Protein AF-A0A914NXA9-F1 (afdb_monomer)

Radius of gyration: 121.13 Å; Cα contacts (8 Å, |Δi|>4): 1; chains: 1; bounding box: 248×66×390 Å

Foldseek 3Di:
DPPPPVVVVVVVVVVVVVVVVVVVVVVVVVVVVVVVVVVVVVVVVVVVVVVVVVVVVVVVVVVVVVVVVVVVVVVVVVVVVVVVVVVVVVVVVVVVVVVVVVVVVVVVVVVVVVVVVVVVVVVVVVVVVVVVVVVVVVVVVVVVVVVVVVVVVVVVVVVVVVVVVVVVVVVVVVVVVVVVVVVVVVVVVVVVVVVVVVVVVVVVVVVVVVVVVVVVVVVVVVVVVVVVVVVVVVVVVVVVVVVVVVVVVVVVVVVVVVVVVVVVVVVVVVVVVVVVVVVVVVVVVVVVVVVVVVVVVVVVVVVVVVVVVVCCVVDVVDDDDDDDDDYYDYDDDYDDDYDYDDDDDDDDDDDDDPVVVVVVVVVVVVVVVVVVVVVVVVVVVVVVVVVVCVVCVVVVVVVVVVVVVVVVVVVVVVVVVVVVVVVVVVVVVVVVVVVVVVVVVVVVVVVVVVVVVVVVVVVVVVVVVVVVVVVPPPPDDDPDDDDD

Solvent-accessible surface area (backbone atoms only — not comparable to full-atom values): 27138 Å² total; per-residue (Å²): 132,85,76,76,70,62,67,58,57,56,57,52,56,50,52,54,51,51,53,48,53,54,51,51,52,51,49,54,51,48,50,50,50,52,49,53,48,52,50,49,50,50,51,52,53,49,49,55,49,50,53,48,53,50,50,51,50,50,52,49,51,54,50,52,51,49,52,51,50,52,53,48,52,50,49,52,49,53,52,53,50,52,53,52,53,48,52,52,48,53,52,51,50,52,51,49,53,50,54,53,51,53,52,48,52,55,52,52,52,52,50,50,53,49,55,51,48,49,53,48,52,56,49,52,55,49,54,48,53,53,52,53,51,53,50,51,53,50,52,52,54,51,52,51,52,50,49,53,51,54,52,51,49,52,55,47,54,52,50,53,50,55,53,49,54,50,53,53,50,52,51,48,53,52,52,51,52,51,50,49,58,50,50,55,49,52,49,52,51,52,50,52,54,49,47,53,52,50,54,54,51,49,55,52,48,52,61,49,48,56,50,48,55,51,51,50,49,52,53,47,54,53,50,49,53,52,50,49,53,50,50,53,51,47,53,49,49,53,49,53,52,51,53,49,52,52,50,51,52,51,53,50,50,53,47,53,50,55,51,50,54,46,53,50,52,51,49,55,47,49,53,53,47,54,53,50,52,55,48,52,53,50,52,52,52,50,51,55,52,52,55,50,54,46,53,55,50,54,55,51,47,53,66,46,48,68,53,43,62,68,42,48,84,73,48,76,88,66,75,91,84,91,87,93,95,95,97,96,94,96,95,97,96,95,97,96,98,98,94,98,94,96,95,92,93,93,89,94,89,80,85,76,60,64,68,56,55,49,50,51,50,52,46,53,49,47,52,52,49,52,51,51,46,51,50,50,52,50,50,52,49,50,51,48,54,53,51,53,47,61,65,44,46,59,54,56,53,46,55,49,51,53,50,56,48,52,51,53,52,50,53,49,52,50,50,51,52,51,50,54,50,52,51,53,54,50,54,49,52,50,53,55,47,53,62,44,52,57,49,49,56,51,51,52,52,52,48,53,52,50,50,50,55,48,50,53,52,49,50,53,52,49,50,53,51,49,53,49,60,62,72,64,63,75,94,75,82,74,96,76,90,84,91,132

Organism: NCBI:txid227884

pLDDT: mean 83.94, std 18.32, range [28.72, 98.5]

Structure (mmCIF, N/CA/C/O backbone):
data_AF-A0A914NXA9-F1
#
_entry.id   AF-A0A914NXA9-F1
#
loop_
_atom_site.group_PDB
_atom_site.id
_atom_site.type_symbol
_atom_site.label_atom_id
_atom_site.label_alt_id
_atom_site.label_comp_id
_atom_site.label_asym_id
_atom_site.label_entity_id
_atom_site.label_seq_id
_atom_site.pdbx_PDB_ins_code
_atom_site.Cartn_x
_atom_site.Cartn_y
_atom_site.Cartn_z
_atom_site.occupancy
_atom_site.B_iso_or_equiv
_atom_site.auth_seq_id
_atom_site.auth_comp_id
_atom_site.auth_asym_id
_atom_site.auth_atom_id
_atom_site.pdbx_PDB_model_num
ATOM 1 N N . MET A 1 1 ? 131.762 12.160 -201.763 1.00 53.94 1 MET A N 1
ATOM 2 C CA . MET A 1 1 ? 131.706 10.825 -201.135 1.00 53.94 1 MET A CA 1
ATOM 3 C C . MET A 1 1 ? 132.337 10.951 -199.755 1.00 53.94 1 MET A C 1
ATOM 5 O O . MET A 1 1 ? 133.092 11.889 -199.544 1.00 53.94 1 MET A O 1
ATOM 9 N N . ASP A 1 2 ? 131.983 10.039 -198.857 1.00 51.69 2 ASP A N 1
ATOM 10 C CA . ASP A 1 2 ? 132.654 9.695 -197.592 1.00 51.69 2 ASP A CA 1
ATOM 11 C C . ASP A 1 2 ? 132.586 10.650 -196.372 1.00 51.69 2 ASP A C 1
ATOM 13 O O . ASP A 1 2 ? 132.546 10.132 -195.259 1.00 51.69 2 ASP A O 1
ATOM 17 N N . ASP A 1 3 ? 132.427 11.974 -196.505 1.00 49.50 3 ASP A N 1
ATOM 18 C CA . ASP A 1 3 ? 132.401 12.877 -195.320 1.00 49.50 3 ASP A CA 1
ATOM 19 C C . ASP A 1 3 ? 131.063 12.952 -194.531 1.00 49.50 3 ASP A C 1
ATOM 21 O O . ASP A 1 3 ? 131.037 13.421 -193.393 1.00 49.50 3 ASP A O 1
ATOM 25 N N . GLU A 1 4 ? 129.926 12.494 -195.074 1.00 52.75 4 GLU A N 1
ATOM 26 C CA . GLU A 1 4 ? 128.607 12.676 -194.419 1.00 52.75 4 GLU A CA 1
ATOM 27 C C . GLU A 1 4 ? 128.255 11.618 -193.346 1.00 52.75 4 GLU A C 1
ATOM 29 O O . GLU A 1 4 ? 127.296 11.796 -192.593 1.00 52.75 4 GLU A O 1
ATOM 34 N N . ASN A 1 5 ? 129.004 10.514 -193.241 1.00 54.12 5 ASN A N 1
ATOM 35 C CA . ASN A 1 5 ? 128.559 9.323 -192.495 1.00 54.12 5 ASN A CA 1
ATOM 36 C C . ASN A 1 5 ? 128.904 9.329 -190.986 1.00 54.12 5 ASN A C 1
ATOM 38 O O . ASN A 1 5 ? 128.228 8.675 -190.191 1.00 54.12 5 ASN A O 1
ATOM 42 N N . ASP A 1 6 ? 129.930 10.073 -190.557 1.00 54.44 6 ASP A N 1
ATOM 43 C CA . ASP A 1 6 ? 130.357 10.088 -189.144 1.00 54.44 6 ASP A CA 1
ATOM 44 C C . ASP A 1 6 ? 129.741 11.224 -188.309 1.00 54.44 6 ASP A C 1
ATOM 46 O O . ASP A 1 6 ? 129.603 11.082 -187.092 1.00 54.44 6 ASP A O 1
ATOM 50 N N . SER A 1 7 ? 129.246 12.298 -188.940 1.00 53.62 7 SER A N 1
ATOM 51 C CA . SER A 1 7 ? 128.548 13.391 -188.234 1.00 53.62 7 SER A CA 1
ATOM 52 C C . SER A 1 7 ? 127.276 12.917 -187.508 1.00 53.62 7 SER A C 1
ATOM 54 O O . SER A 1 7 ? 126.940 13.406 -186.426 1.00 53.62 7 SER A O 1
ATOM 56 N N . VAL A 1 8 ? 126.585 11.917 -188.068 1.00 59.66 8 VAL A N 1
ATOM 57 C CA . VAL A 1 8 ? 125.319 11.385 -187.531 1.00 59.66 8 VAL A CA 1
ATOM 58 C C . VAL A 1 8 ? 125.522 10.620 -186.216 1.00 59.66 8 VAL A C 1
ATOM 60 O O . VAL A 1 8 ? 124.685 10.710 -185.318 1.00 59.66 8 VAL A O 1
ATOM 63 N N . LYS A 1 9 ? 126.643 9.900 -186.064 1.00 61.00 9 LYS A N 1
ATOM 64 C CA . LYS A 1 9 ? 126.906 9.043 -184.892 1.00 61.00 9 LYS A CA 1
ATOM 65 C C . LYS A 1 9 ? 127.133 9.852 -183.613 1.00 61.00 9 LYS A C 1
ATOM 67 O O . LYS A 1 9 ? 126.674 9.444 -182.550 1.00 61.00 9 LYS A O 1
ATOM 72 N N . VAL A 1 10 ? 127.798 11.007 -183.719 1.00 61.97 10 VAL A N 1
ATOM 73 C CA . VAL A 1 10 ? 128.105 11.875 -182.567 1.00 61.97 10 VAL A CA 1
ATOM 74 C C . VAL A 1 10 ? 126.820 12.415 -181.934 1.00 61.97 10 VAL A C 1
ATOM 76 O O . VAL A 1 10 ? 126.601 12.225 -180.740 1.00 61.97 10 VAL A O 1
ATOM 79 N N . LYS A 1 11 ? 125.915 12.984 -182.745 1.00 61.34 11 LYS A N 1
ATOM 80 C CA . LYS A 1 11 ? 124.630 13.521 -182.260 1.00 61.34 11 LYS A CA 1
ATOM 81 C C . LYS A 1 11 ? 123.724 12.468 -181.625 1.00 61.34 11 LYS A C 1
ATOM 83 O O . LYS A 1 11 ? 122.954 12.794 -180.726 1.00 61.34 11 LYS A O 1
ATOM 88 N N . LEU A 1 12 ? 123.798 11.219 -182.084 1.00 62.31 12 LEU A N 1
ATOM 89 C CA . LEU A 1 12 ? 122.993 10.131 -181.530 1.00 62.31 12 LEU A CA 1
ATOM 90 C C . LEU A 1 12 ? 123.460 9.786 -180.102 1.00 62.31 12 LEU A C 1
ATOM 92 O O . LEU A 1 12 ? 122.634 9.709 -179.196 1.00 62.31 12 LEU A O 1
ATOM 96 N N . ALA A 1 13 ? 124.777 9.720 -179.873 1.00 62.34 13 ALA A N 1
ATOM 97 C CA . ALA A 1 13 ? 125.356 9.510 -178.544 1.00 62.34 13 ALA A CA 1
ATOM 98 C C . ALA A 1 13 ? 125.131 10.695 -177.578 1.00 62.34 13 ALA A C 1
ATOM 100 O O . ALA A 1 13 ? 124.935 10.487 -176.378 1.00 62.34 13 ALA A O 1
ATOM 101 N N . GLU A 1 14 ? 125.131 11.938 -178.075 1.00 62.84 14 GLU A N 1
ATOM 102 C CA . GLU A 1 14 ? 124.779 13.120 -177.270 1.00 62.84 14 GLU A CA 1
ATOM 103 C C . GLU A 1 14 ? 123.313 13.070 -176.811 1.00 62.84 14 GLU A C 1
ATOM 105 O O . GLU A 1 14 ? 123.039 13.203 -175.616 1.00 62.84 14 GLU A O 1
ATOM 110 N N . LEU A 1 15 ? 122.382 12.786 -177.731 1.00 63.91 15 LEU A N 1
ATOM 111 C CA . LEU A 1 15 ? 120.955 12.666 -177.421 1.00 63.91 15 LEU A CA 1
ATOM 112 C C . LEU A 1 15 ? 120.655 11.512 -176.456 1.00 63.91 15 LEU A C 1
ATOM 114 O O . LEU A 1 15 ? 119.828 11.678 -175.563 1.00 63.91 15 LEU A O 1
ATOM 118 N N . GLU A 1 16 ? 121.325 10.361 -176.576 1.00 65.12 16 GLU A N 1
ATOM 119 C CA . GLU A 1 16 ? 121.180 9.256 -175.614 1.00 65.12 16 GLU A CA 1
ATOM 120 C C . GLU A 1 16 ? 121.634 9.654 -174.202 1.00 65.12 16 GLU A C 1
ATOM 122 O O . GLU A 1 16 ? 120.956 9.337 -173.217 1.00 65.12 16 GLU A O 1
ATOM 127 N N . ARG A 1 17 ? 122.739 10.402 -174.092 1.00 67.81 17 ARG A N 1
ATOM 128 C CA . ARG A 1 17 ? 123.268 10.886 -172.810 1.00 67.81 17 ARG A CA 1
ATOM 129 C C . ARG A 1 17 ? 122.354 11.927 -172.164 1.00 67.81 17 ARG A C 1
ATOM 131 O O . ARG A 1 17 ? 122.113 11.862 -170.960 1.00 67.81 17 ARG A O 1
ATOM 138 N N . GLU A 1 18 ? 121.800 12.842 -172.954 1.00 70.12 18 GLU A N 1
ATOM 139 C CA . GLU A 1 18 ? 120.822 13.830 -172.486 1.00 70.12 18 GLU A CA 1
ATOM 140 C C . GLU A 1 18 ? 119.506 13.154 -172.052 1.00 70.12 18 GLU A C 1
ATOM 142 O O . GLU A 1 18 ? 118.945 13.478 -171.003 1.00 70.12 18 GLU A O 1
ATOM 147 N N . ASN A 1 19 ? 119.067 12.116 -172.777 1.00 70.31 19 ASN A N 1
ATOM 148 C CA . ASN A 1 19 ? 117.903 11.306 -172.407 1.00 70.31 19 ASN A CA 1
ATOM 149 C C . ASN A 1 19 ? 118.110 10.533 -171.091 1.00 70.31 19 ASN A C 1
ATOM 151 O O . ASN A 1 19 ? 117.151 10.342 -170.340 1.00 70.31 19 ASN A O 1
ATOM 155 N N . PHE A 1 20 ? 119.340 10.094 -170.799 1.00 74.88 20 PHE A N 1
ATOM 156 C CA . PHE A 1 20 ? 119.690 9.467 -169.522 1.00 74.88 20 PHE A CA 1
ATOM 157 C C . PHE A 1 20 ? 119.605 10.471 -168.364 1.00 74.88 20 PHE A C 1
ATOM 159 O O . PHE A 1 20 ? 118.885 10.216 -167.401 1.00 74.88 20 PHE A O 1
ATOM 166 N N . VAL A 1 21 ? 120.247 11.639 -168.488 1.00 72.38 21 VAL A N 1
ATOM 167 C CA . VAL A 1 21 ? 120.228 12.687 -167.447 1.00 72.38 21 VAL A CA 1
ATOM 168 C C . VAL A 1 21 ? 118.802 13.171 -167.166 1.00 72.38 21 VAL A C 1
ATOM 170 O O . VAL A 1 21 ? 118.413 13.292 -166.005 1.00 72.38 21 VAL A O 1
ATOM 173 N N . LEU A 1 22 ? 117.977 13.370 -168.200 1.00 70.88 22 LEU A N 1
ATOM 174 C CA . LEU A 1 22 ? 116.569 13.744 -168.024 1.00 70.88 22 LEU A CA 1
ATOM 175 C C . LEU A 1 22 ? 115.738 12.641 -167.347 1.00 70.88 22 LEU A C 1
ATOM 177 O O . LEU A 1 22 ? 114.845 12.952 -166.561 1.00 70.88 22 LEU A O 1
ATOM 181 N N . LYS A 1 23 ? 116.026 11.355 -167.594 1.00 71.88 23 LYS A N 1
ATOM 182 C CA . LYS A 1 23 ? 115.390 10.236 -166.870 1.00 71.88 23 LYS A CA 1
ATOM 183 C C . LYS A 1 23 ? 115.828 10.169 -165.409 1.00 71.88 23 LYS A C 1
ATOM 185 O O . LYS A 1 23 ? 114.995 9.889 -164.550 1.00 71.88 23 LYS A O 1
ATOM 190 N N . GLU A 1 24 ? 117.098 10.434 -165.127 1.00 74.88 24 GLU A N 1
ATOM 191 C CA . GLU A 1 24 ? 117.655 10.439 -163.773 1.00 74.88 24 GLU A CA 1
ATOM 192 C C . GLU A 1 24 ? 117.069 11.592 -162.942 1.00 74.88 24 GLU A C 1
ATOM 194 O O . GLU A 1 24 ? 116.468 11.343 -161.897 1.00 74.88 24 GLU A O 1
ATOM 199 N N . GLN A 1 25 ? 117.070 12.818 -163.479 1.00 75.06 25 GLN A N 1
ATOM 200 C CA . GLN A 1 25 ? 116.404 13.980 -162.871 1.00 75.06 25 GLN A CA 1
ATOM 201 C C . GLN A 1 25 ? 114.891 13.776 -162.702 1.00 75.06 25 GLN A C 1
ATOM 203 O O . GLN A 1 25 ? 114.326 14.145 -161.673 1.00 75.06 25 GLN A O 1
ATOM 208 N N . LEU A 1 26 ? 114.210 13.154 -163.674 1.00 77.31 26 LEU A N 1
ATOM 209 C CA . LEU A 1 26 ? 112.785 12.831 -163.554 1.00 77.31 26 LEU A CA 1
ATOM 210 C C . LEU A 1 26 ? 112.522 11.795 -162.449 1.00 77.31 26 LEU A C 1
ATOM 212 O O . LEU A 1 26 ? 111.501 11.878 -161.767 1.00 77.31 26 LEU A O 1
ATOM 216 N N . ASN A 1 27 ? 113.417 10.826 -162.252 1.00 76.56 27 ASN A N 1
ATOM 217 C CA . ASN A 1 27 ? 113.304 9.837 -161.180 1.00 76.56 27 ASN A CA 1
ATOM 218 C C . ASN A 1 27 ? 113.610 10.446 -159.803 1.00 76.56 27 ASN A C 1
ATOM 220 O O . ASN A 1 27 ? 112.877 10.176 -158.854 1.00 76.56 27 ASN A O 1
ATOM 224 N N . GLU A 1 28 ? 114.611 11.318 -159.692 1.00 78.88 28 GLU A N 1
ATOM 225 C CA . GLU A 1 28 ? 114.920 12.050 -158.457 1.00 78.88 28 GLU A CA 1
ATOM 226 C C . GLU A 1 28 ? 113.807 13.053 -158.092 1.00 78.88 28 GLU A C 1
ATOM 228 O O . GLU A 1 28 ? 113.400 13.156 -156.932 1.00 78.88 28 GLU A O 1
ATOM 233 N N . SER A 1 29 ? 113.224 13.726 -159.089 1.00 77.50 29 SER A N 1
ATOM 234 C CA . SER A 1 29 ? 112.039 14.576 -158.928 1.00 77.50 29 SER A CA 1
ATOM 235 C C . SER A 1 29 ? 110.818 13.774 -158.456 1.00 77.50 29 SER A C 1
ATOM 237 O O . SER A 1 29 ? 110.152 14.178 -157.497 1.00 77.50 29 SER A O 1
ATOM 239 N N . LYS A 1 30 ? 110.553 12.597 -159.046 1.00 77.88 30 LYS A N 1
ATOM 240 C CA . LYS A 1 30 ? 109.501 11.671 -158.579 1.00 77.88 30 LYS A CA 1
ATOM 241 C C . LYS A 1 30 ? 109.749 11.196 -157.151 1.00 77.88 30 LYS A C 1
ATOM 243 O O . LYS A 1 30 ? 108.822 11.226 -156.351 1.00 77.88 30 LYS A O 1
ATOM 248 N N . PHE A 1 31 ? 110.979 10.808 -156.813 1.00 82.94 31 PHE A N 1
ATOM 249 C CA . PHE A 1 31 ? 111.335 10.349 -155.470 1.00 82.94 31 PHE A CA 1
ATOM 250 C C . PHE A 1 31 ? 111.127 11.449 -154.421 1.00 82.94 31 PHE A C 1
ATOM 252 O O . PHE A 1 31 ? 110.498 11.206 -153.392 1.00 82.94 31 PHE A O 1
ATOM 259 N N . ASN A 1 32 ? 111.560 12.681 -154.704 1.00 80.62 32 ASN A N 1
ATOM 260 C CA . ASN A 1 32 ? 111.296 13.827 -153.832 1.00 80.62 32 ASN A CA 1
ATOM 261 C C . ASN A 1 32 ? 109.797 14.162 -153.741 1.00 80.62 32 ASN A C 1
ATOM 263 O O . ASN A 1 32 ? 109.311 14.454 -152.651 1.00 80.62 32 ASN A O 1
ATOM 267 N N . THR A 1 33 ? 109.041 14.046 -154.838 1.00 77.25 33 THR A N 1
ATOM 268 C CA . THR A 1 33 ? 107.577 14.233 -154.840 1.00 77.25 33 THR A CA 1
ATOM 269 C C . THR A 1 33 ? 106.874 13.164 -153.997 1.00 77.25 33 THR A C 1
ATOM 271 O O . THR A 1 33 ? 106.004 13.488 -153.193 1.00 77.25 33 THR A O 1
ATOM 274 N N . GLU A 1 34 ? 107.285 11.897 -154.097 1.00 82.25 34 GLU A N 1
ATOM 275 C CA . GLU A 1 34 ? 106.809 10.828 -153.214 1.00 82.25 34 GLU A CA 1
ATOM 276 C C . GLU A 1 34 ? 107.167 11.085 -151.749 1.00 82.25 34 GLU A C 1
ATOM 278 O O . GLU A 1 34 ? 106.335 10.846 -150.875 1.00 82.25 34 GLU A O 1
ATOM 283 N N . ARG A 1 35 ? 108.385 11.562 -151.460 1.00 85.75 35 ARG A N 1
ATOM 284 C CA . ARG A 1 35 ? 108.826 11.853 -150.089 1.00 85.75 35 ARG A CA 1
ATOM 285 C C . ARG A 1 35 ? 108.008 12.990 -149.478 1.00 85.75 35 ARG A C 1
ATOM 287 O O . ARG A 1 35 ? 107.498 12.835 -148.376 1.00 85.75 35 ARG A O 1
ATOM 294 N N . ILE A 1 36 ? 107.807 14.076 -150.226 1.00 82.12 36 ILE A N 1
ATOM 295 C CA . ILE A 1 36 ? 106.991 15.229 -149.819 1.00 82.12 36 ILE A CA 1
ATOM 296 C C . ILE A 1 36 ? 105.511 14.843 -149.684 1.00 82.12 36 ILE A C 1
ATOM 298 O O . ILE A 1 36 ? 104.844 15.325 -148.771 1.00 82.12 36 ILE A O 1
ATOM 302 N N . ASN A 1 37 ? 104.983 13.947 -150.524 1.00 83.12 37 ASN A N 1
ATOM 303 C CA . ASN A 1 37 ? 103.629 13.414 -150.340 1.00 83.12 37 ASN A CA 1
ATOM 304 C C . ASN A 1 37 ? 103.525 12.567 -149.063 1.00 83.12 37 ASN A C 1
ATOM 306 O O . ASN A 1 37 ? 102.605 12.784 -148.284 1.00 83.12 37 ASN A O 1
ATOM 310 N N . LYS A 1 38 ? 104.489 11.676 -148.791 1.00 85.75 38 LYS A N 1
ATOM 311 C CA . LYS A 1 38 ? 104.528 10.867 -147.556 1.00 85.75 38 LYS A CA 1
ATOM 312 C C . LYS A 1 38 ? 104.681 11.739 -146.300 1.00 85.75 38 LYS A C 1
ATOM 314 O O . LYS A 1 38 ? 104.019 11.483 -145.299 1.00 85.75 38 LYS A O 1
ATOM 319 N N . GLU A 1 39 ? 105.489 12.798 -146.359 1.00 86.50 39 GLU A N 1
ATOM 320 C CA . GLU A 1 39 ? 105.628 13.798 -145.287 1.00 86.50 39 GLU A CA 1
ATOM 321 C C . GLU A 1 39 ? 104.331 14.606 -145.087 1.00 86.50 39 GLU A C 1
ATOM 323 O O . GLU A 1 39 ? 103.879 14.760 -143.952 1.00 86.50 39 GLU A O 1
ATOM 328 N N . ASN A 1 40 ? 103.671 15.054 -146.162 1.00 84.62 40 ASN A N 1
ATOM 329 C CA . ASN A 1 40 ? 102.378 15.742 -146.078 1.00 84.62 40 ASN A CA 1
ATOM 330 C C . ASN A 1 40 ? 101.251 14.831 -145.574 1.00 84.62 40 ASN A C 1
ATOM 332 O O . ASN A 1 40 ? 100.421 15.283 -144.790 1.00 84.62 40 ASN A O 1
ATOM 336 N N . GLU A 1 41 ? 101.204 13.559 -145.975 1.00 87.06 41 GLU A N 1
ATOM 337 C CA . GLU A 1 41 ? 100.246 12.590 -145.434 1.00 87.06 41 GLU A CA 1
ATOM 338 C C . GLU A 1 41 ? 100.509 12.321 -143.950 1.00 87.06 41 GLU A C 1
ATOM 340 O O . GLU A 1 41 ? 99.567 12.336 -143.159 1.00 87.06 41 GLU A O 1
ATOM 345 N N . ALA A 1 42 ? 101.771 12.170 -143.536 1.00 87.19 42 ALA A N 1
ATOM 346 C CA . ALA A 1 42 ? 102.131 12.027 -142.127 1.00 87.19 42 ALA A CA 1
ATOM 347 C C . ALA A 1 42 ? 101.722 13.257 -141.295 1.00 87.19 42 ALA A C 1
ATOM 349 O O . ALA A 1 42 ? 101.092 13.099 -140.249 1.00 87.19 42 ALA A O 1
ATOM 350 N N . LEU A 1 43 ? 102.000 14.477 -141.772 1.00 86.75 43 LEU A N 1
ATOM 351 C CA . LEU A 1 43 ? 101.603 15.725 -141.106 1.00 86.75 43 LEU A CA 1
ATOM 352 C C . LEU A 1 43 ? 100.080 15.921 -141.085 1.00 86.75 43 LEU A C 1
ATOM 354 O O . LEU A 1 43 ? 99.523 16.324 -140.066 1.00 86.75 43 LEU A O 1
ATOM 358 N N . LYS A 1 44 ? 99.381 15.580 -142.172 1.00 89.31 44 LYS A N 1
ATOM 359 C CA . LYS A 1 44 ? 97.913 15.608 -142.251 1.00 89.31 44 LYS A CA 1
ATOM 360 C C . LYS A 1 44 ? 97.283 14.622 -141.266 1.00 89.31 44 LYS A C 1
ATOM 362 O O . LYS A 1 44 ? 96.337 14.986 -140.573 1.00 89.31 44 LYS A O 1
ATOM 367 N N . ASN A 1 45 ? 97.829 13.412 -141.157 1.00 88.94 45 ASN A N 1
ATOM 368 C CA . ASN A 1 45 ? 97.384 12.402 -140.197 1.00 88.94 45 ASN A CA 1
ATOM 369 C C . ASN A 1 45 ? 97.694 12.819 -138.747 1.00 88.94 45 ASN A C 1
ATOM 371 O O . ASN A 1 45 ? 96.861 12.615 -137.866 1.00 88.94 45 ASN A O 1
ATOM 375 N N . ALA A 1 46 ? 98.847 13.451 -138.498 1.00 88.19 46 ALA A N 1
ATOM 376 C CA . ALA A 1 46 ? 99.211 13.990 -137.188 1.00 88.19 46 ALA A CA 1
ATOM 377 C C . ALA A 1 46 ? 98.286 15.142 -136.760 1.00 88.19 46 ALA A C 1
ATOM 379 O O . ALA A 1 46 ? 97.778 15.122 -135.640 1.00 88.19 46 ALA A O 1
ATOM 380 N N . ASN A 1 47 ? 97.988 16.089 -137.656 1.00 86.44 47 ASN A N 1
ATOM 381 C CA . ASN A 1 47 ? 97.022 17.157 -137.393 1.00 86.44 47 ASN A CA 1
ATOM 382 C C . ASN A 1 47 ? 95.622 16.583 -137.137 1.00 86.44 47 ASN A C 1
ATOM 384 O O . ASN A 1 47 ? 95.034 16.891 -136.110 1.00 86.44 47 ASN A O 1
ATOM 388 N N . GLN A 1 48 ? 95.135 15.649 -137.964 1.00 90.62 48 GLN A N 1
ATOM 389 C CA . GLN A 1 48 ? 93.847 14.980 -137.721 1.00 90.62 48 GLN A CA 1
ATOM 390 C C . GLN A 1 48 ? 93.791 14.215 -136.387 1.00 90.62 48 GLN A C 1
ATOM 392 O O . GLN A 1 48 ? 92.713 14.080 -135.806 1.00 90.62 48 GLN A O 1
ATOM 397 N N . LEU A 1 49 ? 94.919 13.693 -135.894 1.00 91.12 49 LEU A N 1
ATOM 398 C CA . LEU A 1 49 ? 95.000 13.069 -134.573 1.00 91.12 49 LEU A CA 1
ATOM 399 C C . LEU A 1 49 ? 94.970 14.118 -133.450 1.00 91.12 49 LEU A C 1
ATOM 401 O O . LEU A 1 49 ? 94.276 13.915 -132.456 1.00 91.12 49 LEU A O 1
ATOM 405 N N . LEU A 1 50 ? 95.677 15.239 -133.610 1.00 89.06 50 LEU A N 1
ATOM 406 C CA . LEU A 1 50 ? 95.664 16.351 -132.656 1.00 89.06 50 LEU A CA 1
ATOM 407 C C . LEU A 1 50 ? 94.291 17.035 -132.591 1.00 89.06 50 LEU A C 1
ATOM 409 O O . LEU A 1 50 ? 93.813 17.295 -131.490 1.00 89.06 50 LEU A O 1
ATOM 413 N N . ASP A 1 51 ? 93.623 17.235 -133.728 1.00 89.62 51 ASP A N 1
ATOM 414 C CA . ASP A 1 51 ? 92.257 17.764 -133.817 1.00 89.62 51 ASP A CA 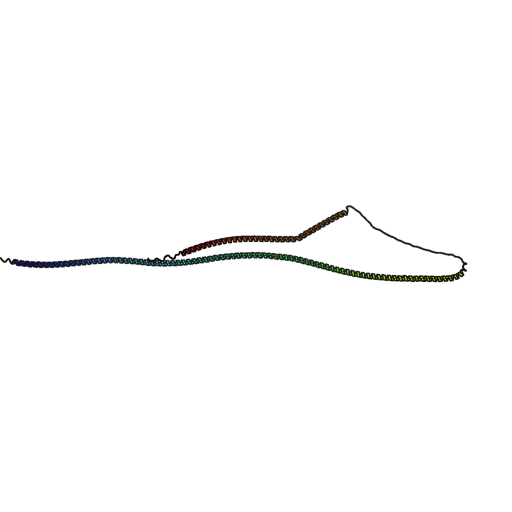1
ATOM 415 C C . ASP A 1 51 ? 91.265 16.850 -133.084 1.00 89.62 51 ASP A C 1
ATOM 417 O O . ASP A 1 51 ? 90.456 17.321 -132.283 1.00 89.62 51 ASP A O 1
ATOM 421 N N . LYS A 1 52 ? 91.366 15.525 -133.282 1.00 90.94 52 LYS A N 1
ATOM 422 C CA . LYS A 1 52 ? 90.570 14.536 -132.532 1.00 90.94 52 LYS A CA 1
ATOM 423 C C . LYS A 1 52 ? 90.848 14.605 -131.034 1.00 90.94 52 LYS A C 1
ATOM 425 O O . LYS A 1 52 ? 89.904 14.715 -130.262 1.00 90.94 52 LYS A O 1
ATOM 430 N N . GLN A 1 53 ? 92.113 14.626 -130.615 1.00 91.62 53 GLN A N 1
ATOM 431 C CA . GLN A 1 53 ? 92.469 14.739 -129.196 1.00 91.62 53 GLN A CA 1
ATOM 432 C C . GLN A 1 53 ? 92.027 16.073 -128.574 1.00 91.62 53 GLN A C 1
ATOM 434 O O . GLN A 1 53 ? 91.693 16.113 -127.390 1.00 91.62 53 GLN A O 1
ATOM 439 N N . ALA A 1 54 ? 92.027 17.170 -129.333 1.00 89.56 54 ALA A N 1
ATOM 440 C CA . ALA A 1 54 ? 91.522 18.465 -128.886 1.00 89.56 54 ALA A CA 1
ATOM 441 C C . ALA A 1 54 ? 89.993 18.442 -128.730 1.00 89.56 54 ALA A C 1
ATOM 443 O O . ALA A 1 54 ? 89.477 18.909 -127.714 1.00 89.56 54 ALA A O 1
ATOM 444 N N . LEU A 1 55 ? 89.280 17.831 -129.682 1.00 92.81 55 LEU A N 1
ATOM 445 C CA . LEU A 1 55 ? 87.831 17.637 -129.634 1.00 92.81 55 LEU A CA 1
ATOM 446 C C . LEU A 1 55 ? 87.416 16.701 -128.484 1.00 92.81 55 LEU A C 1
ATOM 448 O O . LEU A 1 55 ? 86.499 17.021 -127.736 1.00 92.81 55 LEU A O 1
ATOM 452 N N . GLU A 1 56 ? 88.121 15.586 -128.286 1.00 92.31 56 GLU A N 1
ATOM 453 C CA . GLU A 1 56 ? 87.929 14.658 -127.163 1.00 92.31 56 GLU A CA 1
ATOM 454 C C . GLU A 1 56 ? 88.159 15.352 -125.816 1.00 92.31 56 GLU A C 1
ATOM 456 O O . GLU A 1 56 ? 87.320 15.251 -124.923 1.00 92.31 56 GLU A O 1
ATOM 461 N N . LYS A 1 57 ? 89.244 16.128 -125.673 1.00 92.44 57 LYS A N 1
ATOM 462 C CA . LYS A 1 57 ? 89.487 16.943 -124.470 1.00 92.44 57 LYS A CA 1
ATOM 463 C C . LYS A 1 57 ? 88.377 17.972 -124.254 1.00 92.44 57 LYS A C 1
ATOM 465 O O . LYS A 1 57 ? 87.895 18.094 -123.135 1.00 92.44 57 LYS A O 1
ATOM 470 N N . SER A 1 58 ? 87.941 18.673 -125.301 1.00 91.88 58 SER A N 1
ATOM 471 C CA . SER A 1 58 ? 86.851 19.657 -125.226 1.00 91.88 58 SER A CA 1
ATOM 472 C C . SER A 1 58 ? 85.524 19.018 -124.794 1.00 91.88 58 SER A C 1
ATOM 474 O O . SER A 1 58 ? 84.879 19.520 -123.874 1.00 91.88 58 SER A O 1
ATOM 476 N N . ASN A 1 59 ? 85.168 17.866 -125.368 1.00 93.06 59 ASN A N 1
ATOM 477 C CA . ASN A 1 59 ? 83.993 17.085 -124.977 1.00 93.06 59 ASN A CA 1
ATOM 478 C C . ASN A 1 59 ? 84.092 16.587 -123.526 1.00 93.06 59 ASN A C 1
ATOM 480 O O . ASN A 1 59 ? 83.114 16.669 -122.786 1.00 93.06 59 ASN A O 1
ATOM 484 N N . ASN A 1 60 ? 85.268 16.125 -123.094 1.00 93.31 60 ASN A N 1
ATOM 485 C CA . ASN A 1 60 ? 85.491 15.686 -121.717 1.00 93.31 60 ASN A CA 1
ATOM 486 C C . ASN A 1 60 ? 85.383 16.851 -120.722 1.00 93.31 60 ASN A C 1
ATOM 488 O O . ASN A 1 60 ? 84.719 16.698 -119.703 1.00 93.31 60 ASN A O 1
ATOM 492 N N . TYR A 1 61 ? 85.942 18.029 -121.025 1.00 92.81 61 TYR A N 1
ATOM 493 C CA . TY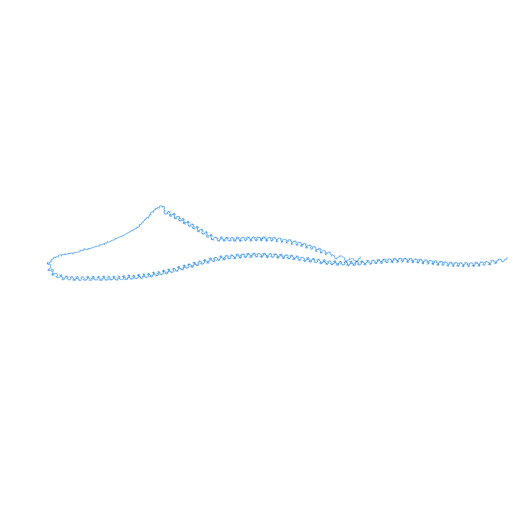R A 1 61 ? 85.739 19.229 -120.202 1.00 92.81 61 TYR A CA 1
ATOM 494 C C . TYR A 1 61 ? 84.259 19.626 -120.126 1.00 92.81 61 TYR A C 1
ATOM 496 O O . TYR A 1 61 ? 83.766 19.899 -119.036 1.00 92.81 61 TYR A O 1
ATOM 504 N N . LEU A 1 62 ? 83.534 19.598 -121.249 1.00 93.56 62 LEU A N 1
ATOM 505 C CA . LEU A 1 62 ? 82.101 19.901 -121.286 1.00 93.56 62 LEU A CA 1
ATOM 506 C C . LEU A 1 62 ? 81.261 18.889 -120.486 1.00 93.56 62 LEU A C 1
ATOM 508 O O . LEU A 1 62 ? 80.266 19.269 -119.875 1.00 93.56 62 LEU A O 1
ATOM 512 N N . ASN A 1 63 ? 81.640 17.610 -120.478 1.00 93.62 63 ASN A N 1
ATOM 513 C CA . ASN A 1 63 ? 80.965 16.590 -119.673 1.00 93.62 63 ASN A CA 1
ATOM 514 C C . ASN A 1 63 ? 81.274 16.755 -118.178 1.00 93.62 63 ASN A C 1
ATOM 516 O O . ASN A 1 63 ? 80.345 16.744 -117.378 1.00 93.62 63 ASN A O 1
ATOM 520 N N . ILE A 1 64 ? 82.534 17.012 -117.812 1.00 93.06 64 ILE A N 1
ATOM 521 C CA . ILE A 1 64 ? 82.942 17.287 -116.424 1.00 93.06 64 ILE A CA 1
ATOM 522 C C . ILE A 1 64 ? 82.228 18.529 -115.871 1.00 93.06 64 ILE A C 1
ATOM 524 O O . ILE A 1 64 ? 81.810 18.522 -114.714 1.00 93.06 64 ILE A O 1
ATOM 528 N N . ASP A 1 65 ? 82.053 19.588 -116.670 1.00 93.19 65 ASP A N 1
ATOM 529 C CA . ASP A 1 65 ? 81.368 20.798 -116.199 1.00 93.19 65 ASP A CA 1
ATOM 530 C C . ASP A 1 65 ? 79.849 20.581 -116.057 1.00 93.19 65 ASP A C 1
ATOM 532 O O . ASP A 1 65 ? 79.271 21.017 -115.067 1.00 93.19 65 ASP A O 1
ATOM 536 N N . LYS A 1 66 ? 79.212 19.790 -116.938 1.00 94.50 66 LYS A N 1
ATOM 537 C CA . LYS A 1 66 ? 77.815 19.335 -116.752 1.00 94.50 66 LYS A CA 1
ATOM 538 C C . LYS A 1 66 ? 77.642 18.462 -115.508 1.00 94.50 66 LYS A C 1
ATOM 540 O O . LYS A 1 66 ? 76.702 18.659 -114.744 1.00 94.50 66 LYS A O 1
ATOM 545 N N . GLU A 1 67 ? 78.536 17.498 -115.285 1.00 94.50 67 GLU A N 1
ATOM 546 C CA . GLU A 1 67 ? 78.529 16.663 -114.077 1.00 94.50 67 GLU A CA 1
ATOM 547 C C . GLU A 1 67 ? 78.664 17.543 -112.828 1.00 94.50 67 GLU A C 1
ATOM 549 O O . GLU A 1 67 ? 77.869 17.433 -111.895 1.00 94.50 67 GLU A O 1
ATOM 554 N N . ARG A 1 68 ? 79.588 18.508 -112.848 1.00 94.62 68 ARG A N 1
ATOM 555 C CA . ARG A 1 68 ? 79.758 19.519 -111.799 1.00 94.62 68 ARG A CA 1
ATOM 556 C C . ARG A 1 68 ? 78.509 20.382 -111.593 1.00 94.62 68 ARG A C 1
ATOM 558 O O . ARG A 1 68 ? 78.150 20.613 -110.441 1.00 94.62 68 ARG A O 1
ATOM 565 N N . GLU A 1 69 ? 77.829 20.829 -112.648 1.00 95.00 69 GLU A N 1
ATOM 566 C CA . GLU A 1 69 ? 76.547 21.544 -112.546 1.00 95.00 69 GLU A CA 1
ATOM 567 C C . GLU A 1 69 ? 75.466 20.672 -111.892 1.00 95.00 69 GLU A C 1
ATOM 569 O O . GLU A 1 69 ? 74.839 21.107 -110.925 1.00 95.00 69 GLU A O 1
ATOM 574 N N . THR A 1 70 ? 75.290 19.421 -112.335 1.00 95.75 70 THR A N 1
ATOM 575 C CA . THR A 1 70 ? 74.304 18.504 -111.727 1.00 95.75 70 THR A CA 1
ATOM 576 C C . THR A 1 70 ? 74.609 18.220 -110.254 1.00 95.75 70 THR A C 1
ATOM 578 O O . THR A 1 70 ? 73.713 18.318 -109.419 1.00 95.75 70 THR A O 1
ATOM 581 N N . LEU A 1 71 ? 75.879 17.998 -109.895 1.00 95.75 71 LEU A N 1
ATOM 582 C CA . LEU A 1 71 ? 76.314 17.812 -108.508 1.00 95.75 71 LEU A CA 1
ATOM 583 C C . LEU A 1 71 ? 76.134 19.075 -107.650 1.00 95.75 71 LEU A C 1
ATOM 585 O O . LEU A 1 71 ? 75.894 18.960 -106.449 1.00 95.75 71 LEU A O 1
ATOM 589 N N . LEU A 1 72 ? 76.227 20.277 -108.228 1.00 95.19 72 LEU A N 1
ATOM 590 C CA . LEU A 1 72 ? 75.918 21.529 -107.528 1.00 95.19 72 LEU A CA 1
ATOM 591 C C . LEU A 1 72 ? 74.410 21.685 -107.281 1.00 95.19 72 LEU A C 1
ATOM 593 O O . LEU A 1 72 ? 74.026 22.081 -106.178 1.00 95.19 72 LEU A O 1
ATOM 597 N N . VAL A 1 73 ? 73.567 21.328 -108.255 1.00 95.81 73 VAL A N 1
ATOM 598 C CA . VAL A 1 73 ? 72.099 21.324 -108.114 1.00 95.81 73 VAL A CA 1
ATOM 599 C C . VAL A 1 73 ? 71.650 20.301 -107.069 1.00 95.81 73 VAL A C 1
ATOM 601 O O . VAL A 1 73 ? 70.924 20.661 -106.142 1.00 95.81 73 VAL A O 1
ATOM 604 N N . ASP A 1 74 ? 72.130 19.058 -107.148 1.00 95.56 74 ASP A N 1
ATOM 605 C CA . ASP A 1 74 ? 71.801 18.015 -106.172 1.00 95.56 74 ASP A CA 1
ATOM 606 C C . ASP A 1 74 ? 72.329 18.358 -104.775 1.00 95.56 74 ASP A C 1
ATOM 608 O O . ASP A 1 74 ? 71.611 18.207 -103.788 1.00 95.56 74 ASP A O 1
ATOM 612 N N . LYS A 1 75 ? 73.542 18.916 -104.659 1.00 96.12 75 LYS A N 1
ATOM 613 C CA . LYS A 1 75 ? 74.054 19.416 -103.375 1.00 96.12 75 LYS A CA 1
ATOM 614 C C . LYS A 1 75 ? 73.149 20.502 -102.789 1.00 96.12 75 LYS A C 1
ATOM 616 O O . LYS A 1 75 ? 72.851 20.439 -101.598 1.00 96.12 75 LYS A O 1
ATOM 621 N N . ALA A 1 76 ? 72.702 21.470 -103.591 1.00 95.12 76 ALA A N 1
ATOM 622 C CA . ALA A 1 76 ? 71.789 22.518 -103.134 1.00 95.12 76 ALA A CA 1
ATOM 623 C C . ALA A 1 76 ? 70.428 21.940 -102.701 1.00 95.12 76 ALA A C 1
ATOM 625 O O . ALA A 1 76 ? 69.905 22.312 -101.648 1.00 95.12 76 ALA A O 1
ATOM 626 N N . ARG A 1 77 ? 69.896 20.969 -103.457 1.00 96.38 77 ARG A N 1
ATOM 627 C CA . ARG A 1 77 ? 68.677 20.223 -103.116 1.00 96.38 77 ARG A CA 1
ATOM 628 C C . ARG A 1 77 ? 68.820 19.491 -101.780 1.00 96.38 77 ARG A C 1
ATOM 630 O O . ARG A 1 77 ? 68.043 19.761 -100.869 1.00 96.38 77 ARG A O 1
ATOM 637 N N . TYR A 1 78 ? 69.828 18.630 -101.624 1.00 95.81 78 TYR A N 1
ATOM 638 C CA . TYR A 1 78 ? 70.051 17.882 -100.381 1.00 95.81 78 TYR A CA 1
ATOM 639 C C . TYR A 1 78 ? 70.361 18.803 -99.192 1.00 95.81 78 TYR A C 1
ATOM 641 O O . TYR A 1 78 ? 69.999 18.485 -98.061 1.00 95.81 78 TYR A O 1
ATOM 649 N N . GLN A 1 79 ? 70.988 19.965 -99.414 1.00 96.06 79 GLN A N 1
ATOM 650 C CA . GLN A 1 79 ? 71.154 20.981 -98.370 1.00 96.06 79 GLN A CA 1
ATOM 651 C C . GLN A 1 79 ? 69.808 21.585 -97.932 1.00 96.06 79 GLN A C 1
ATOM 653 O O . GLN A 1 79 ? 69.581 21.694 -96.728 1.00 96.06 79 GLN A O 1
ATOM 658 N N . SER A 1 80 ? 68.906 21.911 -98.866 1.00 95.69 80 SER A N 1
ATOM 659 C CA . SER A 1 80 ? 67.553 22.403 -98.553 1.00 95.69 80 SER A CA 1
ATOM 660 C C . SER A 1 80 ? 66.657 21.337 -97.911 1.00 95.69 80 SER A C 1
ATOM 662 O O . SER A 1 80 ? 65.827 21.656 -97.064 1.00 95.69 80 SER A O 1
ATOM 664 N N . GLU A 1 81 ? 66.806 20.074 -98.299 1.00 96.75 81 GLU A N 1
ATOM 665 C CA . GLU A 1 81 ? 66.061 18.952 -97.720 1.00 96.75 81 GLU A CA 1
ATOM 666 C C . GLU A 1 81 ? 66.535 18.672 -96.282 1.00 96.75 81 GLU A C 1
ATOM 668 O O . GLU A 1 81 ? 65.730 18.533 -95.366 1.00 96.75 81 GLU A O 1
ATOM 673 N N . ASN A 1 82 ? 67.849 18.718 -96.039 1.00 95.94 82 ASN A N 1
ATOM 674 C CA . ASN A 1 82 ? 68.449 18.575 -94.709 1.00 95.94 82 ASN A CA 1
ATOM 675 C C . ASN A 1 82 ? 68.048 19.719 -93.754 1.00 95.94 82 ASN A C 1
ATOM 677 O O . ASN A 1 82 ? 67.778 19.460 -92.581 1.00 95.94 82 ASN A O 1
ATOM 681 N N . THR A 1 83 ? 67.953 20.973 -94.218 1.00 95.94 83 THR A N 1
ATOM 682 C CA . THR A 1 83 ? 67.448 22.073 -93.372 1.00 95.94 83 THR A CA 1
ATOM 683 C C . THR A 1 83 ? 65.953 21.946 -93.076 1.00 95.94 83 THR A C 1
ATOM 685 O O . THR A 1 83 ? 65.555 22.170 -91.934 1.00 95.94 83 THR A O 1
ATOM 688 N N . GLN A 1 84 ? 65.133 21.515 -94.042 1.00 96.31 84 GLN A N 1
ATOM 689 C CA . GLN A 1 84 ? 63.710 21.232 -93.811 1.00 96.31 84 GLN A CA 1
ATOM 690 C C . GLN A 1 84 ? 63.506 20.086 -92.808 1.00 96.31 84 GLN A C 1
ATOM 692 O O . GLN A 1 84 ? 62.747 20.244 -91.854 1.00 96.31 84 GLN A O 1
ATOM 697 N N . LEU A 1 85 ? 64.222 18.967 -92.967 1.00 96.44 85 LEU A N 1
ATOM 698 C CA . LEU A 1 85 ? 64.146 17.817 -92.058 1.00 96.44 85 LEU A CA 1
ATOM 699 C C . LEU A 1 85 ? 64.632 18.158 -90.641 1.00 96.44 85 LEU A C 1
ATOM 701 O O . LEU A 1 85 ? 64.026 17.712 -89.668 1.00 96.44 85 LEU A O 1
ATOM 705 N N . LYS A 1 86 ? 65.676 18.988 -90.499 1.00 96.75 86 LYS A N 1
ATOM 706 C CA . LYS A 1 86 ? 66.103 19.515 -89.190 1.00 96.75 86 LYS A CA 1
ATOM 707 C C . LYS A 1 86 ? 65.017 20.353 -88.533 1.00 96.75 86 LYS A C 1
ATOM 709 O O . LYS A 1 86 ? 64.684 20.091 -87.384 1.00 96.75 86 LYS A O 1
ATOM 714 N N . HIS A 1 87 ? 64.414 21.285 -89.267 1.00 96.31 87 HIS A N 1
ATOM 715 C CA . HIS A 1 87 ? 63.355 22.124 -88.716 1.00 96.31 87 HIS A CA 1
ATOM 716 C C . HIS A 1 87 ? 62.106 21.310 -88.328 1.00 96.31 87 HIS A C 1
ATOM 718 O O . HIS A 1 87 ? 61.539 21.512 -87.258 1.00 96.31 87 HIS A O 1
ATOM 724 N N . GLN A 1 88 ? 61.713 20.324 -89.143 1.00 96.75 88 GLN A N 1
ATOM 725 C CA . GLN A 1 88 ? 60.642 19.381 -88.794 1.00 96.75 88 GLN A CA 1
ATOM 726 C C . GLN A 1 88 ? 60.978 18.571 -87.533 1.00 96.75 88 GLN A C 1
ATOM 728 O O . GLN A 1 88 ? 60.120 18.411 -86.666 1.00 96.75 88 GLN A O 1
ATOM 733 N N . LYS A 1 89 ? 62.226 18.102 -87.395 1.00 97.12 89 LYS A N 1
ATOM 734 C CA . LYS A 1 89 ? 62.698 17.414 -86.187 1.00 97.12 89 LYS A CA 1
ATOM 735 C C . LYS A 1 89 ? 62.608 18.321 -84.956 1.00 97.12 89 LYS A C 1
ATOM 737 O O . LYS A 1 89 ? 62.043 17.904 -83.954 1.00 97.12 89 LYS A O 1
ATOM 742 N N . GLU A 1 90 ? 63.105 19.553 -85.041 1.00 97.00 90 GLU A N 1
ATOM 743 C CA . GLU A 1 90 ? 63.068 20.544 -83.953 1.00 97.00 90 GLU A CA 1
ATOM 744 C C . GLU A 1 90 ? 61.628 20.846 -83.500 1.00 97.00 90 GLU A C 1
ATOM 746 O O . GLU A 1 90 ? 61.353 20.888 -82.300 1.00 97.00 90 GLU A O 1
ATOM 751 N N . LEU A 1 91 ? 60.689 20.984 -84.445 1.00 97.31 91 LEU A N 1
ATOM 752 C CA . LEU A 1 91 ? 59.261 21.164 -84.153 1.00 97.31 91 LEU A CA 1
ATOM 753 C C . LEU A 1 91 ? 58.653 19.945 -83.440 1.00 97.31 91 LEU A C 1
ATOM 755 O O . LEU A 1 91 ? 57.927 20.109 -82.458 1.00 97.31 91 LEU A O 1
ATOM 759 N N . LEU A 1 92 ? 58.965 18.726 -83.892 1.00 96.56 92 LEU A N 1
ATOM 760 C CA . LEU A 1 92 ? 58.486 17.485 -83.271 1.00 96.56 92 LEU A CA 1
ATOM 761 C C . LEU A 1 92 ? 59.117 17.241 -81.891 1.00 96.56 92 LEU A C 1
ATOM 763 O O . LEU A 1 92 ? 58.433 16.775 -80.979 1.00 96.56 92 LEU A O 1
ATOM 767 N N . GLU A 1 93 ? 60.389 17.596 -81.695 1.00 97.12 93 GLU A N 1
ATOM 768 C CA . GLU A 1 93 ? 61.060 17.555 -80.391 1.00 97.12 93 GLU A CA 1
ATOM 769 C C . GLU A 1 93 ? 60.425 18.564 -79.420 1.00 97.12 93 GLU A C 1
ATOM 771 O O . GLU A 1 93 ? 60.077 18.190 -78.299 1.00 97.12 93 GLU A O 1
ATOM 776 N N . ALA A 1 94 ? 60.157 19.799 -79.858 1.00 96.88 94 ALA A N 1
ATOM 777 C CA . ALA A 1 94 ? 59.452 20.802 -79.056 1.00 96.88 94 ALA A CA 1
ATOM 778 C C . ALA A 1 94 ? 58.015 20.373 -78.693 1.00 96.88 94 ALA A C 1
ATOM 780 O O . ALA A 1 94 ? 57.602 20.501 -77.537 1.00 96.88 94 ALA A O 1
ATOM 781 N N . GLN A 1 95 ? 57.267 19.802 -79.645 1.00 97.62 95 GLN A N 1
ATOM 782 C CA . GLN A 1 95 ? 55.935 19.241 -79.394 1.00 97.62 95 GLN A CA 1
ATOM 783 C C . GLN A 1 95 ? 55.992 18.069 -78.402 1.00 97.62 95 GLN A C 1
ATOM 785 O O . GLN A 1 95 ? 55.157 17.984 -77.502 1.00 97.62 95 GLN A O 1
ATOM 790 N N . THR A 1 96 ? 56.996 17.196 -78.516 1.00 96.62 96 THR A N 1
ATOM 791 C CA . THR A 1 96 ? 57.197 16.061 -77.602 1.00 96.62 96 THR A CA 1
ATOM 792 C C . THR A 1 96 ? 57.517 16.535 -76.185 1.00 96.62 96 THR A C 1
ATOM 794 O O . THR A 1 96 ? 56.922 16.041 -75.229 1.00 96.62 96 THR A O 1
ATOM 797 N N . ILE A 1 97 ? 58.395 17.533 -76.029 1.00 97.44 97 ILE A N 1
ATOM 798 C CA . ILE A 1 97 ? 58.714 18.146 -74.729 1.00 97.44 97 ILE A CA 1
ATOM 799 C C . ILE A 1 97 ? 57.453 18.742 -74.089 1.00 97.44 97 ILE A C 1
ATOM 801 O O . ILE A 1 97 ? 57.190 18.486 -72.913 1.00 97.44 97 ILE A O 1
ATOM 805 N N . ARG A 1 98 ? 56.635 19.466 -74.867 1.00 97.31 98 ARG A N 1
ATOM 806 C CA . ARG A 1 98 ? 55.366 20.037 -74.393 1.00 97.31 98 ARG A CA 1
ATOM 807 C C . ARG A 1 98 ? 54.375 18.957 -73.941 1.00 97.31 98 ARG A C 1
ATOM 809 O O . ARG A 1 98 ? 53.860 19.037 -72.827 1.00 97.31 98 ARG A O 1
ATOM 816 N N . LEU A 1 99 ? 54.137 17.931 -74.759 1.00 97.12 99 LEU A N 1
ATOM 817 C CA . LEU A 1 99 ? 53.224 16.835 -74.409 1.00 97.12 99 LEU A CA 1
ATOM 818 C C . LEU A 1 99 ? 53.719 16.042 -73.187 1.00 97.12 99 LEU A C 1
ATOM 820 O O . LEU A 1 99 ? 52.913 15.577 -72.384 1.00 97.12 99 LEU A O 1
ATOM 824 N N . LEU A 1 100 ? 55.038 15.924 -72.995 1.00 97.06 100 LEU A N 1
ATOM 825 C CA . LEU A 1 100 ? 55.621 15.336 -71.786 1.00 97.06 100 LEU A CA 1
ATOM 826 C C . LEU A 1 100 ? 55.414 16.212 -70.541 1.00 97.06 100 LEU A C 1
ATOM 828 O O . LEU A 1 100 ? 55.180 15.655 -69.468 1.00 97.06 100 LEU A O 1
ATOM 832 N N . SER A 1 101 ? 55.464 17.547 -70.647 1.00 97.12 101 SER A N 1
ATOM 833 C CA . SER A 1 101 ? 55.138 18.431 -69.516 1.00 97.12 101 SER A CA 1
ATOM 834 C C . SER A 1 101 ? 53.643 18.430 -69.187 1.00 97.12 101 SER A C 1
ATOM 836 O O . SER A 1 101 ? 53.284 18.315 -68.018 1.00 97.12 101 SER A O 1
ATOM 838 N N . GLU A 1 102 ? 52.772 18.457 -70.200 1.00 97.44 102 GLU A N 1
ATOM 839 C CA . GLU A 1 102 ? 51.315 18.367 -70.021 1.00 97.44 102 GLU A CA 1
ATOM 840 C C . GLU A 1 102 ? 50.922 17.016 -69.396 1.00 97.44 102 GLU A C 1
ATOM 842 O O . GLU A 1 102 ? 50.159 16.978 -68.432 1.00 97.44 102 GLU A O 1
ATOM 847 N N . LYS A 1 103 ? 51.531 15.905 -69.842 1.00 97.19 103 LYS A N 1
ATOM 848 C CA . LYS A 1 103 ? 51.350 14.580 -69.224 1.00 97.19 103 LYS A CA 1
ATOM 849 C C . LYS A 1 103 ? 51.785 14.542 -67.754 1.00 97.19 103 LYS A C 1
ATOM 851 O O . LYS A 1 103 ? 51.127 13.868 -66.963 1.00 97.19 103 LYS A O 1
ATOM 856 N N . ARG A 1 104 ? 52.884 15.211 -67.379 1.00 97.44 104 ARG A N 1
ATOM 857 C CA . ARG A 1 104 ? 53.346 15.270 -65.978 1.00 97.44 104 ARG A CA 1
ATOM 858 C C . ARG A 1 104 ? 52.348 16.022 -65.102 1.00 97.44 104 ARG A C 1
ATOM 860 O O . ARG A 1 104 ? 51.866 15.421 -64.151 1.00 97.44 104 ARG A O 1
ATOM 867 N N . SER A 1 105 ? 51.947 17.233 -65.506 1.00 97.69 105 SER A N 1
ATOM 868 C CA . SER A 1 105 ? 50.911 18.016 -64.810 1.00 97.69 105 SER A CA 1
ATOM 869 C C . SER A 1 105 ? 49.646 17.188 -64.592 1.00 97.69 105 SER A C 1
ATOM 871 O O . SER A 1 105 ? 49.243 16.979 -63.457 1.00 97.69 105 SER A O 1
ATOM 873 N N . LEU A 1 106 ? 49.098 16.583 -65.653 1.00 96.94 106 LEU A N 1
ATOM 874 C CA . LEU A 1 106 ? 47.892 15.756 -65.547 1.00 96.94 106 LEU A CA 1
ATOM 875 C C . LEU A 1 106 ? 48.074 14.521 -64.646 1.00 96.94 106 LEU A C 1
ATOM 877 O O . LEU A 1 106 ? 47.108 14.055 -64.050 1.00 96.94 106 LEU A O 1
ATOM 881 N N . THR A 1 107 ? 49.290 13.980 -64.522 1.00 97.44 107 THR A N 1
ATOM 882 C CA . THR A 1 107 ? 49.579 12.869 -63.595 1.00 97.44 107 THR A CA 1
ATOM 883 C C . THR A 1 107 ? 49.594 13.350 -62.139 1.00 97.44 107 THR A C 1
ATOM 885 O O . THR A 1 107 ? 49.087 12.654 -61.259 1.00 97.44 107 THR A O 1
ATOM 888 N N . GLU A 1 108 ? 50.138 14.542 -61.890 1.00 97.75 108 GLU A N 1
ATOM 889 C CA . GLU A 1 108 ? 50.150 15.204 -60.580 1.00 97.75 108 GLU A CA 1
ATOM 890 C C . GLU A 1 108 ? 48.724 15.616 -60.160 1.00 97.75 108 GLU A C 1
ATOM 892 O O . GLU A 1 108 ? 48.305 15.306 -59.043 1.00 97.75 108 GLU A O 1
ATOM 897 N N . ASP A 1 109 ? 47.933 16.179 -61.080 1.00 97.75 109 ASP A N 1
ATOM 898 C CA . ASP A 1 109 ? 46.515 16.513 -60.888 1.00 97.75 109 ASP A CA 1
ATOM 899 C C . ASP A 1 109 ? 45.676 15.265 -60.545 1.00 97.75 109 ASP A C 1
ATOM 901 O O . ASP A 1 109 ? 44.924 15.261 -59.567 1.00 97.75 109 ASP A O 1
ATOM 905 N N . ILE A 1 110 ? 45.838 14.168 -61.301 1.00 97.25 110 ILE A N 1
ATOM 906 C CA . ILE A 1 110 ? 45.145 12.891 -61.048 1.00 97.25 110 ILE A CA 1
ATOM 907 C C . ILE A 1 110 ? 45.506 12.319 -59.671 1.00 97.25 110 ILE A C 1
ATOM 909 O O . ILE A 1 110 ? 44.627 11.816 -58.967 1.00 97.25 110 ILE A O 1
ATOM 913 N N . GLN A 1 111 ? 46.778 12.388 -59.266 1.00 97.56 111 GLN A N 1
ATOM 914 C CA . GLN A 1 111 ? 47.204 11.896 -57.956 1.00 97.56 111 GLN A CA 1
ATOM 915 C C . GLN A 1 111 ? 46.668 12.786 -56.819 1.00 97.56 111 GLN A C 1
ATOM 917 O O . GLN A 1 111 ? 46.173 12.253 -55.829 1.00 97.56 111 GLN A O 1
ATOM 922 N N . SER A 1 112 ? 46.648 14.111 -56.996 1.00 97.94 112 SER A N 1
ATOM 923 C CA . SER A 1 112 ? 46.042 15.056 -56.046 1.00 97.94 112 SER A CA 1
ATOM 924 C C . SER A 1 112 ? 44.545 14.780 -55.830 1.00 97.94 112 SER A C 1
ATOM 926 O O . SER A 1 112 ? 44.104 14.570 -54.697 1.00 97.94 112 SER A O 1
ATOM 928 N N . VAL A 1 113 ? 43.773 14.649 -56.919 1.00 97.06 113 VAL A N 1
ATOM 929 C CA . VAL A 1 113 ? 42.332 14.326 -56.877 1.00 97.06 113 VAL A CA 1
ATOM 930 C C . VAL A 1 113 ? 42.073 12.956 -56.240 1.00 97.06 113 VAL A C 1
ATOM 932 O O . VAL A 1 113 ? 41.109 12.785 -55.493 1.00 97.06 113 VAL A O 1
ATOM 935 N N . LYS A 1 114 ? 42.942 11.971 -56.486 1.00 97.88 114 LYS A N 1
ATOM 936 C CA . LYS A 1 114 ? 42.873 10.648 -55.852 1.00 97.88 114 LYS A CA 1
ATOM 937 C C . LYS A 1 114 ? 43.122 10.720 -54.341 1.00 97.88 114 LYS A C 1
ATOM 939 O O . LYS A 1 114 ? 42.422 10.040 -53.591 1.00 97.88 114 LYS A O 1
ATOM 944 N N . ASP A 1 115 ? 44.049 11.558 -53.887 1.00 97.94 115 ASP A N 1
ATOM 945 C CA . ASP A 1 115 ? 44.338 11.738 -52.461 1.00 97.94 115 ASP A CA 1
ATOM 946 C C . ASP A 1 115 ? 43.252 12.566 -51.747 1.00 97.94 115 ASP A C 1
ATOM 948 O O . ASP A 1 115 ? 42.943 12.299 -50.583 1.00 97.94 115 ASP A O 1
ATOM 952 N N . ASP A 1 116 ? 42.620 13.527 -52.433 1.00 97.69 116 ASP A N 1
ATOM 953 C CA . ASP A 1 116 ? 41.389 14.191 -51.969 1.00 97.69 116 ASP A CA 1
ATOM 954 C C . ASP A 1 116 ? 40.232 13.186 -51.846 1.00 97.69 116 ASP A C 1
ATOM 956 O O . ASP A 1 116 ? 39.556 13.145 -50.817 1.00 97.69 116 ASP A O 1
ATOM 960 N N . TYR A 1 117 ? 40.034 12.323 -52.848 1.00 97.31 117 TYR A N 1
ATOM 961 C CA . TYR A 1 117 ? 38.996 11.289 -52.839 1.00 97.31 117 TYR A CA 1
ATOM 962 C C . TYR A 1 117 ? 39.201 10.261 -51.714 1.00 97.31 117 TYR A C 1
ATOM 964 O O . TYR A 1 117 ? 38.252 9.923 -51.005 1.00 97.31 117 TYR A O 1
ATOM 972 N N . GLN A 1 118 ? 40.438 9.816 -51.467 1.00 98.06 118 GLN A N 1
ATOM 973 C CA . GLN A 1 118 ? 40.748 8.946 -50.326 1.00 98.06 118 GLN A CA 1
ATOM 974 C C . GLN A 1 118 ? 40.483 9.639 -48.981 1.00 98.06 118 GLN A C 1
ATOM 976 O O . GLN A 1 118 ? 39.899 9.025 -48.085 1.00 98.06 118 GLN A O 1
ATOM 981 N N . ARG A 1 119 ? 40.833 10.926 -48.837 1.00 98.12 119 ARG A N 1
ATOM 982 C CA . ARG A 1 119 ? 40.498 11.716 -47.637 1.00 98.12 119 ARG A CA 1
ATOM 983 C C . ARG A 1 119 ? 38.985 11.900 -47.465 1.00 98.12 119 ARG A C 1
ATOM 985 O O . ARG A 1 119 ? 38.495 11.832 -46.337 1.00 98.12 119 ARG A O 1
ATOM 992 N N . ALA A 1 120 ? 38.232 12.058 -48.554 1.00 97.00 120 ALA A N 1
ATOM 993 C CA . ALA A 1 120 ? 36.771 12.109 -48.525 1.00 97.00 120 ALA A CA 1
ATOM 994 C C . ALA A 1 120 ? 36.155 10.773 -48.073 1.00 97.00 120 ALA A C 1
ATOM 996 O O . ALA A 1 120 ? 35.326 10.775 -47.164 1.00 97.00 120 ALA A O 1
ATOM 997 N N . LEU A 1 121 ? 36.609 9.635 -48.614 1.00 97.56 121 LEU A N 1
ATOM 998 C CA . LEU A 1 121 ? 36.169 8.301 -48.178 1.00 97.56 121 LEU A CA 1
ATOM 999 C C . LEU A 1 121 ? 36.470 8.044 -46.694 1.00 97.56 121 LEU A C 1
ATOM 1001 O O . LEU A 1 121 ? 35.594 7.588 -45.964 1.00 97.56 121 LEU A O 1
ATOM 1005 N N . GLN A 1 122 ? 37.670 8.394 -46.216 1.00 97.69 122 GLN A N 1
ATOM 1006 C CA . GLN A 1 122 ? 38.017 8.279 -44.792 1.00 97.69 122 GLN A CA 1
ATOM 1007 C C . GLN A 1 122 ? 37.130 9.157 -43.896 1.00 97.69 122 GLN A C 1
ATOM 1009 O O . GLN A 1 122 ? 36.805 8.759 -42.778 1.00 97.69 122 GLN A O 1
ATOM 1014 N N . LYS A 1 123 ? 36.722 10.342 -44.369 1.00 98.12 123 LYS A N 1
ATOM 1015 C CA . LYS A 1 123 ? 35.785 11.210 -43.644 1.00 98.12 123 LYS A CA 1
ATOM 1016 C C . LYS A 1 123 ? 34.366 10.635 -43.631 1.00 98.12 123 LYS A C 1
ATOM 1018 O O . LYS A 1 123 ? 33.723 10.690 -42.590 1.00 98.12 123 LYS A O 1
ATOM 1023 N N . ILE A 1 124 ? 33.896 10.066 -44.742 1.00 97.44 124 ILE A N 1
ATOM 1024 C CA . ILE A 1 124 ? 32.586 9.398 -44.827 1.00 97.44 124 ILE A CA 1
ATOM 1025 C C . ILE A 1 124 ? 32.539 8.191 -43.883 1.00 97.44 124 ILE A C 1
ATOM 1027 O O . ILE A 1 124 ? 31.588 8.065 -43.122 1.00 97.44 124 ILE A O 1
ATOM 1031 N N . ALA A 1 125 ? 33.583 7.356 -43.865 1.00 97.38 125 ALA A N 1
ATOM 1032 C CA . ALA A 1 125 ? 33.661 6.200 -42.971 1.00 97.38 125 ALA A CA 1
ATOM 1033 C C . ALA A 1 125 ? 33.590 6.594 -41.484 1.00 97.38 125 ALA A C 1
ATOM 1035 O O . ALA A 1 125 ? 32.866 5.958 -40.725 1.00 97.38 125 ALA A O 1
ATOM 1036 N N . LYS A 1 126 ? 34.283 7.671 -41.083 1.00 97.94 126 LYS A N 1
ATOM 1037 C CA . LYS A 1 126 ? 34.204 8.211 -39.713 1.00 97.94 126 LYS A CA 1
ATOM 1038 C C . LYS A 1 126 ? 32.821 8.767 -39.384 1.00 97.94 126 LYS A C 1
ATOM 1040 O O . LYS A 1 126 ? 32.264 8.422 -38.356 1.00 97.94 126 LYS A O 1
ATOM 1045 N N . LEU A 1 127 ? 32.233 9.557 -40.283 1.00 97.56 127 LEU A N 1
ATOM 1046 C CA . LEU A 1 127 ? 30.880 10.077 -40.075 1.00 97.56 127 LEU A CA 1
ATOM 1047 C C . LEU A 1 127 ? 29.835 8.956 -39.984 1.00 97.56 127 LEU A C 1
ATOM 1049 O O . LEU A 1 127 ? 28.857 9.124 -39.267 1.00 97.56 127 LEU A O 1
ATOM 1053 N N . GLN A 1 128 ? 30.039 7.819 -40.658 1.00 97.94 128 GLN A N 1
ATOM 1054 C CA . GLN A 1 128 ? 29.180 6.647 -40.487 1.00 97.94 128 GLN A CA 1
ATOM 1055 C C . GLN A 1 128 ? 29.339 6.026 -39.093 1.00 97.94 128 GLN A C 1
ATOM 1057 O O . GLN A 1 128 ? 28.328 5.800 -38.439 1.00 97.94 128 GLN A O 1
ATOM 1062 N N . THR A 1 129 ? 30.568 5.822 -38.597 1.00 97.56 129 THR A N 1
ATOM 1063 C CA . THR A 1 129 ? 30.764 5.315 -37.224 1.00 97.56 129 THR A CA 1
ATOM 1064 C C . THR A 1 129 ? 30.207 6.276 -36.175 1.00 97.56 129 THR A C 1
ATOM 1066 O O . THR A 1 129 ? 29.514 5.829 -35.270 1.00 97.56 129 THR A O 1
ATOM 1069 N N . ASP A 1 130 ? 30.401 7.589 -36.348 1.00 97.88 130 ASP A N 1
ATOM 1070 C CA . ASP A 1 130 ? 29.831 8.611 -35.460 1.00 97.88 130 ASP A CA 1
ATOM 1071 C C . ASP A 1 130 ? 28.283 8.530 -35.448 1.00 97.88 130 ASP A C 1
ATOM 1073 O O . ASP A 1 130 ? 27.648 8.636 -34.400 1.00 97.88 130 ASP A O 1
ATOM 1077 N N . ILE A 1 131 ? 27.656 8.312 -36.614 1.00 97.62 131 ILE A N 1
ATOM 1078 C CA . ILE A 1 131 ? 26.198 8.148 -36.772 1.00 97.62 131 ILE A CA 1
ATOM 1079 C C . ILE A 1 131 ? 25.683 6.851 -36.130 1.00 97.62 131 ILE A C 1
ATOM 1081 O O . ILE A 1 131 ? 24.585 6.846 -35.565 1.00 97.62 131 ILE A O 1
ATOM 1085 N N . ASP A 1 132 ? 26.435 5.757 -36.223 1.00 97.69 132 ASP A N 1
ATOM 1086 C CA . ASP A 1 132 ? 26.061 4.465 -35.643 1.00 97.69 132 ASP A CA 1
ATOM 1087 C C . ASP A 1 132 ? 26.198 4.496 -34.105 1.00 97.69 132 ASP A C 1
ATOM 1089 O O . ASP A 1 132 ? 25.297 4.039 -33.395 1.00 97.69 132 ASP A O 1
ATOM 1093 N N . ASP A 1 133 ? 27.244 5.148 -33.583 1.00 97.69 133 ASP A N 1
ATOM 1094 C CA . ASP A 1 133 ? 27.428 5.405 -32.148 1.00 97.69 133 ASP A CA 1
ATOM 1095 C C . ASP A 1 133 ? 26.308 6.301 -31.583 1.00 97.69 133 ASP A C 1
ATOM 1097 O O . ASP A 1 133 ? 25.700 5.954 -30.566 1.00 97.69 133 ASP A O 1
ATOM 1101 N N . PHE A 1 134 ? 25.939 7.398 -32.262 1.00 97.75 134 PHE A N 1
ATOM 1102 C CA . PHE A 1 134 ? 24.809 8.244 -31.838 1.00 97.75 134 PHE A CA 1
ATOM 1103 C C . PHE A 1 134 ? 23.455 7.516 -31.878 1.00 97.75 134 PHE A C 1
ATOM 1105 O O . PHE A 1 134 ? 22.578 7.801 -31.058 1.00 97.75 134 PHE A O 1
ATOM 1112 N N . GLN A 1 135 ? 23.251 6.570 -32.802 1.00 97.50 135 GLN A N 1
ATOM 1113 C CA . GLN A 1 135 ? 22.048 5.726 -32.808 1.00 97.50 135 GLN A CA 1
ATOM 1114 C C . GLN A 1 135 ? 22.026 4.759 -31.617 1.00 97.50 135 GLN A C 1
ATOM 1116 O O . GLN A 1 135 ? 20.970 4.571 -31.007 1.00 97.50 135 GLN A O 1
ATOM 1121 N N . SER A 1 136 ? 23.182 4.196 -31.255 1.00 96.94 136 SER A N 1
ATOM 1122 C CA . SER A 1 136 ? 23.352 3.345 -30.073 1.00 96.94 136 SER A CA 1
ATOM 1123 C C . SER A 1 136 ? 23.078 4.118 -28.773 1.00 96.94 136 SER A C 1
ATOM 1125 O O . SER A 1 136 ? 22.246 3.698 -27.964 1.00 96.94 136 SER A O 1
ATOM 1127 N N . GLU A 1 137 ? 23.679 5.303 -28.606 1.00 97.88 137 GLU A N 1
ATOM 1128 C CA . GLU A 1 137 ? 23.433 6.184 -27.453 1.00 97.88 137 GLU A CA 1
ATOM 1129 C C . GLU A 1 137 ? 21.954 6.590 -27.360 1.00 97.88 137 GLU A C 1
ATOM 1131 O O . GLU A 1 137 ? 21.347 6.494 -26.291 1.00 97.88 137 GLU A O 1
ATOM 1136 N N . LYS A 1 138 ? 21.331 6.969 -28.485 1.00 97.88 138 LYS A N 1
ATOM 1137 C CA . LYS A 1 138 ? 19.901 7.304 -28.534 1.00 97.88 138 LYS A CA 1
ATOM 1138 C C . LYS A 1 138 ? 19.020 6.146 -28.055 1.00 97.88 138 LYS A C 1
ATOM 1140 O O . LYS A 1 138 ? 18.097 6.386 -27.279 1.00 97.88 138 LYS A O 1
ATOM 1145 N N . ALA A 1 139 ? 19.296 4.914 -28.488 1.00 96.88 139 ALA A N 1
ATOM 1146 C CA . ALA A 1 139 ? 18.524 3.741 -28.077 1.00 96.88 139 ALA A CA 1
ATOM 1147 C C . ALA A 1 139 ? 18.654 3.458 -26.567 1.00 96.88 139 ALA A C 1
ATOM 1149 O O . ALA A 1 139 ? 17.660 3.142 -25.912 1.00 96.88 139 ALA A O 1
ATOM 1150 N N . LEU A 1 140 ? 19.852 3.637 -25.996 1.00 97.25 140 LEU A N 1
ATOM 1151 C CA . LEU A 1 140 ? 20.082 3.526 -24.550 1.00 97.25 140 LEU A CA 1
ATOM 1152 C C . LEU A 1 140 ? 19.330 4.613 -23.764 1.00 97.25 140 LEU A C 1
ATOM 1154 O O . LEU A 1 140 ? 18.671 4.309 -22.771 1.00 97.25 140 LEU A O 1
ATOM 1158 N N . LEU A 1 141 ? 19.363 5.865 -24.234 1.00 97.69 141 LEU A N 1
ATOM 1159 C CA . LEU A 1 141 ? 18.638 6.983 -23.618 1.00 97.69 141 LEU A CA 1
ATOM 1160 C C . LEU A 1 141 ? 17.111 6.822 -23.700 1.00 97.69 141 LEU A C 1
ATOM 1162 O O . LEU A 1 141 ? 16.400 7.234 -22.782 1.00 97.69 141 LEU A O 1
ATOM 1166 N N . GLU A 1 142 ? 16.589 6.226 -24.774 1.00 97.12 142 GLU A N 1
ATOM 1167 C CA . GLU A 1 142 ? 15.163 5.909 -24.904 1.00 97.12 142 GLU A CA 1
ATOM 1168 C C . GLU A 1 142 ? 14.749 4.780 -23.944 1.00 97.12 142 GLU A C 1
ATOM 1170 O O . GLU A 1 142 ? 13.774 4.953 -23.209 1.00 97.12 142 GLU A O 1
ATOM 1175 N N . HIS A 1 143 ? 15.537 3.704 -23.837 1.00 97.00 143 HIS A N 1
ATOM 1176 C CA . HIS A 1 143 ? 15.325 2.636 -22.851 1.00 97.00 143 HIS A CA 1
ATOM 1177 C C . HIS A 1 143 ? 15.354 3.149 -21.400 1.00 97.00 143 HIS A C 1
ATOM 1179 O O . HIS A 1 143 ? 14.450 2.861 -20.613 1.00 97.00 143 HIS A O 1
ATOM 1185 N N . ASP A 1 144 ? 16.361 3.944 -21.025 1.00 97.69 144 ASP A N 1
ATOM 1186 C CA . ASP A 1 144 ? 16.457 4.472 -19.660 1.00 97.69 144 ASP A CA 1
ATOM 1187 C C . ASP A 1 144 ? 15.317 5.449 -19.346 1.00 97.69 144 ASP A C 1
ATOM 1189 O O . ASP A 1 144 ? 14.792 5.454 -18.231 1.00 97.69 144 ASP A O 1
ATOM 1193 N N . LYS A 1 145 ? 14.856 6.231 -20.327 1.00 97.94 145 LYS A N 1
ATOM 1194 C CA . LYS A 1 145 ? 13.669 7.085 -20.188 1.00 97.94 145 LYS A CA 1
ATOM 1195 C C . LYS A 1 145 ? 12.390 6.270 -19.957 1.00 97.94 145 LYS A C 1
ATOM 1197 O O . LYS A 1 145 ? 11.564 6.682 -19.141 1.00 97.94 145 LYS A O 1
ATOM 1202 N N . GLU A 1 146 ? 12.221 5.132 -20.631 1.00 97.50 146 GLU A N 1
ATOM 1203 C CA . GLU A 1 146 ? 11.109 4.206 -20.374 1.00 97.50 146 GLU A CA 1
ATOM 1204 C C . GLU A 1 146 ? 11.203 3.583 -18.978 1.00 97.50 146 GLU A C 1
ATOM 1206 O O . GLU A 1 146 ? 10.217 3.588 -18.238 1.00 97.50 146 GLU A O 1
ATOM 1211 N N . ARG A 1 147 ? 12.396 3.141 -18.564 1.00 97.81 147 ARG A N 1
ATOM 1212 C CA . ARG A 1 147 ? 12.649 2.637 -17.208 1.00 97.81 147 ARG A CA 1
ATOM 1213 C C . ARG A 1 147 ? 12.297 3.675 -16.138 1.00 97.81 147 ARG A C 1
ATOM 1215 O O . ARG A 1 147 ? 11.559 3.357 -15.208 1.00 97.81 147 ARG A O 1
ATOM 1222 N N . TRP A 1 148 ? 12.759 4.920 -16.279 1.00 97.38 148 TRP A N 1
ATOM 1223 C CA . TRP A 1 148 ? 12.419 6.009 -15.353 1.00 97.38 148 TRP A CA 1
ATOM 1224 C C . TRP A 1 148 ? 10.916 6.320 -15.331 1.00 97.38 148 TRP A C 1
ATOM 1226 O O . TRP A 1 148 ? 10.388 6.695 -14.283 1.00 97.38 148 TRP A O 1
ATOM 1236 N N . ALA A 1 149 ? 10.206 6.157 -16.454 1.00 97.81 149 ALA A N 1
ATOM 1237 C CA . ALA A 1 149 ? 8.754 6.315 -16.500 1.00 97.81 149 ALA A CA 1
ATOM 1238 C C . ALA A 1 149 ? 8.029 5.195 -15.730 1.00 97.81 149 ALA A C 1
ATOM 1240 O O . ALA A 1 149 ? 7.173 5.499 -14.899 1.00 97.81 149 ALA A O 1
ATOM 1241 N N . GLN A 1 150 ? 8.420 3.933 -15.937 1.00 97.69 150 GLN A N 1
ATOM 1242 C CA . GLN A 1 150 ? 7.882 2.772 -15.212 1.00 97.69 150 GLN A CA 1
ATOM 1243 C C . GLN A 1 150 ? 8.161 2.868 -13.704 1.00 97.69 150 GLN A C 1
ATOM 1245 O O . GLN A 1 150 ? 7.263 2.686 -12.884 1.00 97.69 150 GLN A O 1
ATOM 1250 N N . GLU A 1 151 ? 9.391 3.215 -13.319 1.00 97.62 151 GLU A N 1
ATOM 1251 C CA . GLU A 1 151 ? 9.794 3.376 -11.919 1.00 97.62 151 GLU A CA 1
ATOM 1252 C C . GLU A 1 151 ? 9.015 4.517 -11.237 1.00 97.62 151 GLU A C 1
ATOM 1254 O O . GLU A 1 151 ? 8.501 4.353 -10.128 1.00 97.62 151 GLU A O 1
ATOM 1259 N N . LYS A 1 152 ? 8.814 5.645 -11.932 1.00 98.25 152 LYS A N 1
ATOM 1260 C CA . LYS A 1 152 ? 7.959 6.747 -11.468 1.00 98.25 152 LYS A CA 1
ATOM 1261 C C . LYS A 1 152 ? 6.489 6.335 -11.317 1.00 98.25 152 LYS A C 1
ATOM 1263 O O . LYS A 1 152 ? 5.843 6.772 -10.365 1.00 98.25 152 LYS A O 1
ATOM 1268 N N . GLU A 1 153 ? 5.956 5.515 -12.221 1.00 98.12 153 GLU A N 1
ATOM 1269 C CA . GLU A 1 153 ? 4.588 4.991 -12.131 1.00 98.12 153 GLU A CA 1
ATOM 1270 C C . GLU A 1 153 ? 4.424 4.051 -10.924 1.00 98.12 153 GLU A C 1
ATOM 1272 O O . GLU A 1 153 ? 3.459 4.180 -10.168 1.00 98.12 153 GLU A O 1
ATOM 1277 N N . LEU A 1 154 ? 5.396 3.163 -10.686 1.00 97.56 154 LEU A N 1
ATOM 1278 C CA . LEU A 1 154 ? 5.427 2.278 -9.517 1.00 97.56 154 LEU A CA 1
ATOM 1279 C C . LEU A 1 154 ? 5.505 3.070 -8.204 1.00 97.56 154 LEU A C 1
ATOM 1281 O O . LEU A 1 154 ? 4.727 2.803 -7.288 1.00 97.56 154 LEU A O 1
ATOM 1285 N N . TYR A 1 155 ? 6.366 4.090 -8.111 1.00 97.88 155 TYR A N 1
ATOM 1286 C CA . TYR A 1 155 ? 6.392 4.981 -6.943 1.00 97.88 155 TYR A CA 1
ATOM 1287 C C . TYR A 1 155 ? 5.085 5.772 -6.767 1.00 97.88 155 TYR A C 1
ATOM 1289 O O . TYR A 1 155 ? 4.676 6.010 -5.629 1.00 97.88 155 TYR A O 1
ATOM 1297 N N . GLY A 1 156 ? 4.405 6.139 -7.859 1.00 98.38 156 GLY A N 1
ATOM 1298 C CA . GLY A 1 156 ? 3.065 6.733 -7.829 1.00 98.38 156 GLY A CA 1
ATOM 1299 C C . GLY A 1 156 ? 2.035 5.798 -7.191 1.00 98.38 156 GLY A C 1
ATOM 1300 O O . GLY A 1 156 ? 1.455 6.140 -6.161 1.00 98.38 156 GLY A O 1
ATOM 1301 N N . LYS A 1 157 ? 1.886 4.585 -7.737 1.00 98.00 157 LYS A N 1
ATOM 1302 C CA . LYS A 1 157 ? 0.962 3.553 -7.230 1.00 98.00 157 LYS A CA 1
ATOM 1303 C C . LYS A 1 157 ? 1.248 3.179 -5.775 1.00 98.00 157 LYS A C 1
ATOM 1305 O O . LYS A 1 157 ? 0.326 3.110 -4.968 1.00 98.00 157 LYS A O 1
ATOM 1310 N N . ASN A 1 158 ? 2.521 3.004 -5.416 1.00 97.69 158 ASN A N 1
ATOM 1311 C CA . ASN A 1 158 ? 2.924 2.712 -4.039 1.00 97.69 158 ASN A CA 1
ATOM 1312 C C . ASN A 1 158 ? 2.546 3.861 -3.092 1.00 97.69 158 ASN A C 1
ATOM 1314 O O . ASN A 1 158 ? 1.997 3.617 -2.020 1.00 97.69 158 ASN A O 1
ATOM 1318 N N . ARG A 1 159 ? 2.784 5.121 -3.487 1.00 98.50 159 ARG A N 1
ATOM 1319 C CA . ARG A 1 159 ? 2.380 6.297 -2.702 1.00 98.50 159 ARG A CA 1
ATOM 1320 C C . ARG A 1 159 ? 0.864 6.364 -2.518 1.00 98.50 159 ARG A C 1
ATOM 1322 O O . ARG A 1 159 ? 0.416 6.636 -1.409 1.00 98.50 159 ARG A O 1
ATOM 1329 N N . GLU A 1 160 ? 0.084 6.136 -3.570 1.00 98.25 160 GLU A N 1
ATOM 1330 C CA . GLU A 1 160 ? -1.383 6.113 -3.491 1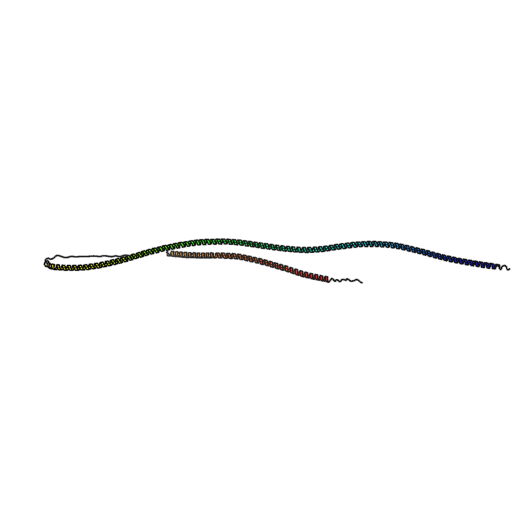.00 98.25 160 GLU A CA 1
ATOM 1331 C C . GLU A 1 160 ? -1.874 5.001 -2.556 1.00 98.25 160 GLU A C 1
ATOM 1333 O O . GLU A 1 160 ? -2.710 5.259 -1.690 1.00 98.25 160 GLU A O 1
ATOM 1338 N N . TRP A 1 161 ? -1.290 3.802 -2.645 1.00 98.50 161 TRP A N 1
ATOM 1339 C CA . TRP A 1 161 ? -1.593 2.693 -1.740 1.00 98.50 161 TRP A CA 1
ATOM 1340 C C . TRP A 1 161 ? -1.294 3.035 -0.272 1.00 98.50 161 TRP A C 1
ATOM 1342 O O . TRP A 1 161 ? -2.181 2.902 0.570 1.00 98.50 161 TRP A O 1
ATOM 1352 N N . TYR A 1 162 ? -0.100 3.559 0.037 1.00 97.88 162 TYR A N 1
ATOM 1353 C CA . TYR A 1 162 ? 0.249 3.974 1.403 1.00 97.88 162 TYR A CA 1
ATOM 1354 C C . TYR A 1 162 ? -0.671 5.084 1.937 1.00 97.88 162 TYR A C 1
ATOM 1356 O O . TYR A 1 162 ? -1.043 5.052 3.107 1.00 97.88 162 TYR A O 1
ATOM 1364 N N . MET A 1 163 ?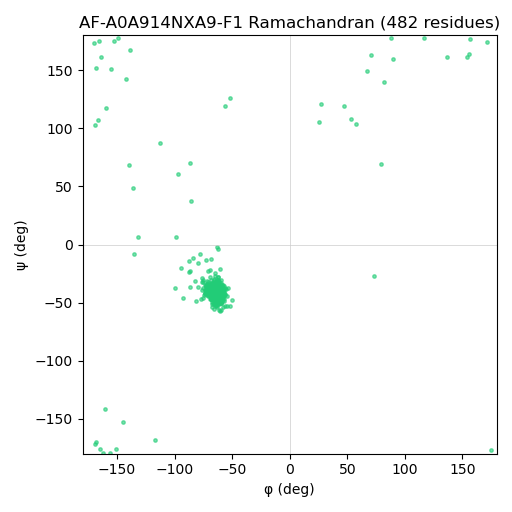 -1.064 6.054 1.103 1.00 98.38 163 MET A N 1
ATOM 1365 C CA . MET A 1 163 ? -1.991 7.120 1.510 1.00 98.38 163 MET A CA 1
ATOM 1366 C C . MET A 1 163 ? -3.404 6.588 1.795 1.00 98.38 163 MET A C 1
ATOM 1368 O O . MET A 1 163 ? -4.042 7.052 2.740 1.00 98.38 163 MET A O 1
ATOM 1372 N N . ASN A 1 164 ? -3.881 5.611 1.019 1.00 98.25 164 ASN A N 1
ATOM 1373 C CA . ASN A 1 164 ? -5.179 4.970 1.241 1.00 98.25 164 ASN A CA 1
ATOM 1374 C C . ASN A 1 164 ? -5.174 4.113 2.516 1.00 98.25 164 ASN A C 1
ATOM 1376 O O . ASN A 1 164 ? -6.057 4.274 3.356 1.00 98.25 164 ASN A O 1
ATOM 1380 N N . GLU A 1 165 ? -4.144 3.281 2.708 1.00 98.25 165 GLU A N 1
ATOM 1381 C CA . GLU A 1 165 ? -3.961 2.472 3.921 1.00 98.25 165 GLU A CA 1
ATOM 1382 C C . GLU A 1 165 ? -3.892 3.365 5.173 1.00 98.25 165 GLU A C 1
ATOM 1384 O O . GLU A 1 165 ? -4.598 3.112 6.147 1.00 98.25 165 GLU A O 1
ATOM 1389 N N . LEU A 1 166 ? -3.125 4.466 5.143 1.00 97.88 166 LEU A N 1
ATOM 1390 C CA . LEU A 1 166 ? -3.098 5.445 6.239 1.00 97.88 166 LEU A CA 1
ATOM 1391 C C . LEU A 1 166 ? -4.485 6.047 6.509 1.00 97.88 166 LEU A C 1
ATOM 1393 O O . LEU A 1 166 ? -4.919 6.079 7.660 1.00 97.88 166 LEU A O 1
ATOM 1397 N N . ALA A 1 167 ? -5.215 6.459 5.468 1.00 98.25 167 ALA A N 1
ATOM 1398 C CA . ALA A 1 167 ? -6.554 7.024 5.622 1.00 98.25 167 ALA A CA 1
ATOM 1399 C C . ALA A 1 167 ? -7.566 6.017 6.206 1.00 98.25 167 ALA A C 1
ATOM 1401 O O . ALA A 1 167 ? -8.443 6.409 6.978 1.00 98.25 167 ALA A O 1
ATOM 1402 N N . ASP A 1 168 ? -7.462 4.727 5.878 1.00 98.25 168 ASP A N 1
ATOM 1403 C CA . ASP A 1 168 ? -8.316 3.678 6.450 1.00 98.25 168 ASP A CA 1
ATOM 1404 C C . ASP A 1 168 ? -7.910 3.300 7.885 1.00 98.25 168 ASP A C 1
ATOM 1406 O O . ASP A 1 168 ? -8.781 3.050 8.730 1.00 98.25 168 ASP A O 1
ATOM 1410 N N . ARG A 1 169 ? -6.617 3.374 8.229 1.00 97.62 169 ARG A N 1
ATOM 1411 C CA . ARG A 1 169 ? -6.156 3.286 9.626 1.00 97.62 169 ARG A CA 1
ATOM 1412 C C . ARG A 1 169 ? -6.651 4.470 10.457 1.00 97.62 169 ARG A C 1
ATOM 1414 O O . ARG A 1 169 ? -7.161 4.240 11.551 1.00 97.62 169 ARG A O 1
ATOM 1421 N N . ASP A 1 170 ? -6.615 5.696 9.939 1.00 98.31 170 ASP A N 1
ATOM 1422 C CA . ASP A 1 170 ? -7.127 6.889 10.631 1.00 98.31 170 ASP A CA 1
ATOM 1423 C C . ASP A 1 170 ? -8.651 6.853 10.833 1.00 98.31 170 ASP A C 1
ATOM 1425 O O . ASP A 1 170 ? -9.137 7.208 11.914 1.00 98.31 170 ASP A O 1
ATOM 1429 N N . LYS A 1 171 ? -9.420 6.348 9.854 1.00 98.25 171 LYS A N 1
ATOM 1430 C CA . LYS A 1 171 ? -10.858 6.047 10.025 1.00 98.25 171 LYS A CA 1
ATOM 1431 C C . LYS A 1 171 ? -11.074 5.011 11.130 1.00 98.25 171 LYS A C 1
ATOM 1433 O O . LYS A 1 171 ? -11.916 5.212 12.006 1.00 98.25 171 LYS A O 1
ATOM 1438 N N . THR A 1 172 ? -10.286 3.934 11.127 1.00 98.31 172 THR A N 1
ATOM 1439 C CA . THR A 1 172 ? -10.370 2.861 12.131 1.00 98.31 172 THR A CA 1
ATOM 1440 C C . THR A 1 172 ? -10.072 3.399 13.533 1.00 98.31 172 THR A C 1
ATOM 1442 O O . THR A 1 172 ? -10.890 3.232 14.437 1.00 98.31 172 THR A O 1
ATOM 1445 N N . ILE A 1 173 ? -8.969 4.133 13.709 1.00 98.06 173 ILE A N 1
ATOM 1446 C CA . ILE A 1 173 ? -8.584 4.784 14.973 1.00 98.06 173 ILE A CA 1
ATOM 1447 C C . ILE A 1 173 ? -9.664 5.768 15.436 1.00 98.06 173 ILE A C 1
ATOM 1449 O O . ILE A 1 173 ? -10.008 5.789 16.616 1.00 98.06 173 ILE A O 1
ATOM 1453 N N . SER A 1 174 ? -10.243 6.549 14.521 1.00 97.69 174 SER A N 1
ATOM 1454 C CA . SER A 1 174 ? -11.352 7.463 14.829 1.00 97.69 174 SER A CA 1
ATOM 1455 C C . SER A 1 174 ? -12.597 6.722 15.330 1.00 97.69 174 SER A C 1
ATOM 1457 O O . SER A 1 174 ? -13.208 7.148 16.309 1.00 97.69 174 SER A O 1
ATOM 1459 N N . SER A 1 175 ? -12.941 5.583 14.718 1.00 98.12 175 SER A N 1
ATOM 1460 C CA . SER A 1 175 ? -14.075 4.757 15.154 1.00 98.12 175 SER A CA 1
ATOM 1461 C C . SER A 1 175 ? -13.842 4.099 16.521 1.00 98.12 175 SER A C 1
ATOM 1463 O O . SER A 1 175 ? -14.728 4.131 17.372 1.00 98.12 175 SER A O 1
ATOM 1465 N N . LEU A 1 176 ? -12.627 3.601 16.780 1.00 97.75 176 LEU A N 1
ATOM 1466 C CA . LEU A 1 176 ? -12.243 3.017 18.069 1.00 97.75 176 LEU A CA 1
ATOM 1467 C C . LEU A 1 176 ? -12.228 4.072 19.183 1.00 97.75 176 LEU A C 1
ATOM 1469 O O . LEU A 1 176 ? -12.707 3.808 20.281 1.00 97.75 176 LEU A O 1
ATOM 1473 N N . ARG A 1 177 ? -11.755 5.295 18.904 1.00 98.31 177 ARG A N 1
ATOM 1474 C CA . ARG A 1 177 ? -11.841 6.424 19.850 1.00 98.31 177 ARG A CA 1
ATOM 1475 C C . ARG A 1 177 ? -13.288 6.764 20.208 1.00 98.31 177 ARG A C 1
ATOM 1477 O O . ARG A 1 177 ? -13.573 7.004 21.376 1.00 98.31 177 ARG A O 1
ATOM 1484 N N . LEU A 1 178 ? -14.203 6.748 19.235 1.00 97.81 178 LEU A N 1
ATOM 1485 C CA . LEU A 1 178 ? -15.626 6.979 19.496 1.00 97.81 178 LEU A CA 1
ATOM 1486 C C . LEU A 1 178 ? -16.237 5.862 20.361 1.00 97.81 178 LEU A C 1
ATOM 1488 O O . LEU A 1 178 ? -16.984 6.165 21.289 1.00 97.81 178 LEU A O 1
ATOM 1492 N N . GLN A 1 179 ? -15.881 4.599 20.107 1.00 98.12 179 GLN A N 1
ATOM 1493 C CA . GLN A 1 179 ? -16.305 3.458 20.930 1.00 98.12 179 GLN A CA 1
ATOM 1494 C C . GLN A 1 179 ? -15.758 3.535 22.363 1.00 98.12 179 GLN A C 1
ATOM 1496 O O . GLN A 1 179 ? -16.498 3.269 23.305 1.00 98.12 179 GLN A O 1
ATOM 1501 N N . ILE A 1 180 ? -14.499 3.947 22.550 1.00 97.81 180 ILE A N 1
ATOM 1502 C CA . ILE A 1 180 ? -13.910 4.157 23.883 1.00 97.81 180 ILE A CA 1
ATOM 1503 C C . ILE A 1 180 ? -14.702 5.222 24.652 1.00 97.81 180 ILE A C 1
ATOM 1505 O O . ILE A 1 180 ? -15.166 4.938 25.750 1.00 97.81 180 ILE A O 1
ATOM 1509 N N . VAL A 1 181 ? -14.968 6.387 24.051 1.00 98.00 181 VAL A N 1
ATOM 1510 C CA . VAL A 1 181 ? -15.753 7.463 24.693 1.00 98.00 181 VAL A CA 1
ATOM 1511 C C . VAL A 1 181 ? -17.195 7.029 25.007 1.00 98.00 181 VAL A C 1
ATOM 1513 O O . VAL A 1 181 ? -17.772 7.458 26.007 1.00 98.00 181 VAL A O 1
ATOM 1516 N N . GLN A 1 182 ? -17.793 6.158 24.187 1.00 97.25 182 GLN A N 1
ATOM 1517 C CA . GLN A 1 182 ? -19.098 5.549 24.477 1.00 97.25 182 GLN A CA 1
ATOM 1518 C C . GLN A 1 182 ? -19.027 4.604 25.688 1.00 97.25 182 GLN A C 1
ATOM 1520 O O . GLN A 1 182 ? -19.845 4.721 26.596 1.00 97.25 182 GLN A O 1
ATOM 1525 N N . LEU A 1 183 ? -18.023 3.725 25.751 1.00 97.69 183 LEU A N 1
ATOM 1526 C CA . LEU A 1 183 ? -17.832 2.799 26.873 1.00 97.69 183 LEU A CA 1
ATOM 1527 C C . LEU A 1 183 ? -17.475 3.526 28.179 1.00 97.69 183 LEU A C 1
ATOM 1529 O O . LEU A 1 183 ? -18.009 3.179 29.227 1.00 97.69 183 LEU A O 1
ATOM 1533 N N . GLU A 1 184 ? -16.635 4.562 28.132 1.00 97.88 184 GLU A N 1
ATOM 1534 C CA . GLU A 1 184 ? -16.315 5.426 29.279 1.00 97.88 184 GLU A CA 1
ATOM 1535 C C . GLU A 1 184 ? -17.571 6.123 29.824 1.00 97.88 184 GLU A C 1
ATOM 1537 O O . GLU A 1 184 ? -17.790 6.169 31.039 1.00 97.88 184 GLU A O 1
ATOM 1542 N N . ARG A 1 185 ? -18.448 6.606 28.932 1.00 97.56 185 ARG A N 1
ATOM 1543 C CA . ARG A 1 185 ? -19.753 7.166 29.304 1.00 97.56 185 ARG A CA 1
ATOM 1544 C C . ARG A 1 185 ? -20.661 6.116 29.945 1.00 97.56 185 ARG A C 1
ATOM 1546 O O . ARG A 1 185 ? -21.242 6.399 30.990 1.00 97.56 185 ARG A O 1
ATOM 1553 N N . ASP A 1 186 ? -20.778 4.926 29.363 1.00 97.12 186 ASP A N 1
ATOM 1554 C CA . ASP A 1 186 ? -21.638 3.857 29.887 1.00 97.12 186 ASP A CA 1
ATOM 1555 C C . ASP A 1 186 ? -21.139 3.321 31.239 1.00 97.12 186 ASP A C 1
ATOM 1557 O O . ASP A 1 186 ? -21.944 3.030 32.125 1.00 97.12 186 ASP A O 1
ATOM 1561 N N . ILE A 1 187 ? -19.818 3.244 31.436 1.00 97.62 187 ILE A N 1
ATOM 1562 C CA . ILE A 1 187 ? -19.188 2.944 32.731 1.00 97.62 187 ILE A CA 1
ATOM 1563 C C . ILE A 1 187 ? -19.504 4.048 33.747 1.00 97.62 187 ILE A C 1
ATOM 1565 O O . ILE A 1 187 ? -19.860 3.741 34.881 1.00 97.62 187 ILE A O 1
ATOM 1569 N N . THR A 1 188 ? -19.434 5.321 33.347 1.00 97.62 188 THR A N 1
ATOM 1570 C CA . THR A 1 188 ? -19.758 6.462 34.223 1.00 97.62 188 THR A CA 1
ATOM 1571 C C . THR A 1 188 ? -21.230 6.449 34.649 1.00 97.62 188 THR A C 1
ATOM 1573 O O . THR A 1 188 ? -21.530 6.643 35.826 1.00 97.62 188 THR A O 1
ATOM 1576 N N . ILE A 1 189 ? -22.151 6.162 33.719 1.00 97.06 189 ILE A N 1
ATOM 1577 C CA . ILE A 1 189 ? -23.590 6.037 34.004 1.00 97.06 189 ILE A CA 1
ATOM 1578 C C . ILE A 1 189 ? -23.840 4.874 34.970 1.00 97.06 189 ILE A C 1
ATOM 1580 O O . ILE A 1 189 ? -24.429 5.088 36.026 1.00 97.06 189 ILE A O 1
ATOM 1584 N N . LYS A 1 190 ? -23.321 3.675 34.676 1.00 96.69 190 LYS A N 1
ATOM 1585 C CA . LYS A 1 190 ? -23.470 2.504 35.557 1.00 96.69 190 LYS A CA 1
ATOM 1586 C C . LYS A 1 190 ? -22.809 2.694 36.921 1.00 96.69 190 LYS A C 1
ATOM 1588 O O . LYS A 1 190 ? -23.308 2.173 37.910 1.00 96.69 190 LYS A O 1
ATOM 1593 N N . GLY A 1 191 ? -21.712 3.446 36.994 1.00 97.88 191 GLY A N 1
ATOM 1594 C CA . GLY A 1 191 ? -21.074 3.827 38.253 1.00 97.88 191 GLY A CA 1
ATOM 1595 C C . GLY A 1 191 ? -21.983 4.695 39.124 1.00 97.88 191 GLY A C 1
ATOM 1596 O O . GLY A 1 191 ? -22.096 4.442 40.321 1.00 97.88 191 GLY A O 1
ATOM 1597 N N . ALA A 1 192 ? -22.686 5.661 38.524 1.00 96.88 192 ALA A N 1
ATOM 1598 C CA . ALA A 1 192 ? -23.679 6.478 39.220 1.00 96.88 192 ALA A CA 1
ATOM 1599 C C . ALA A 1 192 ? -24.942 5.680 39.600 1.00 96.88 192 ALA A C 1
ATOM 1601 O O . ALA A 1 192 ? -25.433 5.819 40.716 1.00 96.88 192 ALA A O 1
ATOM 1602 N N . GLU A 1 193 ? -25.440 4.804 38.719 1.00 96.31 193 GLU A N 1
ATOM 1603 C CA . GLU A 1 193 ? -26.556 3.893 39.021 1.00 96.31 193 GLU A CA 1
ATOM 1604 C C . GLU A 1 193 ? -26.225 2.975 40.208 1.00 96.31 193 GLU A C 1
ATOM 1606 O O . GLU A 1 193 ? -27.004 2.883 41.155 1.00 96.31 193 GLU A O 1
ATOM 1611 N N . LEU A 1 194 ? -25.045 2.343 40.196 1.00 96.38 194 LEU A N 1
ATOM 1612 C CA . LEU A 1 194 ? -24.583 1.493 41.294 1.00 96.38 194 LEU A CA 1
ATOM 1613 C C . LEU A 1 194 ? -24.374 2.294 42.583 1.00 96.38 194 LEU A C 1
ATOM 1615 O O . LEU A 1 194 ? -24.812 1.830 43.633 1.00 96.38 194 LEU A O 1
ATOM 1619 N N . GLY A 1 195 ? -23.785 3.493 42.507 1.00 97.88 195 GLY A N 1
ATOM 1620 C CA . GLY A 1 195 ? -23.651 4.410 43.644 1.00 97.88 195 GLY A CA 1
ATOM 1621 C C . GLY A 1 195 ? -24.998 4.701 44.307 1.00 97.88 195 GLY A C 1
ATOM 1622 O O . GLY A 1 195 ? -25.166 4.409 45.487 1.00 97.88 195 GLY A O 1
ATOM 1623 N N . ASN A 1 196 ? -25.994 5.125 43.522 1.00 96.00 196 ASN A N 1
ATOM 1624 C CA . ASN A 1 196 ? -27.353 5.358 44.016 1.00 96.00 196 ASN A CA 1
ATOM 1625 C C . ASN A 1 196 ? -27.948 4.106 44.687 1.00 96.00 196 ASN A C 1
ATOM 1627 O O . ASN A 1 196 ? -28.550 4.216 45.751 1.00 96.00 196 ASN A O 1
ATOM 1631 N N . THR A 1 197 ? -27.764 2.904 44.117 1.00 96.44 197 THR A N 1
ATOM 1632 C CA . THR A 1 197 ? -28.262 1.675 44.770 1.00 96.44 197 THR A CA 1
ATOM 1633 C C . THR A 1 197 ? -27.518 1.339 46.062 1.00 96.44 197 THR A C 1
ATOM 1635 O O . THR A 1 197 ? -28.133 0.817 46.988 1.00 96.44 197 THR A O 1
ATOM 1638 N N . VAL A 1 198 ? -26.219 1.644 46.163 1.00 96.44 198 VAL A N 1
ATOM 1639 C CA . VAL A 1 198 ? -25.463 1.493 47.415 1.00 96.44 198 VAL A CA 1
ATOM 1640 C C . VAL A 1 198 ? -26.005 2.455 48.468 1.00 96.44 198 VAL A C 1
ATOM 1642 O O . VAL A 1 198 ? -26.273 2.002 49.576 1.00 96.44 198 VAL A O 1
ATOM 1645 N N . ASP A 1 199 ? -26.257 3.716 48.112 1.00 96.38 199 ASP A N 1
ATOM 1646 C CA . ASP A 1 199 ? -26.824 4.729 49.012 1.00 96.38 199 ASP A CA 1
ATOM 1647 C C . ASP A 1 199 ? -28.266 4.389 49.454 1.00 96.38 199 ASP A C 1
ATOM 1649 O O . ASP A 1 199 ? -28.638 4.583 50.613 1.00 96.38 199 ASP A O 1
ATOM 1653 N N . GLU A 1 200 ? -29.082 3.798 48.572 1.00 96.62 200 GLU A N 1
ATOM 1654 C CA . GLU A 1 200 ? -30.391 3.236 48.943 1.00 96.62 200 GLU A CA 1
ATOM 1655 C C . GLU A 1 200 ? -30.257 2.061 49.927 1.00 96.62 200 GLU A C 1
ATOM 1657 O O . GLU A 1 200 ? -31.030 1.957 50.886 1.00 96.62 200 GLU A O 1
ATOM 1662 N N . TYR A 1 201 ? -29.287 1.162 49.717 1.00 95.31 201 TYR A N 1
ATOM 1663 C CA . TYR A 1 201 ? -29.072 0.011 50.596 1.00 95.31 201 TYR A CA 1
ATOM 1664 C C . TYR A 1 201 ? -28.438 0.386 51.941 1.00 95.31 201 TYR A C 1
ATOM 1666 O O . TYR A 1 201 ? -28.814 -0.222 52.945 1.00 95.31 201 TYR A O 1
ATOM 1674 N N . THR A 1 202 ? -27.537 1.372 52.010 1.00 97.12 202 THR A N 1
ATOM 1675 C CA . THR A 1 202 ? -26.976 1.866 53.281 1.00 97.12 202 THR A CA 1
ATOM 1676 C C . THR A 1 202 ? -28.054 2.551 54.111 1.00 97.12 202 THR A C 1
ATOM 1678 O O . THR A 1 202 ? -28.284 2.118 55.237 1.00 97.12 202 THR A O 1
ATOM 1681 N N . LEU A 1 203 ? -28.818 3.489 53.539 1.00 96.38 203 LEU A N 1
ATOM 1682 C CA . LEU A 1 203 ? -29.944 4.145 54.218 1.00 96.38 203 LEU A CA 1
ATOM 1683 C C . LEU A 1 203 ? -31.001 3.132 54.700 1.00 96.38 203 LEU A C 1
ATOM 1685 O O . LEU A 1 203 ? -31.559 3.244 55.798 1.00 96.38 203 LEU A O 1
ATOM 1689 N N . LYS A 1 204 ? -31.274 2.093 53.902 1.00 96.38 204 LYS A N 1
ATOM 1690 C CA . LYS A 1 204 ? -32.162 0.993 54.302 1.00 96.38 204 LYS A CA 1
ATOM 1691 C C . LYS A 1 204 ? -31.576 0.148 55.437 1.00 96.38 204 LYS A C 1
ATOM 1693 O O . LYS A 1 204 ? -32.330 -0.315 56.288 1.00 96.38 204 LYS A O 1
ATOM 1698 N N . ASN A 1 205 ? -30.263 -0.059 55.469 1.00 95.25 205 ASN A N 1
ATOM 1699 C CA . ASN A 1 205 ? -29.600 -0.804 56.535 1.00 95.25 205 ASN A CA 1
ATOM 1700 C C . ASN A 1 205 ? -29.545 0.011 57.842 1.00 95.25 205 ASN A C 1
ATOM 1702 O O . ASN A 1 205 ? -29.841 -0.523 58.907 1.00 95.25 205 ASN A O 1
ATOM 1706 N N . GLU A 1 206 ? -29.270 1.314 57.764 1.00 96.12 206 GLU A N 1
ATOM 1707 C CA . GLU A 1 206 ? -29.324 2.258 58.890 1.00 96.12 206 GLU A CA 1
ATOM 1708 C C . GLU A 1 206 ? -30.729 2.307 59.508 1.00 96.12 206 GLU A C 1
ATOM 1710 O O . GLU A 1 206 ? -30.893 2.103 60.710 1.00 96.12 206 GLU A O 1
ATOM 1715 N N . THR A 1 207 ? -31.769 2.475 58.684 1.00 96.19 207 THR A N 1
ATOM 1716 C CA . THR A 1 207 ? -33.166 2.501 59.159 1.00 96.19 207 THR A CA 1
ATOM 1717 C C . THR A 1 207 ? -33.682 1.149 59.665 1.00 96.19 207 THR A C 1
ATOM 1719 O O . THR A 1 207 ? -34.631 1.124 60.450 1.00 96.19 207 THR A O 1
ATOM 1722 N N . LEU A 1 208 ? -33.077 0.026 59.262 1.00 94.62 208 LEU A N 1
ATOM 1723 C CA . LEU A 1 208 ? -33.323 -1.286 59.874 1.00 94.62 208 LEU A CA 1
ATOM 1724 C C . LEU A 1 208 ? -32.558 -1.463 61.192 1.00 94.62 208 LEU A C 1
ATOM 1726 O O . LEU A 1 208 ? -33.112 -2.032 62.128 1.00 94.62 208 LEU A O 1
ATOM 1730 N N . THR A 1 209 ? -31.335 -0.937 61.288 1.00 96.56 209 THR A N 1
ATOM 1731 C CA . THR A 1 209 ? -30.511 -0.983 62.507 1.00 96.56 209 THR A CA 1
ATOM 1732 C C . THR A 1 209 ? -31.155 -0.160 63.620 1.00 96.56 209 THR A C 1
ATOM 1734 O O . THR A 1 209 ? -31.393 -0.690 64.698 1.00 96.56 209 THR A O 1
ATOM 1737 N N . ALA A 1 210 ? -31.578 1.073 63.332 1.00 95.88 210 ALA A N 1
ATOM 1738 C CA . ALA A 1 210 ? -32.275 1.924 64.300 1.00 95.88 210 ALA A CA 1
ATOM 1739 C C . ALA A 1 210 ? -33.582 1.289 64.825 1.00 95.88 210 ALA A C 1
ATOM 1741 O O . ALA A 1 210 ? -33.903 1.403 66.004 1.00 95.88 210 ALA A O 1
ATOM 1742 N N . LYS A 1 211 ? -34.319 0.560 63.972 1.00 95.56 211 LYS A N 1
ATOM 1743 C CA . LYS A 1 211 ? -35.515 -0.199 64.387 1.00 95.56 211 LYS A CA 1
ATOM 1744 C C . LYS A 1 211 ? -35.185 -1.438 65.213 1.00 95.56 211 LYS A C 1
ATOM 1746 O O . LYS A 1 211 ? -35.986 -1.831 66.056 1.00 95.56 211 LYS A O 1
ATOM 1751 N N . LEU A 1 212 ? -34.039 -2.071 64.965 1.00 95.38 212 LEU A N 1
ATOM 1752 C CA . LEU A 1 212 ? -33.557 -3.168 65.798 1.00 95.38 212 LEU A CA 1
ATOM 1753 C C . LEU A 1 212 ? -33.176 -2.645 67.188 1.00 95.38 212 LEU A C 1
ATOM 1755 O O . LEU A 1 212 ? -33.597 -3.233 68.174 1.00 95.38 212 LEU A O 1
ATOM 1759 N N . GLU A 1 213 ? -32.473 -1.514 67.269 1.00 96.12 213 GLU A N 1
ATOM 1760 C CA . GLU A 1 213 ? -32.129 -0.845 68.532 1.00 96.12 213 GLU A CA 1
ATOM 1761 C C . GLU A 1 213 ? -33.382 -0.417 69.321 1.00 96.12 213 GLU A C 1
ATOM 1763 O O . GLU A 1 213 ? -33.467 -0.678 70.520 1.00 96.12 213 GLU A O 1
ATOM 1768 N N . GLU A 1 214 ? -34.391 0.154 68.650 1.00 96.00 214 GLU A N 1
ATOM 1769 C CA . GLU A 1 214 ? -35.702 0.487 69.235 1.00 96.00 214 GLU A CA 1
ATOM 1770 C C . GLU A 1 214 ? -36.414 -0.757 69.803 1.00 96.00 214 GLU A C 1
ATOM 1772 O O . GLU A 1 214 ? -36.888 -0.744 70.940 1.00 96.00 214 GLU A O 1
ATOM 1777 N N . GLN A 1 215 ? -36.443 -1.863 69.051 1.00 94.50 215 GLN A N 1
ATOM 1778 C CA . GLN A 1 215 ? -37.042 -3.128 69.496 1.00 94.50 215 GLN A CA 1
ATOM 1779 C C . GLN A 1 215 ? -36.229 -3.835 70.591 1.00 94.50 215 GLN A C 1
ATOM 1781 O O . GLN A 1 215 ? -36.811 -4.493 71.457 1.00 94.50 215 GLN A O 1
ATOM 1786 N N . GLU A 1 216 ? -34.902 -3.704 70.599 1.00 96.25 216 GLU A N 1
ATOM 1787 C CA . GLU A 1 216 ? -34.056 -4.199 71.687 1.00 96.25 216 GLU A CA 1
ATOM 1788 C C . GLU A 1 216 ? -34.266 -3.398 72.977 1.00 96.25 216 GLU A C 1
ATOM 1790 O O . GLU A 1 216 ? -34.290 -4.000 74.052 1.00 96.25 216 GLU A O 1
ATOM 1795 N N . GLU A 1 217 ? -34.483 -2.083 72.891 1.00 96.19 217 GLU A N 1
ATOM 1796 C CA . GLU A 1 217 ? -34.806 -1.230 74.040 1.00 96.19 217 GLU A CA 1
ATOM 1797 C C . GLU A 1 217 ? -36.219 -1.499 74.584 1.00 96.19 217 GLU A C 1
ATOM 1799 O O . GLU A 1 217 ? -36.394 -1.666 75.796 1.00 96.19 217 GLU A O 1
ATOM 1804 N N . GLU A 1 218 ? -37.219 -1.669 73.711 1.00 96.06 218 GLU A N 1
ATOM 1805 C CA . GLU A 1 218 ? -38.547 -2.152 74.115 1.00 96.06 218 GLU A CA 1
ATOM 1806 C C . GLU A 1 218 ? -38.424 -3.517 74.820 1.00 96.06 218 GLU A C 1
ATOM 1808 O O . GLU A 1 218 ? -38.921 -3.704 75.933 1.00 96.06 218 GLU A O 1
ATOM 1813 N N . CYS A 1 219 ? -37.653 -4.451 74.252 1.00 94.25 219 CYS A N 1
ATOM 1814 C CA . CYS A 1 219 ? -37.377 -5.743 74.880 1.00 94.25 219 CYS A CA 1
ATOM 1815 C C . CYS A 1 219 ? -36.613 -5.636 76.212 1.00 94.25 219 CYS A C 1
ATOM 1817 O O . CYS A 1 219 ? -36.839 -6.477 77.087 1.00 94.25 219 CYS A O 1
ATOM 1819 N N . ARG A 1 220 ? -35.716 -4.655 76.397 1.00 96.31 220 ARG A N 1
ATOM 1820 C CA . ARG A 1 220 ? -35.052 -4.391 77.688 1.00 96.31 220 ARG A CA 1
ATOM 1821 C C . ARG A 1 220 ? -36.071 -3.914 78.720 1.00 96.31 220 ARG A C 1
ATOM 1823 O O . ARG A 1 220 ? -36.241 -4.592 79.734 1.00 96.31 220 ARG A O 1
ATOM 1830 N N . SER A 1 221 ? -36.821 -2.853 78.425 1.00 95.69 221 SER A N 1
ATOM 1831 C CA . SER A 1 221 ? -37.818 -2.289 79.350 1.00 95.69 221 SER A CA 1
ATOM 1832 C C . SER A 1 221 ? -38.911 -3.297 79.745 1.00 95.69 221 SER A C 1
ATOM 1834 O O . SER A 1 221 ? -39.262 -3.410 80.921 1.00 95.69 221 SER A O 1
ATOM 1836 N N . LEU A 1 222 ? -39.389 -4.124 78.805 1.00 93.94 222 LEU A N 1
ATOM 1837 C CA . LEU A 1 222 ? -40.355 -5.190 79.091 1.00 93.94 222 LEU A CA 1
ATOM 1838 C C . LEU A 1 222 ? -39.766 -6.301 79.974 1.00 93.94 222 LEU A C 1
ATOM 1840 O O . LEU A 1 222 ? -40.474 -6.834 80.832 1.00 93.94 222 LEU A O 1
ATOM 1844 N N . ARG A 1 223 ? -38.481 -6.653 79.816 1.00 95.50 223 ARG A N 1
ATOM 1845 C CA . ARG A 1 223 ? -37.793 -7.608 80.709 1.00 95.50 223 ARG A CA 1
ATOM 1846 C C . ARG A 1 223 ? -37.606 -7.029 82.108 1.00 95.50 223 ARG A C 1
ATOM 1848 O O . ARG A 1 223 ? -37.810 -7.752 83.081 1.00 95.50 223 ARG A O 1
ATOM 1855 N N . GLU A 1 224 ? -37.259 -5.750 82.212 1.00 95.62 224 GLU A N 1
ATOM 1856 C CA . GLU A 1 224 ? -37.120 -5.047 83.489 1.00 95.62 224 GLU A CA 1
ATOM 1857 C C . GLU A 1 224 ? -38.462 -4.977 84.221 1.00 95.62 224 GLU A C 1
ATOM 1859 O O . GLU A 1 224 ? -38.560 -5.527 85.319 1.00 95.62 224 GLU A O 1
ATOM 1864 N N . ARG A 1 225 ? -39.536 -4.489 83.583 1.00 95.50 225 ARG A N 1
ATOM 1865 C CA . ARG A 1 225 ? -40.882 -4.475 84.189 1.00 95.50 225 ARG A CA 1
ATOM 1866 C C . ARG A 1 225 ? -41.3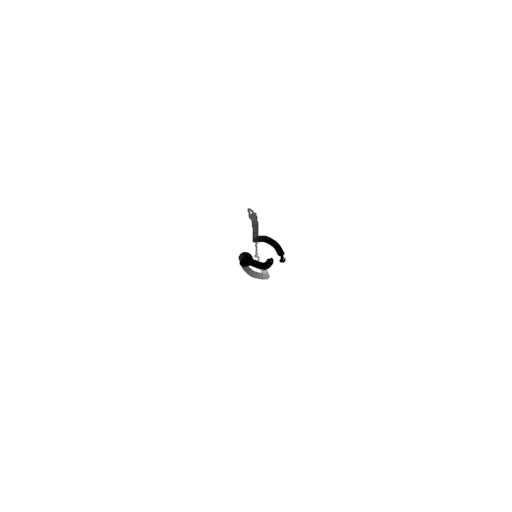84 -5.878 84.546 1.00 95.50 225 ARG A C 1
ATOM 1868 O O . ARG A 1 225 ? -42.067 -6.053 85.552 1.00 95.50 225 ARG A O 1
ATOM 1875 N N . ASN A 1 226 ? -41.031 -6.908 83.772 1.00 93.75 226 ASN A N 1
ATOM 1876 C CA . ASN A 1 226 ? -41.362 -8.296 84.107 1.00 93.75 226 ASN A CA 1
ATOM 1877 C C . ASN A 1 226 ? -40.596 -8.803 85.346 1.00 93.75 226 ASN A C 1
ATOM 1879 O O . ASN A 1 226 ? -41.146 -9.576 86.130 1.00 93.75 226 ASN A O 1
ATOM 1883 N N . ASN A 1 227 ? -39.352 -8.361 85.549 1.00 94.69 227 ASN A N 1
ATOM 1884 C CA . ASN A 1 227 ? -38.561 -8.670 86.741 1.00 94.69 227 ASN A CA 1
ATOM 1885 C C . ASN A 1 227 ? -39.025 -7.869 87.970 1.00 94.69 227 ASN A C 1
ATOM 1887 O O . ASN A 1 227 ? -39.093 -8.435 89.059 1.00 94.69 227 ASN A O 1
ATOM 1891 N N . GLU A 1 228 ? -39.427 -6.607 87.800 1.00 95.25 228 GLU A N 1
ATOM 1892 C CA . GLU A 1 228 ? -40.113 -5.827 88.839 1.00 95.25 228 GLU A CA 1
ATOM 1893 C C . GLU A 1 228 ? -41.401 -6.526 89.284 1.00 95.25 228 GLU A C 1
ATOM 1895 O O . GLU A 1 228 ? -41.527 -6.859 90.456 1.00 95.25 228 GLU A O 1
ATOM 1900 N N . LEU A 1 229 ? -42.298 -6.872 88.351 1.00 93.44 229 LEU A N 1
ATOM 1901 C CA . LEU A 1 229 ? -43.539 -7.606 88.641 1.00 93.44 229 LEU A CA 1
ATOM 1902 C C . LEU A 1 229 ? -43.287 -8.957 89.333 1.00 93.44 229 LEU A C 1
ATOM 1904 O O . LEU A 1 229 ? -44.059 -9.358 90.204 1.00 93.44 229 LEU A O 1
ATOM 1908 N N . LYS A 1 230 ? -42.203 -9.667 88.992 1.00 93.19 230 LYS A N 1
ATOM 1909 C CA . LYS A 1 230 ? -41.787 -10.889 89.706 1.00 93.19 230 LYS A CA 1
ATOM 1910 C C . LYS A 1 230 ? -41.349 -10.601 91.142 1.00 93.19 230 LYS A C 1
ATOM 1912 O O . LYS A 1 230 ? -41.670 -11.393 92.023 1.00 93.19 230 LYS A O 1
ATOM 1917 N N . ASN A 1 231 ? -40.645 -9.499 91.389 1.00 94.44 231 ASN A N 1
ATOM 1918 C CA . ASN A 1 231 ? -40.206 -9.096 92.727 1.00 94.44 231 ASN A CA 1
ATOM 1919 C C . ASN A 1 231 ? -41.375 -8.556 93.575 1.00 94.44 231 ASN A C 1
ATOM 1921 O O . ASN A 1 231 ? -41.509 -8.937 94.738 1.00 94.44 231 ASN A O 1
ATOM 1925 N N . GLU A 1 232 ? -42.266 -7.753 92.988 1.00 94.38 232 GLU A N 1
ATOM 1926 C CA . GLU A 1 232 ? -43.540 -7.316 93.579 1.00 94.38 232 GLU A CA 1
ATOM 1927 C C . GLU A 1 232 ? -44.386 -8.532 93.987 1.00 94.38 232 GLU A C 1
ATOM 1929 O O . GLU A 1 232 ? -44.755 -8.678 95.150 1.00 94.38 232 GLU A O 1
ATOM 1934 N N . ASN A 1 233 ? -44.622 -9.468 93.062 1.00 92.69 233 ASN A N 1
ATOM 1935 C CA . ASN A 1 233 ? -45.403 -10.672 93.343 1.00 92.69 233 ASN A CA 1
ATOM 1936 C C . ASN A 1 233 ? -44.709 -11.600 94.356 1.00 92.69 233 ASN A C 1
ATOM 1938 O O . ASN A 1 233 ? -45.368 -12.167 95.222 1.00 92.69 233 ASN A O 1
ATOM 1942 N N . ARG A 1 234 ? -43.375 -11.730 94.308 1.00 94.69 234 ARG A N 1
ATOM 1943 C CA . ARG A 1 234 ? -42.613 -12.496 95.306 1.00 94.69 234 ARG A CA 1
ATOM 1944 C C . ARG A 1 234 ? -42.766 -11.899 96.702 1.00 94.69 234 ARG A C 1
ATOM 1946 O O . ARG A 1 234 ? -43.107 -12.627 97.622 1.00 94.69 234 ARG A O 1
ATOM 1953 N N . THR A 1 235 ? -42.557 -10.593 96.858 1.00 94.56 235 THR A N 1
ATOM 1954 C CA . THR A 1 235 ? -42.714 -9.925 98.160 1.00 94.56 235 THR A CA 1
ATOM 1955 C C . THR A 1 235 ? -44.161 -9.957 98.656 1.00 94.56 235 THR A C 1
ATOM 1957 O O . THR A 1 235 ? -44.381 -10.140 99.849 1.00 94.56 235 THR A O 1
ATOM 1960 N N . ALA A 1 236 ? -45.155 -9.894 97.764 1.00 93.44 236 ALA A N 1
ATOM 1961 C CA . ALA A 1 236 ? -46.554 -10.137 98.116 1.00 93.44 236 ALA A CA 1
ATOM 1962 C C . ALA A 1 236 ? -46.794 -11.576 98.618 1.00 93.44 236 ALA A C 1
ATOM 1964 O O . ALA A 1 236 ? -47.442 -11.758 99.646 1.00 93.44 236 ALA A O 1
ATOM 1965 N N . VAL A 1 237 ? -46.237 -12.594 97.951 1.00 93.50 237 VAL A N 1
ATOM 1966 C CA . VAL A 1 237 ? -46.314 -14.004 98.383 1.00 93.50 237 VAL A CA 1
ATOM 1967 C C . VAL A 1 237 ? -45.583 -14.234 99.710 1.00 93.50 237 VAL A C 1
ATOM 1969 O O . VAL A 1 237 ? -46.128 -14.908 100.585 1.00 93.50 237 VAL A O 1
ATOM 1972 N N . ASP A 1 238 ? -44.399 -13.650 99.898 1.00 93.62 238 ASP A N 1
ATOM 1973 C CA . ASP A 1 238 ? -43.629 -13.729 101.145 1.00 93.62 238 ASP A CA 1
ATOM 1974 C C . ASP A 1 238 ? -44.412 -13.067 102.307 1.00 93.62 238 ASP A C 1
ATOM 1976 O O . ASP A 1 238 ? -44.543 -13.657 103.382 1.00 93.62 238 ASP A O 1
ATOM 1980 N N . ASN A 1 239 ? -45.036 -11.902 102.072 1.00 93.69 239 ASN A N 1
ATOM 1981 C CA . ASN A 1 239 ? -45.903 -11.215 103.042 1.00 93.69 239 ASN A CA 1
ATOM 1982 C C . ASN A 1 239 ? -47.164 -12.025 103.390 1.00 93.69 239 ASN A C 1
ATOM 1984 O O . ASN A 1 239 ? -47.470 -12.205 104.569 1.00 93.69 239 ASN A O 1
ATOM 1988 N N . ILE A 1 240 ? -47.879 -12.554 102.390 1.00 91.12 240 ILE A N 1
ATOM 1989 C CA . ILE A 1 240 ? -49.067 -13.399 102.602 1.00 91.12 240 ILE A CA 1
ATOM 1990 C C . ILE A 1 240 ? -48.687 -14.669 103.373 1.00 91.12 240 ILE A C 1
ATOM 1992 O O . ILE A 1 240 ? -49.417 -15.081 104.273 1.00 91.12 240 ILE A O 1
ATOM 1996 N N . SER A 1 241 ? -47.525 -15.260 103.082 1.00 93.00 241 SER A N 1
ATOM 1997 C CA . SER A 1 241 ? -47.009 -16.430 103.803 1.00 93.00 241 SER A CA 1
ATOM 1998 C C . SER A 1 241 ? -46.676 -16.104 105.264 1.00 93.00 241 SER A C 1
ATOM 2000 O O . SER A 1 241 ? -46.968 -16.903 106.153 1.00 93.00 241 SER A O 1
ATOM 2002 N N . ALA A 1 242 ? -46.120 -14.919 105.538 1.00 92.12 242 ALA A N 1
ATOM 2003 C CA . ALA A 1 242 ? -45.870 -14.446 106.898 1.00 92.12 242 ALA A CA 1
ATOM 2004 C C . ALA A 1 242 ? -47.176 -14.169 107.669 1.00 92.12 242 ALA A C 1
ATOM 2006 O O . ALA A 1 242 ? -47.314 -14.608 108.812 1.00 92.12 242 ALA A O 1
ATOM 2007 N N . GLU A 1 243 ? -48.164 -13.518 107.044 1.00 90.06 243 GLU A N 1
ATOM 2008 C CA . GLU A 1 243 ? -49.511 -13.360 107.611 1.00 90.06 243 GLU A CA 1
ATOM 2009 C C . GLU A 1 243 ? -50.168 -14.709 107.922 1.00 90.06 243 GLU A C 1
ATOM 2011 O O . GLU A 1 243 ? -50.800 -14.862 108.969 1.00 90.06 243 GLU A O 1
ATOM 2016 N N . LEU A 1 244 ? -50.034 -15.681 107.018 1.00 91.81 244 LEU A N 1
ATOM 2017 C CA . LEU A 1 244 ? -50.613 -17.011 107.169 1.00 91.81 244 LEU A CA 1
ATOM 2018 C C . LEU A 1 244 ? -49.962 -17.742 108.350 1.00 91.81 244 LEU A C 1
ATOM 2020 O O . LEU A 1 244 ? -50.691 -18.221 109.213 1.00 91.81 244 LEU A O 1
ATOM 2024 N N . GLN A 1 245 ? -48.632 -17.695 108.497 1.00 93.06 245 GLN A N 1
ATOM 2025 C CA . GLN A 1 245 ? -47.950 -18.218 109.690 1.00 93.06 245 GLN A CA 1
ATOM 2026 C C . GLN A 1 245 ? -48.380 -17.525 110.993 1.00 93.06 245 GLN A C 1
ATOM 2028 O O . GLN A 1 245 ? -48.475 -18.176 112.032 1.00 93.06 245 GLN A O 1
ATOM 2033 N N . VAL A 1 246 ? -48.628 -16.210 110.983 1.00 92.00 246 VAL A N 1
ATOM 2034 C CA . VAL A 1 246 ? -49.136 -15.496 112.171 1.00 92.00 246 VAL A CA 1
ATOM 2035 C C . VAL A 1 246 ? -50.559 -15.953 112.506 1.00 92.00 246 VAL A C 1
ATOM 2037 O O . VAL A 1 246 ? -50.853 -16.212 113.673 1.00 92.00 246 VAL A O 1
ATOM 2040 N N . LYS A 1 247 ? -51.420 -16.131 111.498 1.00 88.81 247 LYS A N 1
ATOM 2041 C CA . LYS A 1 247 ? -52.784 -16.661 111.664 1.00 88.81 247 LYS A CA 1
ATOM 2042 C C . LYS A 1 247 ? -52.775 -18.119 112.137 1.00 88.81 247 LYS A C 1
ATOM 2044 O O . LYS A 1 247 ? -53.553 -18.455 113.020 1.00 88.81 247 LYS A O 1
ATOM 2049 N N . GLU A 1 248 ? -51.870 -18.962 111.644 1.00 91.69 248 GLU A N 1
ATOM 2050 C CA . GLU A 1 248 ? -51.675 -20.338 112.127 1.00 91.69 248 GLU A CA 1
ATOM 2051 C C . GLU A 1 248 ? -51.231 -20.379 113.592 1.00 91.69 248 GLU A C 1
ATOM 2053 O O . GLU A 1 248 ? -51.805 -21.130 114.380 1.00 91.69 248 GLU A O 1
ATOM 2058 N N . ARG A 1 249 ? -50.262 -19.539 113.988 1.00 91.56 249 ARG A N 1
ATOM 2059 C CA . ARG A 1 249 ? -49.835 -19.417 115.394 1.00 91.56 249 ARG A CA 1
ATOM 2060 C C . ARG A 1 249 ? -50.985 -18.957 116.288 1.00 91.56 249 ARG A C 1
ATOM 2062 O O . ARG A 1 249 ? -51.178 -19.548 117.343 1.00 91.56 249 ARG A O 1
ATOM 2069 N N . LEU A 1 250 ? -51.773 -17.973 115.849 1.00 90.81 250 LEU A N 1
ATOM 2070 C CA . LEU A 1 250 ? -52.944 -17.471 116.576 1.00 90.81 250 LEU A CA 1
ATOM 2071 C C . LEU A 1 250 ? -54.065 -18.523 116.686 1.00 90.81 250 LEU A C 1
ATOM 2073 O O . LEU A 1 250 ? -54.684 -18.671 117.735 1.00 90.81 250 LEU A O 1
ATOM 2077 N N . ILE A 1 251 ? -54.302 -19.306 115.630 1.00 89.12 251 ILE A N 1
ATOM 2078 C CA . ILE A 1 251 ? -55.211 -20.461 115.672 1.00 89.12 251 ILE A CA 1
ATOM 2079 C C . ILE A 1 251 ? -54.688 -21.515 116.656 1.00 89.12 251 ILE A C 1
ATOM 2081 O O . ILE A 1 251 ? -55.481 -22.127 117.367 1.00 89.12 251 ILE A O 1
ATOM 2085 N N . GLN A 1 252 ? -53.372 -21.732 116.722 1.00 89.81 252 GLN A N 1
ATOM 2086 C CA . GLN A 1 252 ? -52.781 -22.696 117.645 1.00 89.81 252 GLN A CA 1
ATOM 2087 C C . GLN A 1 252 ? -52.828 -22.217 119.106 1.00 89.81 252 GLN A C 1
ATOM 2089 O O . GLN A 1 252 ? -53.119 -23.037 119.974 1.00 89.81 252 GLN A O 1
ATOM 2094 N N . THR A 1 253 ? -52.639 -20.919 119.387 1.00 90.25 253 THR A N 1
ATOM 2095 C CA . THR A 1 253 ? -52.850 -20.375 120.741 1.00 90.25 253 THR A CA 1
ATOM 2096 C C . THR A 1 253 ? -54.317 -20.469 121.142 1.00 90.25 253 THR A C 1
ATOM 2098 O O . THR A 1 253 ? -54.600 -21.038 122.192 1.00 90.25 253 THR A O 1
ATOM 2101 N N . TYR A 1 254 ? -55.261 -20.061 120.282 1.00 88.50 254 TYR A N 1
ATOM 2102 C CA . TYR A 1 254 ? -56.695 -20.209 120.565 1.00 88.50 254 TYR A CA 1
ATOM 2103 C C . TYR A 1 254 ? -57.121 -21.671 120.764 1.00 88.50 254 TYR A C 1
ATOM 2105 O O . TYR A 1 254 ? -57.968 -21.943 121.610 1.00 88.50 254 TYR A O 1
ATOM 2113 N N . LYS A 1 255 ? -56.527 -22.637 120.046 1.00 91.56 255 LYS A N 1
ATOM 2114 C CA . LYS A 1 255 ? -56.737 -24.068 120.333 1.00 91.56 255 LYS A CA 1
ATOM 2115 C C . LYS A 1 255 ? -56.247 -24.437 121.731 1.00 91.56 255 LYS A C 1
ATOM 2117 O O . LYS A 1 255 ? -57.020 -25.025 122.477 1.00 91.56 255 LYS A O 1
ATOM 2122 N N . SER A 1 256 ? -55.021 -24.058 122.101 1.00 87.75 256 SER A N 1
ATOM 2123 C CA . SER A 1 256 ? -54.480 -24.360 123.434 1.00 87.75 256 SER A CA 1
ATOM 2124 C C . SER A 1 256 ? -55.233 -23.655 124.569 1.00 87.75 256 SER A C 1
ATOM 2126 O O . SER A 1 256 ? -55.406 -24.239 125.631 1.00 87.75 256 SER A O 1
ATOM 2128 N N . GLU A 1 257 ? -55.756 -22.447 124.341 1.00 86.06 257 GLU A N 1
ATOM 2129 C CA . GLU A 1 257 ? -56.637 -21.744 125.281 1.00 86.06 257 GLU A CA 1
ATOM 2130 C C . GLU A 1 257 ? -57.979 -22.475 125.422 1.00 86.06 257 GLU A C 1
ATOM 2132 O O . GLU A 1 257 ? -58.424 -22.725 126.536 1.00 86.06 257 GLU A O 1
ATOM 2137 N N . VAL A 1 258 ? -58.596 -22.904 124.315 1.00 86.94 258 VAL A N 1
ATOM 2138 C CA . VAL A 1 258 ? -59.831 -23.709 124.333 1.00 86.94 258 VAL A CA 1
ATOM 2139 C C . VAL A 1 258 ? -59.613 -25.088 124.967 1.00 86.94 258 VAL A C 1
ATOM 2141 O O . VAL A 1 258 ? -60.519 -25.608 125.612 1.00 86.94 258 VAL A O 1
ATOM 2144 N N . GLU A 1 259 ? -58.440 -25.698 124.810 1.00 87.44 259 GLU A N 1
ATOM 2145 C CA . GLU A 1 259 ? -58.068 -26.957 125.468 1.00 87.44 259 GLU A CA 1
ATOM 2146 C C . GLU A 1 259 ? -57.818 -26.755 126.972 1.00 87.44 259 GLU A C 1
ATOM 2148 O O . GLU A 1 259 ? -58.328 -27.535 127.775 1.00 87.44 259 GLU A O 1
ATOM 2153 N N . SER A 1 260 ? -57.154 -25.665 127.370 1.00 87.81 260 SER A N 1
ATOM 2154 C CA . SER A 1 260 ? -56.978 -25.283 128.778 1.00 87.81 260 SER A CA 1
ATOM 2155 C C . SER A 1 260 ? -58.315 -24.981 129.461 1.00 87.81 260 SER A C 1
ATOM 2157 O O . SER A 1 260 ? -58.583 -25.510 130.534 1.00 87.81 260 SER A O 1
ATOM 2159 N N . LEU A 1 261 ? -59.190 -24.197 128.822 1.00 82.94 261 LEU A N 1
ATOM 2160 C CA . LEU A 1 261 ? -60.528 -23.870 129.332 1.00 82.94 261 LEU A CA 1
ATOM 2161 C C . LEU A 1 261 ? -61.442 -25.103 129.406 1.00 82.94 261 LEU A C 1
ATOM 2163 O O . LEU A 1 261 ? -62.310 -25.168 130.271 1.00 82.94 261 LEU A O 1
ATOM 2167 N N . LYS A 1 262 ? -61.255 -26.101 128.528 1.00 84.38 262 LYS A N 1
ATOM 2168 C CA . LYS A 1 262 ? -61.931 -27.405 128.645 1.00 84.38 262 LYS A CA 1
ATOM 2169 C C . LYS A 1 262 ? -61.429 -28.197 129.848 1.00 84.38 262 LYS A C 1
ATOM 2171 O O . LYS A 1 262 ? -62.258 -28.729 130.574 1.00 84.38 262 LYS A O 1
ATOM 2176 N N . ALA A 1 263 ? -60.115 -28.257 130.068 1.00 85.56 263 ALA A N 1
ATOM 2177 C CA . ALA A 1 263 ? -59.536 -28.944 131.222 1.00 85.56 263 ALA A CA 1
ATOM 2178 C C . ALA A 1 263 ? -59.942 -28.275 132.550 1.00 85.56 263 ALA A C 1
ATOM 2180 O O . ALA A 1 263 ? -60.265 -28.960 133.515 1.00 85.56 263 ALA A O 1
ATOM 2181 N N . GLU A 1 264 ? -60.010 -26.942 132.581 1.00 82.31 264 GLU A N 1
ATOM 2182 C CA . GLU A 1 264 ? -60.533 -26.169 133.714 1.00 82.31 264 GLU A CA 1
ATOM 2183 C C . GLU A 1 264 ? -62.035 -26.434 133.938 1.00 82.31 264 GLU A C 1
ATOM 2185 O O . GLU A 1 264 ? -62.457 -26.648 135.071 1.00 82.31 264 GLU A O 1
ATOM 2190 N N . LEU A 1 265 ? -62.837 -26.540 132.868 1.00 81.88 265 LEU A N 1
ATOM 2191 C CA . LEU A 1 265 ? -64.243 -26.966 132.942 1.00 81.88 265 LEU A CA 1
ATOM 2192 C C . LEU A 1 265 ? -64.433 -28.423 133.394 1.00 81.88 265 LEU A C 1
ATOM 2194 O O . LEU A 1 265 ? -65.446 -28.723 134.021 1.00 81.88 265 LEU A O 1
ATOM 2198 N N . GLU A 1 266 ? -63.513 -29.334 133.072 1.00 85.75 266 GLU A N 1
ATOM 2199 C CA . GLU A 1 266 ? -63.532 -30.704 133.600 1.00 85.75 266 GLU A CA 1
ATOM 2200 C C . GLU A 1 266 ? -63.125 -30.739 135.078 1.00 85.75 266 GLU A C 1
ATOM 2202 O O . GLU A 1 266 ? -63.775 -31.432 135.856 1.00 85.75 266 GLU A O 1
ATOM 2207 N N . CYS A 1 267 ? -62.147 -29.930 135.501 1.00 83.06 267 CYS A N 1
ATOM 2208 C CA . CYS A 1 267 ? -61.798 -29.780 136.916 1.00 83.06 267 CYS A CA 1
ATOM 2209 C C . CYS A 1 267 ? -62.978 -29.223 137.725 1.00 83.06 267 CYS A C 1
ATOM 2211 O O . CYS A 1 267 ? -63.416 -29.862 138.673 1.00 83.06 267 CYS A O 1
ATOM 2213 N N . LEU A 1 268 ? -63.583 -28.116 137.282 1.00 77.81 268 LEU A N 1
ATOM 2214 C CA . LEU A 1 268 ? -64.749 -27.514 137.942 1.00 77.81 268 LEU A CA 1
ATOM 2215 C C . LEU A 1 268 ? -65.976 -28.442 137.966 1.00 77.81 268 LEU A C 1
ATOM 2217 O O . LEU A 1 268 ? -66.790 -28.352 138.881 1.00 77.81 268 LEU A O 1
ATOM 2221 N N . LYS A 1 269 ? -66.119 -29.349 136.990 1.00 81.19 269 LYS A N 1
ATOM 2222 C CA . LYS A 1 269 ? -67.138 -30.413 137.027 1.00 81.19 269 LYS A CA 1
ATOM 2223 C C . LYS A 1 269 ? -66.823 -31.497 138.049 1.00 81.19 269 LYS A C 1
ATOM 2225 O O . LYS A 1 269 ? -67.750 -31.978 138.693 1.00 81.19 269 LYS A O 1
ATOM 2230 N N . ASN A 1 270 ? -65.556 -31.882 138.186 1.00 82.94 270 ASN A N 1
ATOM 2231 C CA . ASN A 1 270 ? -65.138 -32.829 139.215 1.00 82.94 270 ASN A CA 1
ATOM 2232 C C . ASN A 1 270 ? -65.373 -32.219 140.606 1.00 82.94 270 ASN A C 1
ATOM 2234 O O . ASN A 1 270 ? -66.022 -32.857 141.433 1.00 82.94 270 ASN A O 1
ATOM 2238 N N . ASP A 1 271 ? -64.997 -30.951 140.809 1.00 80.44 271 ASP A N 1
ATOM 2239 C CA . ASP A 1 271 ? -65.299 -30.179 142.021 1.00 80.44 271 ASP A CA 1
ATOM 2240 C C . ASP A 1 271 ? -66.822 -30.117 142.285 1.00 80.44 271 ASP A C 1
ATOM 2242 O O . ASP A 1 271 ? -67.275 -30.314 143.413 1.00 80.44 271 ASP A O 1
ATOM 2246 N N . GLU A 1 272 ? -67.646 -29.899 141.248 1.00 79.56 272 GLU A N 1
ATOM 2247 C CA . GLU A 1 272 ? -69.117 -29.927 141.338 1.00 79.56 272 GLU A CA 1
ATOM 2248 C C . GLU A 1 272 ? -69.649 -31.312 141.760 1.00 79.56 272 GLU A C 1
ATOM 2250 O O . GLU A 1 272 ? -70.624 -31.395 142.514 1.00 79.56 272 GLU A O 1
ATOM 2255 N N . THR A 1 273 ? -69.032 -32.409 141.303 1.00 79.19 273 THR A N 1
ATOM 2256 C CA . THR A 1 273 ? -69.402 -33.769 141.728 1.00 79.19 273 THR A CA 1
ATOM 2257 C C . THR A 1 273 ? -68.930 -34.102 143.140 1.00 79.19 273 THR A C 1
ATOM 2259 O O . THR A 1 273 ? -69.746 -34.587 143.920 1.00 79.19 273 THR A O 1
ATOM 2262 N N . GLU A 1 274 ? -67.696 -33.764 143.523 1.00 81.12 274 GLU A N 1
ATOM 2263 C CA . GLU A 1 274 ? -67.191 -33.968 144.889 1.00 81.12 274 GLU A CA 1
ATOM 2264 C C . GLU A 1 274 ? -68.016 -33.164 145.909 1.00 81.12 274 GLU A C 1
ATOM 2266 O O . GLU A 1 274 ? -68.388 -33.680 146.964 1.00 81.12 274 GLU A O 1
ATOM 2271 N N . LEU A 1 275 ? -68.408 -31.929 145.568 1.00 76.94 275 LEU A N 1
ATOM 2272 C CA . LEU A 1 275 ? -69.319 -31.127 146.388 1.00 76.94 275 LEU A CA 1
ATOM 2273 C C . LEU A 1 275 ? -70.728 -31.734 146.483 1.00 76.94 275 LEU A C 1
ATOM 2275 O O . LEU A 1 275 ? -71.344 -31.642 147.545 1.00 76.94 275 LEU A O 1
ATOM 2279 N N . ARG A 1 276 ? -71.248 -32.373 145.423 1.00 76.25 276 ARG A N 1
ATOM 2280 C CA . ARG A 1 276 ? -72.525 -33.111 145.492 1.00 76.25 276 ARG A CA 1
ATOM 2281 C C . ARG A 1 276 ? -72.432 -34.349 146.377 1.00 76.25 276 ARG A C 1
ATOM 2283 O O . ARG A 1 276 ? -73.353 -34.585 147.155 1.00 76.25 276 ARG A O 1
ATOM 2290 N N . GLU A 1 277 ? -71.353 -35.119 146.274 1.00 77.88 277 GLU A N 1
ATOM 2291 C CA . GLU A 1 277 ? -71.139 -36.316 147.094 1.00 77.88 277 GLU A CA 1
ATOM 2292 C C . GLU A 1 277 ? -70.979 -35.940 148.573 1.00 77.88 277 GLU A C 1
ATOM 2294 O O . GLU A 1 277 ? -71.698 -36.470 149.421 1.00 77.88 277 GLU A O 1
ATOM 2299 N N . ALA A 1 278 ? -70.160 -34.930 148.879 1.00 74.38 278 ALA A N 1
ATOM 2300 C CA . ALA A 1 278 ? -70.017 -34.400 150.233 1.00 74.38 278 ALA A CA 1
ATOM 2301 C C . ALA A 1 278 ? -71.340 -33.856 150.805 1.00 74.38 278 ALA A C 1
ATOM 2303 O O . ALA A 1 278 ? -71.600 -34.005 152.000 1.00 74.38 278 ALA A O 1
ATOM 2304 N N . LEU A 1 279 ? -72.198 -33.239 149.982 1.0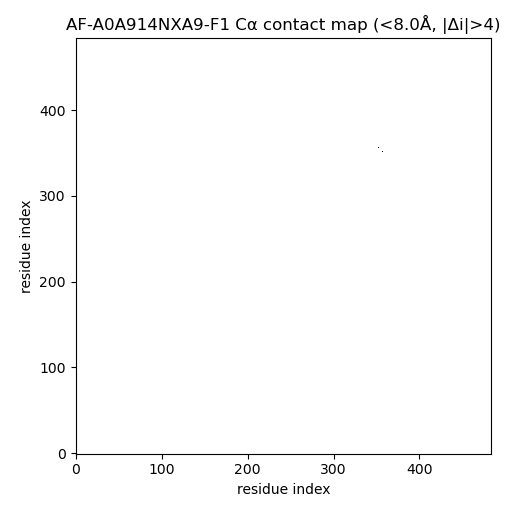0 75.38 279 LEU A N 1
ATOM 2305 C CA . LEU A 1 279 ? -73.514 -32.755 150.415 1.00 75.38 279 LEU A CA 1
ATOM 2306 C C . LEU A 1 279 ? -74.484 -33.922 150.677 1.00 75.38 279 LEU A C 1
ATOM 2308 O O . LEU A 1 279 ? -75.165 -33.917 151.701 1.00 75.38 279 LEU A O 1
ATOM 2312 N N . ALA A 1 280 ? -74.464 -34.968 149.845 1.00 77.06 280 ALA A N 1
ATOM 2313 C CA . ALA A 1 280 ? -75.222 -36.196 150.085 1.00 77.06 280 ALA A CA 1
ATOM 2314 C C . ALA A 1 280 ? -74.779 -36.921 151.375 1.00 77.06 280 ALA A C 1
ATOM 2316 O O . ALA A 1 280 ? -75.629 -37.394 152.132 1.00 77.06 280 ALA A O 1
ATOM 2317 N N . GLU A 1 281 ? -73.478 -36.948 151.695 1.00 77.94 281 GLU A N 1
ATOM 2318 C CA . GLU A 1 281 ? -72.997 -37.434 152.997 1.00 77.94 281 GLU A CA 1
ATOM 2319 C C . GLU A 1 281 ? -73.546 -36.606 154.172 1.00 77.94 281 GLU A C 1
ATOM 2321 O O . GLU A 1 281 ? -73.882 -37.168 155.220 1.00 77.94 281 GLU A O 1
ATOM 2326 N N . LYS A 1 282 ? -73.668 -35.274 154.026 1.00 72.94 282 LYS A N 1
ATOM 2327 C CA . LYS A 1 282 ? -74.269 -34.419 155.068 1.00 72.94 282 LYS A CA 1
ATOM 2328 C C . LYS A 1 282 ? -75.763 -34.665 155.237 1.00 72.94 282 LYS A C 1
ATOM 2330 O O . LYS A 1 282 ? -76.212 -34.689 156.381 1.00 72.94 282 LYS A O 1
ATOM 2335 N N . ASP A 1 283 ? -76.504 -34.906 154.160 1.00 75.75 283 ASP A N 1
ATOM 2336 C CA . ASP A 1 283 ? -77.923 -35.267 154.244 1.00 75.75 283 ASP A CA 1
ATOM 2337 C C . ASP A 1 283 ? -78.117 -36.629 154.936 1.00 75.75 283 ASP A C 1
ATOM 2339 O O . ASP A 1 283 ? -78.964 -36.754 155.822 1.00 75.75 283 ASP A O 1
ATOM 2343 N N . ILE A 1 284 ? -77.280 -37.629 154.631 1.00 76.56 284 ILE A N 1
ATOM 2344 C CA . ILE A 1 284 ? -77.286 -38.935 155.320 1.00 76.56 284 ILE A CA 1
ATOM 2345 C C . ILE A 1 284 ? -76.975 -38.770 156.819 1.00 76.56 284 ILE A C 1
ATOM 2347 O O . ILE A 1 284 ? -77.673 -39.336 157.666 1.00 76.56 284 ILE A O 1
ATOM 2351 N N . ALA A 1 285 ? -75.972 -37.959 157.168 1.00 72.38 285 ALA A N 1
ATOM 2352 C CA . ALA A 1 285 ? -75.641 -37.666 158.562 1.00 72.38 285 ALA A CA 1
ATOM 2353 C C . ALA A 1 285 ? -76.779 -36.924 159.292 1.00 72.38 285 ALA A C 1
ATOM 2355 O O . ALA A 1 285 ? -77.083 -37.245 160.443 1.00 72.38 285 ALA A O 1
ATOM 2356 N N . LEU A 1 286 ? -77.450 -35.977 158.624 1.00 71.44 286 LEU A N 1
ATOM 2357 C CA . LEU A 1 286 ? -78.623 -35.279 159.157 1.00 71.44 286 LEU A CA 1
ATOM 2358 C C . LEU A 1 286 ? -79.791 -36.233 159.416 1.00 71.44 286 LEU A C 1
ATOM 2360 O O . LEU A 1 286 ? -80.413 -36.137 160.473 1.00 71.44 286 LEU A O 1
ATOM 2364 N N . ILE A 1 287 ? -80.065 -37.172 158.506 1.00 75.94 287 ILE A N 1
ATOM 2365 C CA . ILE A 1 287 ? -81.098 -38.202 158.695 1.00 75.94 287 ILE A CA 1
ATOM 2366 C C . ILE A 1 287 ? -80.787 -39.042 159.943 1.00 75.94 287 ILE A C 1
ATOM 2368 O O . ILE A 1 287 ? -81.649 -39.162 160.813 1.00 75.94 287 ILE A O 1
ATOM 2372 N N . SER A 1 288 ? -79.549 -39.530 160.092 1.00 75.88 288 SER A N 1
ATOM 2373 C CA . SER A 1 288 ? -79.129 -40.310 161.269 1.00 75.88 288 SER A CA 1
ATOM 2374 C C . SER A 1 288 ? -79.311 -39.541 162.585 1.00 75.88 288 SER A C 1
ATOM 2376 O O . SER A 1 288 ? -79.838 -40.086 163.555 1.00 75.88 288 SER A O 1
ATOM 2378 N N . VAL A 1 289 ? -78.919 -38.263 162.626 1.00 72.50 289 VAL A N 1
ATOM 2379 C CA . VAL A 1 289 ? -79.088 -37.404 163.814 1.00 72.50 289 VAL A CA 1
ATOM 2380 C C . VAL A 1 289 ? -80.569 -37.131 164.104 1.00 72.50 289 VAL A C 1
ATOM 2382 O O . VAL A 1 289 ? -80.966 -37.021 165.265 1.00 72.50 289 VAL A O 1
ATOM 2385 N N . ASN A 1 290 ? -81.417 -37.041 163.080 1.00 69.00 290 ASN A N 1
ATOM 2386 C CA . ASN A 1 290 ? -82.853 -36.824 163.253 1.00 69.00 290 ASN A CA 1
ATOM 2387 C C . ASN A 1 290 ? -83.564 -38.088 163.783 1.00 69.00 290 ASN A C 1
ATOM 2389 O O . ASN A 1 290 ? -84.451 -37.988 164.630 1.00 69.00 290 ASN A O 1
ATOM 2393 N N . GLU A 1 291 ? -83.136 -39.285 163.364 1.00 75.00 291 GLU A N 1
ATOM 2394 C CA . GLU A 1 291 ? -83.606 -40.558 163.934 1.00 75.00 291 GLU A CA 1
ATOM 2395 C C . GLU A 1 291 ? -83.164 -40.758 165.393 1.00 75.00 291 GLU A C 1
ATOM 2397 O O . GLU A 1 291 ? -83.927 -41.288 166.205 1.00 75.00 291 GLU A O 1
ATOM 2402 N N . GLU A 1 292 ? -81.958 -40.315 165.757 1.00 73.88 292 GLU A N 1
ATOM 2403 C CA . GLU A 1 292 ? -81.456 -40.394 167.134 1.00 73.88 292 GLU A CA 1
ATOM 2404 C C . GLU A 1 292 ? -82.179 -39.409 168.069 1.00 73.88 292 GLU A C 1
ATOM 2406 O O . GLU A 1 292 ? -82.668 -39.812 169.126 1.00 73.88 292 GLU A O 1
ATOM 2411 N N . ASN A 1 293 ? -82.383 -38.157 167.637 1.00 68.38 293 ASN A N 1
ATOM 2412 C CA . ASN A 1 293 ? -83.230 -37.195 168.356 1.00 68.38 293 ASN A CA 1
ATOM 2413 C C . ASN A 1 293 ? -84.667 -37.708 168.548 1.00 68.38 293 ASN A C 1
ATOM 2415 O O . ASN A 1 293 ? -85.277 -37.460 169.589 1.00 68.38 293 ASN A O 1
ATOM 2419 N N . LYS A 1 294 ? -85.207 -38.450 167.573 1.00 73.69 294 LYS A N 1
ATOM 2420 C CA . LYS A 1 294 ? -86.546 -39.039 167.673 1.00 73.69 294 LYS A CA 1
ATOM 2421 C C . LYS A 1 294 ? -86.631 -40.110 168.765 1.00 73.69 294 LYS A C 1
ATOM 2423 O O . LYS A 1 294 ? -87.562 -40.068 169.560 1.00 73.69 294 LYS A O 1
ATOM 2428 N N . LYS A 1 295 ? -85.630 -40.993 168.885 1.00 73.44 295 LYS A N 1
ATOM 2429 C CA . LYS A 1 295 ? -85.555 -41.972 169.991 1.00 73.44 295 LYS A CA 1
ATOM 2430 C C . LYS A 1 295 ? -85.500 -41.291 171.359 1.00 73.44 295 LYS A C 1
ATOM 2432 O O . LYS A 1 295 ? -86.209 -41.703 172.269 1.00 73.44 295 LYS A O 1
ATOM 2437 N N . ILE A 1 296 ? -84.715 -40.219 171.488 1.00 71.38 296 ILE A N 1
ATOM 2438 C CA . ILE A 1 296 ? -84.615 -39.436 172.731 1.00 71.38 296 ILE A CA 1
ATOM 2439 C C . ILE A 1 296 ? -85.969 -38.786 173.083 1.00 71.38 296 ILE A C 1
ATOM 2441 O O . ILE A 1 296 ? -86.349 -38.742 174.254 1.00 71.38 296 ILE A O 1
ATOM 2445 N N . ALA A 1 297 ? -86.730 -38.327 172.083 1.00 66.81 297 ALA A N 1
ATOM 2446 C CA . ALA A 1 297 ? -88.087 -37.817 172.282 1.00 66.81 297 ALA A CA 1
ATOM 2447 C C . ALA A 1 297 ? -89.081 -38.918 172.707 1.00 66.81 297 ALA A C 1
ATOM 2449 O O . ALA A 1 297 ? -89.883 -38.687 173.612 1.00 66.81 297 ALA A O 1
ATOM 2450 N N . ASP A 1 298 ? -89.002 -40.113 172.114 1.00 70.50 298 ASP A N 1
ATOM 2451 C CA . ASP A 1 298 ? -89.856 -41.258 172.460 1.00 70.50 298 ASP A CA 1
ATOM 2452 C C . ASP A 1 298 ? -89.562 -41.781 173.891 1.00 70.50 298 ASP A C 1
ATOM 2454 O O . ASP A 1 298 ? -90.484 -42.056 174.663 1.00 70.50 298 ASP A O 1
ATOM 2458 N N . GLU A 1 299 ? -88.291 -41.834 174.311 1.00 69.44 299 GLU A N 1
ATOM 2459 C CA . GLU A 1 299 ? -87.900 -42.194 175.688 1.00 69.44 299 GLU A CA 1
ATOM 2460 C C . GLU A 1 299 ? -88.332 -41.139 176.722 1.00 69.44 299 GLU A C 1
ATOM 2462 O O . GLU A 1 299 ? -88.804 -41.485 177.812 1.00 69.44 299 GLU A O 1
ATOM 2467 N N . ALA A 1 300 ? -88.234 -39.849 176.381 1.00 63.97 300 ALA A N 1
ATOM 2468 C CA . ALA A 1 300 ? -88.771 -38.770 177.209 1.00 63.97 300 ALA A CA 1
ATOM 2469 C C . ALA A 1 300 ? -90.306 -38.843 177.310 1.00 63.97 300 ALA A C 1
ATOM 2471 O O . ALA A 1 300 ? -90.858 -38.656 178.397 1.00 63.97 300 ALA A O 1
ATOM 2472 N N . SER A 1 301 ? -90.992 -39.177 176.211 1.00 65.81 301 SER A N 1
ATOM 2473 C CA . SER A 1 301 ? -92.444 -39.377 176.183 1.00 65.81 301 SER A CA 1
ATOM 2474 C C . SER A 1 301 ? -92.877 -40.524 177.100 1.00 65.81 301 SER A C 1
ATOM 2476 O O . SER A 1 301 ? -93.819 -40.347 177.869 1.00 65.81 301 SER A O 1
ATOM 2478 N N . HIS A 1 302 ? -92.152 -41.647 177.137 1.00 67.62 302 HIS A N 1
ATOM 2479 C CA . HIS A 1 302 ? -92.457 -42.739 178.069 1.00 67.62 302 HIS A CA 1
ATOM 2480 C C . HIS A 1 302 ? -92.319 -42.341 179.552 1.00 67.62 302 HIS A C 1
ATOM 2482 O O . HIS A 1 302 ? -93.171 -42.711 180.362 1.00 67.62 302 HIS A O 1
ATOM 2488 N N . GLN A 1 303 ? -91.307 -41.546 179.923 1.00 64.19 303 GLN A N 1
ATOM 2489 C CA . GLN A 1 303 ? -91.155 -41.055 181.307 1.00 64.19 303 GLN A CA 1
ATOM 2490 C C . GLN A 1 303 ? -92.201 -39.999 181.703 1.00 64.19 303 GLN A C 1
ATOM 2492 O O . GLN A 1 303 ? -92.468 -39.804 182.894 1.00 64.19 303 GLN A O 1
ATOM 2497 N N . VAL A 1 304 ? -92.786 -39.312 180.720 1.00 63.09 304 VAL A N 1
ATOM 2498 C CA . VAL A 1 304 ? -93.942 -38.429 180.908 1.00 63.09 304 VAL A CA 1
ATOM 2499 C C . VAL A 1 304 ? -95.221 -39.261 181.050 1.00 63.09 304 VAL A C 1
ATOM 2501 O O . VAL A 1 304 ? -95.935 -39.080 182.034 1.00 63.09 304 VAL A O 1
ATOM 2504 N N . ALA A 1 305 ? -95.445 -40.250 180.180 1.00 64.44 305 ALA A N 1
ATOM 2505 C CA . ALA A 1 305 ? -96.624 -41.116 180.192 1.00 64.44 305 ALA A CA 1
ATOM 2506 C C . ALA A 1 305 ? -96.825 -41.855 181.530 1.00 64.44 305 ALA A C 1
ATOM 2508 O O . ALA A 1 305 ? -97.939 -41.882 182.045 1.00 64.44 305 ALA A O 1
ATOM 2509 N N . ASP A 1 306 ? -95.762 -42.380 182.151 1.00 63.03 306 ASP A N 1
ATOM 2510 C CA . ASP A 1 306 ? -95.836 -43.041 183.471 1.00 63.03 306 ASP A CA 1
ATOM 2511 C C . ASP A 1 306 ? -96.236 -42.079 184.613 1.00 63.03 306 ASP A C 1
ATOM 2513 O O . ASP A 1 306 ? -96.793 -42.491 185.635 1.00 63.03 306 ASP A O 1
ATOM 2517 N N . ARG A 1 307 ? -95.979 -40.774 184.449 1.00 63.88 307 ARG A N 1
ATOM 2518 C CA . ARG A 1 307 ? -96.414 -39.724 185.388 1.00 63.88 307 ARG A CA 1
ATOM 2519 C C . ARG A 1 307 ? -97.821 -39.233 185.063 1.00 63.88 307 ARG A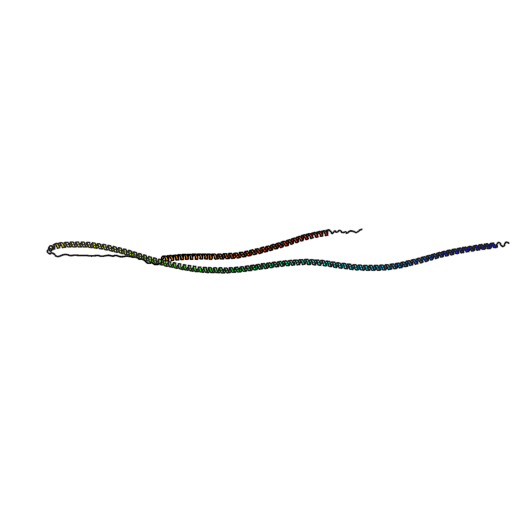 C 1
ATOM 2521 O O . ARG A 1 307 ? -98.606 -39.005 185.981 1.00 63.88 307 ARG A O 1
ATOM 2528 N N . GLU A 1 308 ? -98.169 -39.140 183.785 1.00 60.16 308 GLU A N 1
ATOM 2529 C CA . GLU A 1 308 ? -99.515 -38.804 183.320 1.00 60.16 308 GLU A CA 1
ATOM 2530 C C . GLU A 1 308 ? -100.529 -39.897 183.675 1.00 60.16 308 GLU A C 1
ATOM 2532 O O . GLU A 1 308 ? -101.626 -39.571 184.110 1.00 60.16 308 GLU A O 1
ATOM 2537 N N . LEU A 1 309 ? -100.157 -41.181 183.673 1.00 62.00 309 LEU A N 1
ATOM 2538 C CA . LEU A 1 309 ? -101.008 -42.280 184.161 1.00 62.00 309 LEU A CA 1
ATOM 2539 C C . LEU A 1 309 ? -101.384 -42.139 185.651 1.00 62.00 309 LEU A C 1
ATOM 2541 O O . LEU A 1 309 ? -102.403 -42.671 186.093 1.00 62.00 309 LEU A O 1
ATOM 2545 N N . ARG A 1 310 ? -100.605 -41.368 186.426 1.00 58.78 310 ARG A N 1
ATOM 2546 C CA . ARG A 1 310 ? -100.913 -40.997 187.818 1.00 58.78 310 ARG A CA 1
ATOM 2547 C C . ARG A 1 310 ? -101.770 -39.728 187.944 1.00 58.78 310 ARG A C 1
ATOM 2549 O O . ARG A 1 310 ? -102.316 -39.482 189.017 1.00 58.78 310 ARG A O 1
ATOM 2556 N N . ILE A 1 311 ? -101.893 -38.948 186.871 1.00 56.62 311 ILE A N 1
ATOM 2557 C CA . ILE A 1 311 ? -102.664 -37.697 186.780 1.00 56.62 311 ILE A CA 1
ATOM 2558 C C . ILE A 1 311 ? -104.029 -37.940 186.113 1.00 56.62 311 ILE A C 1
ATOM 2560 O O . ILE A 1 311 ? -105.028 -37.400 186.572 1.00 56.62 311 ILE A O 1
ATOM 2564 N N . ILE A 1 312 ? -104.103 -38.819 185.110 1.00 60.91 312 ILE A N 1
ATOM 2565 C CA . ILE A 1 312 ? -105.334 -39.236 184.417 1.00 60.91 312 ILE A CA 1
ATOM 2566 C C . ILE A 1 312 ? -106.353 -39.811 185.417 1.00 60.91 312 ILE A C 1
ATOM 2568 O O . ILE A 1 312 ? -107.519 -39.427 185.394 1.00 60.91 312 ILE A O 1
ATOM 2572 N N . GLN A 1 313 ? -105.895 -40.600 186.400 1.00 58.28 313 GLN A N 1
ATOM 2573 C CA . GLN A 1 313 ? -106.716 -41.094 187.524 1.00 58.28 313 GLN A CA 1
ATOM 2574 C C . GLN A 1 313 ? -107.272 -39.992 188.459 1.00 58.28 313 GLN A C 1
ATOM 2576 O O . GLN A 1 313 ? -107.981 -40.309 189.411 1.00 58.28 313 GLN A O 1
ATOM 2581 N N . LEU A 1 314 ? -106.940 -38.719 188.219 1.00 54.97 314 LEU A N 1
ATOM 2582 C CA . LEU A 1 314 ? -107.396 -37.540 188.964 1.00 54.97 314 LEU A CA 1
ATOM 2583 C C . LEU A 1 314 ? -107.904 -36.404 188.046 1.00 54.97 314 LEU A C 1
ATOM 2585 O O . LEU A 1 314 ? -108.176 -35.313 188.544 1.00 54.97 314 LEU A O 1
ATOM 2589 N N . GLN A 1 315 ? -108.008 -36.621 186.725 1.00 51.12 315 GLN A N 1
ATOM 2590 C CA . GLN A 1 315 ? -108.456 -35.599 185.759 1.00 51.12 315 GLN A CA 1
ATOM 2591 C C . GLN A 1 315 ? -109.481 -36.087 184.719 1.00 51.12 315 GLN A C 1
ATOM 2593 O O . GLN A 1 315 ? -110.107 -35.247 184.073 1.00 51.12 315 GLN A O 1
ATOM 2598 N N . ASP A 1 316 ? -109.772 -37.392 184.640 1.00 53.47 316 ASP A N 1
ATOM 2599 C CA . ASP A 1 316 ? -110.917 -37.931 183.871 1.00 53.47 316 ASP A CA 1
ATOM 2600 C C . ASP A 1 316 ? -112.298 -37.445 184.389 1.00 53.47 316 ASP A C 1
ATOM 2602 O O . ASP A 1 316 ? -113.331 -37.716 183.782 1.00 53.47 316 ASP A O 1
ATOM 2606 N N . GLU A 1 317 ? -112.340 -36.684 185.493 1.00 46.44 317 GLU A N 1
ATOM 2607 C CA . GLU A 1 317 ? -113.546 -36.001 185.983 1.00 46.44 317 GLU A CA 1
ATOM 2608 C C . GLU A 1 317 ? -113.904 -34.708 185.210 1.00 46.44 317 GLU A C 1
ATOM 2610 O O . GLU A 1 317 ? -114.977 -34.156 185.464 1.00 46.44 317 GLU A O 1
ATOM 2615 N N . LEU A 1 318 ? -113.061 -34.194 184.289 1.00 37.84 318 LEU A N 1
ATOM 2616 C CA . LEU A 1 318 ? -113.298 -32.883 183.643 1.00 37.84 318 LEU A CA 1
ATOM 2617 C C . LEU A 1 318 ? -113.070 -32.784 182.114 1.00 37.84 318 LEU A C 1
ATOM 2619 O O . LEU A 1 318 ? -112.470 -31.841 181.608 1.00 37.84 318 LEU A O 1
ATOM 2623 N N . ASP A 1 319 ? -113.643 -33.735 181.383 1.00 34.38 319 ASP A N 1
ATOM 2624 C CA . ASP A 1 319 ? -114.662 -33.460 180.351 1.00 34.38 319 ASP A CA 1
ATOM 2625 C C . ASP A 1 319 ? -114.465 -32.331 179.284 1.00 34.38 319 ASP A C 1
ATOM 2627 O O . ASP A 1 319 ? -114.562 -31.139 179.561 1.00 34.38 319 ASP A O 1
ATOM 2631 N N . LYS A 1 320 ? -114.456 -32.751 178.002 1.00 36.72 320 LYS A N 1
ATOM 2632 C CA . LYS A 1 320 ? -115.124 -32.112 176.828 1.00 36.72 320 LYS A CA 1
ATOM 2633 C C . LYS A 1 320 ? -114.808 -30.636 176.437 1.00 36.72 320 LYS A C 1
ATOM 2635 O O . LYS A 1 320 ? -115.499 -29.733 176.901 1.00 36.72 320 LYS A O 1
ATOM 2640 N N . ALA A 1 321 ? -113.998 -30.408 175.376 1.00 29.03 321 ALA A N 1
ATOM 2641 C CA . ALA A 1 321 ? -114.200 -29.285 174.413 1.00 29.03 321 ALA A CA 1
ATOM 2642 C C . ALA A 1 321 ? -113.396 -29.335 173.066 1.00 29.03 321 ALA A C 1
ATOM 2644 O O . ALA A 1 321 ? -112.236 -28.944 173.037 1.00 29.03 321 ALA A O 1
ATOM 2645 N N . ASN A 1 322 ? -114.092 -29.622 171.946 1.00 28.72 322 ASN A N 1
ATOM 2646 C CA . ASN A 1 322 ? -113.950 -29.059 170.565 1.00 28.72 322 ASN A CA 1
ATOM 2647 C C . ASN A 1 322 ? -112.690 -29.309 169.660 1.00 28.72 322 ASN A C 1
ATOM 2649 O O . ASN A 1 322 ? -111.570 -29.443 170.134 1.00 28.72 322 ASN A O 1
ATOM 2653 N N . GLU A 1 323 ? -112.877 -29.335 168.315 1.00 38.72 323 GLU A N 1
ATOM 2654 C CA . GLU A 1 323 ? -111.944 -29.919 167.299 1.00 38.72 323 GLU A CA 1
ATOM 2655 C C . GLU A 1 323 ? -111.724 -29.108 165.952 1.00 38.72 323 GLU A C 1
ATOM 2657 O O . GLU A 1 323 ? -112.564 -28.282 165.607 1.00 38.72 323 GLU A O 1
ATOM 2662 N N . LEU A 1 324 ? -110.685 -29.477 165.136 1.00 37.44 324 LEU A N 1
ATOM 2663 C CA . LEU A 1 324 ? -110.534 -29.499 163.617 1.00 37.44 324 LEU A CA 1
ATOM 2664 C C . LEU A 1 324 ? -110.159 -28.269 162.674 1.00 37.44 324 LEU A C 1
ATOM 2666 O O . LEU A 1 324 ? -110.757 -27.209 162.809 1.00 37.44 324 LEU A O 1
ATOM 2670 N N . LEU A 1 325 ? -109.285 -28.471 161.612 1.00 32.88 325 LEU A N 1
ATOM 2671 C CA . LEU A 1 325 ? -109.367 -28.094 160.115 1.00 32.88 325 LEU A CA 1
ATOM 2672 C C . LEU A 1 325 ? -108.041 -27.926 159.201 1.00 32.88 325 LEU A C 1
ATOM 2674 O O . LEU A 1 325 ? -106.973 -28.243 159.712 1.00 32.88 325 LEU A O 1
ATOM 2678 N N . LYS A 1 326 ? -108.106 -27.643 157.831 1.00 38.00 326 LYS A N 1
ATOM 2679 C CA . LYS A 1 326 ? -107.244 -28.171 156.640 1.00 38.00 326 LYS A CA 1
ATOM 2680 C C . LYS A 1 326 ? -106.835 -27.254 155.336 1.00 38.00 326 LYS A C 1
ATOM 2682 O O . LYS A 1 326 ? -106.716 -26.054 155.534 1.00 38.00 326 LYS A O 1
ATOM 2687 N N . PHE A 1 327 ? -106.574 -27.768 154.053 1.00 39.03 327 PHE A N 1
ATOM 2688 C CA . PHE A 1 327 ? -105.785 -27.253 152.783 1.00 39.03 327 PHE A CA 1
ATOM 2689 C C . PHE A 1 327 ? -106.538 -26.969 151.370 1.00 39.03 327 PHE A C 1
ATOM 2691 O O . PHE A 1 327 ? -107.759 -27.012 151.462 1.00 39.03 327 PHE A O 1
ATOM 2698 N N . GLY A 1 328 ? -106.106 -26.719 150.049 1.00 41.81 328 GLY A N 1
ATOM 2699 C CA . GLY A 1 328 ? -104.926 -26.629 149.020 1.00 41.81 328 GLY A CA 1
ATOM 2700 C C . GLY A 1 328 ? -105.409 -26.356 147.476 1.00 41.81 328 GLY A C 1
ATOM 2701 O O . GLY A 1 328 ? -106.625 -26.237 147.397 1.00 41.81 328 GLY A O 1
ATOM 2702 N N . THR A 1 329 ? -104.822 -26.247 146.196 1.00 44.34 329 THR A N 1
ATOM 2703 C CA . THR A 1 329 ? -103.520 -26.247 145.327 1.00 44.34 329 THR A CA 1
ATOM 2704 C C . THR A 1 329 ? -103.560 -25.581 143.817 1.00 44.34 329 THR A C 1
ATOM 2706 O O . THR A 1 329 ? -104.169 -24.521 143.737 1.00 44.34 329 THR A O 1
ATOM 2709 N N . ALA A 1 330 ? -102.916 -26.044 142.656 1.00 44.66 330 ALA A N 1
ATOM 2710 C CA . ALA A 1 330 ? -102.587 -25.344 141.285 1.00 44.66 330 ALA A CA 1
ATOM 2711 C C . ALA A 1 330 ? -102.487 -26.242 139.926 1.00 44.66 330 ALA A C 1
ATOM 2713 O O . ALA A 1 330 ? -102.742 -27.424 140.119 1.00 44.66 330 ALA A O 1
ATOM 2714 N N . GLY A 1 331 ? -102.149 -25.978 138.581 1.00 43.38 331 GLY A N 1
ATOM 2715 C CA . GLY A 1 331 ? -101.727 -24.907 137.532 1.00 43.38 331 GLY A CA 1
ATOM 2716 C C . GLY A 1 331 ? -101.277 -25.415 136.034 1.00 43.38 331 GLY A C 1
ATOM 2717 O O . GLY A 1 331 ? -101.208 -26.633 135.929 1.00 43.38 331 GLY A O 1
ATOM 2718 N N . LEU A 1 332 ? -100.969 -24.598 134.919 1.00 44.53 332 LEU A N 1
ATOM 2719 C CA . LEU A 1 332 ? -100.103 -24.801 133.601 1.00 44.53 332 LEU A CA 1
ATOM 2720 C C . LEU A 1 332 ? -100.531 -24.337 132.069 1.00 44.53 332 LEU A C 1
ATOM 2722 O O . LEU A 1 332 ? -101.724 -24.110 131.889 1.00 44.53 332 LEU A O 1
ATOM 2726 N N . PRO A 1 333 ? -99.638 -24.170 130.974 1.00 53.34 333 PRO A N 1
ATOM 2727 C CA . PRO A 1 333 ? -99.867 -23.566 129.544 1.00 53.34 333 PRO A CA 1
ATOM 2728 C C . PRO A 1 333 ? -99.073 -24.012 128.165 1.00 53.34 333 PRO A C 1
ATOM 2730 O O . PRO A 1 333 ? -98.131 -24.787 128.292 1.00 53.34 333 PRO A O 1
ATOM 2733 N N . GLY A 1 334 ? -99.317 -23.493 126.876 1.00 46.53 334 GLY A N 1
ATOM 2734 C CA . GLY A 1 334 ? -98.387 -23.497 125.608 1.00 46.53 334 GLY A CA 1
ATOM 2735 C C . GLY A 1 334 ? -98.838 -23.412 124.031 1.00 46.53 334 GLY A C 1
ATOM 2736 O O . GLY A 1 334 ? -99.998 -23.711 123.765 1.00 46.53 334 GLY A O 1
ATOM 2737 N N . SER A 1 335 ? -97.938 -23.097 122.999 1.00 44.94 335 SER A N 1
ATOM 2738 C CA . SER A 1 335 ? -97.847 -23.407 121.453 1.00 44.94 335 SER A CA 1
ATOM 2739 C C . SER A 1 335 ? -97.896 -22.385 120.171 1.00 44.94 335 SER A C 1
ATOM 2741 O O . SER A 1 335 ? -97.985 -21.182 120.403 1.00 44.94 335 SER A O 1
ATOM 2743 N N . ASP A 1 336 ? -97.762 -22.819 118.841 1.00 47.28 336 ASP A N 1
ATOM 2744 C CA . ASP A 1 336 ? -97.020 -22.203 117.607 1.00 47.28 336 ASP A CA 1
ATOM 2745 C C . ASP A 1 336 ? -97.493 -22.472 116.055 1.00 47.28 336 ASP A C 1
ATOM 2747 O O . ASP A 1 336 ? -98.385 -23.304 115.931 1.00 47.28 336 ASP A O 1
ATOM 2751 N N . ILE A 1 337 ? -96.932 -21.872 114.894 1.00 43.97 337 ILE A N 1
ATOM 2752 C CA . ILE A 1 337 ? -96.832 -22.307 113.362 1.00 43.97 337 ILE A CA 1
ATOM 2753 C C . ILE A 1 337 ? -96.699 -21.241 112.114 1.00 43.97 337 ILE A C 1
ATOM 2755 O O . ILE A 1 337 ? -97.015 -20.074 112.326 1.00 43.97 337 ILE A O 1
ATOM 2759 N N . SER A 1 338 ? -96.249 -21.572 110.821 1.00 45.84 338 SER A N 1
ATOM 2760 C CA . SER A 1 338 ? -96.159 -20.758 109.478 1.00 45.84 338 SER A CA 1
ATOM 2761 C C . SER A 1 338 ? -95.932 -21.589 108.091 1.00 45.84 338 SER A C 1
ATOM 2763 O O . SER A 1 338 ? -95.931 -22.803 108.268 1.00 45.84 338 SER A O 1
ATOM 2765 N N . ALA A 1 339 ? -95.731 -21.265 106.731 1.00 45.34 339 ALA A N 1
ATOM 2766 C CA . ALA A 1 339 ? -95.728 -20.165 105.629 1.00 45.34 339 ALA A CA 1
ATOM 2767 C C . ALA A 1 339 ? -95.588 -20.650 104.057 1.00 45.34 339 ALA A C 1
ATOM 2769 O O . ALA A 1 339 ? -95.366 -21.843 103.886 1.00 4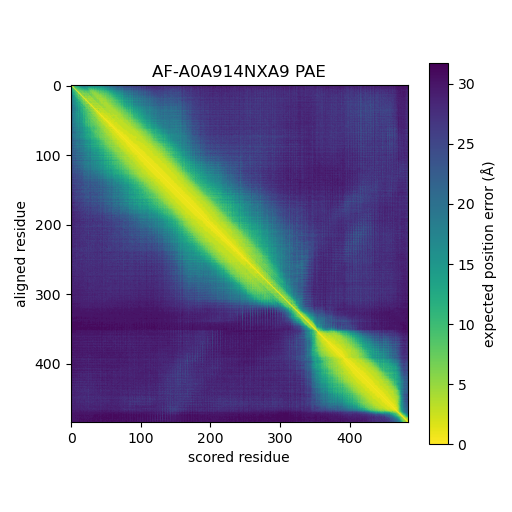5.34 339 ALA A O 1
ATOM 2770 N N . PHE A 1 340 ? -95.686 -19.831 102.917 1.00 39.75 340 PHE A N 1
ATOM 2771 C CA . PHE A 1 340 ? -95.454 -20.137 101.388 1.00 39.75 340 PHE A CA 1
ATOM 2772 C C . PHE A 1 340 ? -95.394 -18.878 100.348 1.00 39.75 340 PHE A C 1
ATOM 2774 O O . PHE A 1 340 ? -95.367 -17.799 100.927 1.00 39.75 340 PHE A O 1
ATOM 2781 N N . SER A 1 341 ? -95.353 -18.709 98.945 1.00 42.66 341 SER A N 1
ATOM 2782 C CA . SER A 1 341 ? -95.541 -19.359 97.533 1.00 42.66 341 SER A CA 1
ATOM 2783 C C . SER A 1 341 ? -95.005 -18.533 96.217 1.00 42.66 341 SER A C 1
ATOM 2785 O O . SER A 1 341 ? -94.296 -17.562 96.467 1.00 42.66 341 SER A O 1
ATOM 2787 N N . ALA A 1 342 ? -95.246 -18.838 94.864 1.00 40.38 342 ALA A N 1
ATOM 2788 C CA . ALA A 1 342 ? -94.631 -18.171 93.588 1.00 40.38 342 ALA A CA 1
ATOM 2789 C C . ALA A 1 342 ? -95.199 -18.337 92.050 1.00 40.38 342 ALA A C 1
ATOM 2791 O O . ALA A 1 342 ? -96.047 -19.198 91.838 1.00 40.38 342 ALA A O 1
ATOM 2792 N N . SER A 1 343 ? -94.641 -17.624 90.979 1.00 42.03 343 SER A N 1
ATOM 2793 C CA . SER A 1 343 ? -94.710 -17.635 89.408 1.00 42.03 343 SER A CA 1
ATOM 2794 C C . SER A 1 343 ? -95.750 -16.817 88.494 1.00 42.03 343 SER A C 1
ATOM 2796 O O . SER A 1 343 ? -96.777 -16.400 89.014 1.00 42.03 343 SER A O 1
ATOM 2798 N N . ALA A 1 344 ? -95.504 -16.539 87.159 1.00 33.97 344 ALA A N 1
ATOM 2799 C CA . ALA A 1 344 ? -96.243 -15.584 86.209 1.00 33.97 344 ALA A CA 1
ATOM 2800 C C . ALA A 1 344 ? -96.179 -15.811 84.613 1.00 33.97 344 ALA A C 1
ATOM 2802 O O . ALA A 1 344 ? -95.541 -16.780 84.208 1.00 33.97 344 ALA A O 1
ATOM 2803 N N . ALA A 1 345 ? -96.813 -14.980 83.699 1.00 35.75 345 ALA A N 1
ATOM 2804 C CA . ALA A 1 345 ? -96.975 -15.196 82.189 1.00 35.75 345 ALA A CA 1
ATOM 2805 C C . ALA A 1 345 ? -97.354 -13.993 81.174 1.00 35.75 345 ALA A C 1
ATOM 2807 O O . ALA A 1 345 ? -97.577 -12.878 81.633 1.00 35.75 345 ALA A O 1
ATOM 2808 N N . GLU A 1 346 ? -97.503 -14.270 79.828 1.00 36.78 346 GLU A N 1
ATOM 2809 C CA . GLU A 1 346 ? -98.049 -13.539 78.576 1.00 36.78 346 GLU A CA 1
ATOM 2810 C C . GLU A 1 346 ? -97.166 -12.587 77.643 1.00 36.78 346 GLU A C 1
ATOM 2812 O O . GLU A 1 346 ? -95.973 -12.534 77.922 1.00 36.78 346 GLU A O 1
ATOM 2817 N N . LEU A 1 347 ? -97.505 -11.906 76.479 1.00 41.22 347 LEU A N 1
ATOM 2818 C CA . LEU A 1 347 ? -98.737 -11.307 75.805 1.00 41.22 347 LEU A CA 1
ATOM 2819 C C . LEU A 1 347 ? -98.605 -10.839 74.255 1.00 41.22 347 LEU A C 1
ATOM 2821 O O . LEU A 1 347 ? -97.533 -10.369 73.883 1.00 41.22 347 LEU A O 1
ATOM 2825 N N . LEU A 1 348 ? -99.692 -10.830 73.408 1.00 36.47 348 LEU A N 1
ATOM 2826 C CA . LEU A 1 348 ? -100.086 -10.063 72.123 1.00 36.47 348 LEU A CA 1
ATOM 2827 C C . LEU A 1 348 ? -99.491 -10.187 70.644 1.00 36.47 348 LEU A C 1
ATOM 2829 O O . LEU A 1 348 ? -98.424 -10.742 70.411 1.00 36.47 348 LEU A O 1
ATOM 2833 N N . SER A 1 349 ? -100.217 -9.662 69.601 1.00 38.94 349 SER A N 1
ATOM 2834 C CA . SER A 1 349 ? -99.994 -9.862 68.117 1.00 38.94 349 SER A CA 1
ATOM 2835 C C . SER A 1 349 ? -100.507 -8.779 67.100 1.00 38.94 349 SER A C 1
ATOM 2837 O O . SER A 1 349 ? -101.591 -8.239 67.321 1.00 38.94 349 SER A O 1
ATOM 2839 N N . SER A 1 350 ? -99.876 -8.581 65.911 1.00 35.00 350 SER A N 1
ATOM 2840 C CA . SER A 1 350 ? -100.529 -8.045 64.667 1.00 35.00 350 SER A CA 1
ATOM 2841 C C . SER A 1 350 ? -99.738 -8.263 63.338 1.00 35.00 350 SER A C 1
ATOM 2843 O O . SER A 1 350 ? -98.541 -8.514 63.381 1.00 35.00 350 SER A O 1
ATOM 2845 N N . GLY A 1 351 ? -100.433 -8.163 62.185 1.00 46.41 351 GLY A N 1
ATOM 2846 C CA . GLY A 1 351 ? -99.983 -7.898 60.789 1.00 46.41 351 GLY A CA 1
ATOM 2847 C C . GLY A 1 351 ? -98.566 -8.260 60.286 1.00 46.41 351 GLY A C 1
ATOM 2848 O O . GLY A 1 351 ? -97.585 -7.668 60.710 1.00 46.41 351 GLY A O 1
ATOM 2849 N N . THR A 1 352 ? -98.487 -9.107 59.241 1.00 46.38 352 THR A N 1
ATOM 2850 C CA . THR A 1 352 ? -97.255 -9.629 58.583 1.00 46.38 352 THR A CA 1
ATOM 2851 C C . THR A 1 352 ? -96.256 -10.282 59.542 1.00 46.38 352 THR A C 1
ATOM 2853 O O . THR A 1 352 ? -95.566 -9.612 60.299 1.00 46.38 352 THR A O 1
ATOM 2856 N N . SER A 1 353 ? -96.147 -11.615 59.485 1.00 50.28 353 SER A N 1
ATOM 2857 C CA . SER A 1 353 ? -95.301 -12.384 60.409 1.00 50.28 353 SER A CA 1
ATOM 2858 C C . SER A 1 353 ? -93.868 -11.847 60.472 1.00 50.28 353 SER A C 1
ATOM 2860 O O . SER A 1 353 ? -93.176 -11.784 59.451 1.00 50.28 353 SER A O 1
ATOM 2862 N N . LEU A 1 354 ? -93.404 -11.549 61.690 1.00 49.78 354 LEU A N 1
ATOM 2863 C CA . LEU A 1 354 ? -92.023 -11.159 61.962 1.00 49.78 354 LEU A CA 1
ATOM 2864 C C . LEU A 1 354 ? -91.043 -12.203 61.406 1.00 49.78 354 LEU A C 1
ATOM 2866 O O . LEU A 1 354 ? -90.041 -11.836 60.805 1.00 49.78 354 LEU A O 1
ATOM 2870 N N . SER A 1 355 ? -91.379 -13.496 61.489 1.00 60.75 355 SER A N 1
ATOM 2871 C CA . SER A 1 355 ? -90.596 -14.588 60.897 1.00 60.75 355 SER A CA 1
ATOM 2872 C C . SER A 1 355 ? -90.551 -14.549 59.365 1.00 60.75 355 SER A C 1
ATOM 2874 O O . SER A 1 355 ? -89.577 -15.017 58.790 1.00 60.75 355 SER A O 1
ATOM 2876 N N . SER A 1 356 ? -91.554 -13.977 58.687 1.00 51.44 356 SER A N 1
ATOM 2877 C CA . SER A 1 356 ? -91.532 -13.785 57.227 1.00 51.44 356 SER A CA 1
ATOM 2878 C C . SER A 1 356 ? -90.636 -12.615 56.823 1.00 51.44 356 SER A C 1
ATOM 2880 O O . SER A 1 356 ? -89.916 -12.717 55.831 1.00 51.44 356 SER A O 1
ATOM 2882 N N . ILE A 1 357 ? -90.650 -11.524 57.596 1.00 61.69 357 ILE A N 1
ATOM 2883 C CA . ILE A 1 357 ? -89.743 -10.386 57.389 1.00 61.69 357 ILE A CA 1
ATOM 2884 C C . ILE A 1 357 ? -88.305 -10.813 57.704 1.00 61.69 357 ILE A C 1
ATOM 2886 O O . ILE A 1 357 ? -87.412 -10.558 56.903 1.00 61.69 357 ILE A O 1
ATOM 2890 N N . TYR A 1 358 ? -88.082 -11.555 58.794 1.00 68.31 358 TYR A N 1
ATOM 2891 C CA . TYR A 1 358 ? -86.786 -12.168 59.096 1.00 68.31 358 TYR A CA 1
ATOM 2892 C C . TYR A 1 358 ? -86.359 -13.182 58.029 1.00 68.31 358 TYR A C 1
ATOM 2894 O O . TYR A 1 358 ? -85.203 -13.153 57.635 1.00 68.31 358 TYR A O 1
ATOM 2902 N N . ALA A 1 359 ? -87.247 -14.026 57.493 1.00 74.12 359 ALA A N 1
ATOM 2903 C CA . ALA A 1 359 ? -86.888 -14.961 56.423 1.00 74.12 359 ALA A CA 1
ATOM 2904 C C . ALA A 1 359 ? -86.475 -14.238 55.128 1.00 74.12 359 ALA A C 1
ATOM 2906 O O . ALA A 1 359 ? -85.478 -14.611 54.512 1.00 74.12 359 ALA A O 1
ATOM 2907 N N . GLN A 1 360 ? -87.188 -13.176 54.733 1.00 73.88 360 GLN A N 1
ATOM 2908 C CA . GLN A 1 360 ? -86.792 -12.345 53.590 1.00 73.88 360 GLN A CA 1
ATOM 2909 C C . GLN A 1 360 ? -85.496 -11.572 53.867 1.00 73.88 360 GLN A C 1
ATOM 2911 O O . GLN A 1 360 ? -84.616 -11.550 53.013 1.00 73.88 360 GLN A O 1
ATOM 2916 N N . HIS A 1 361 ? -85.327 -11.006 55.063 1.00 75.69 361 HIS A N 1
ATOM 2917 C CA . HIS A 1 361 ? -84.111 -10.298 55.462 1.00 75.69 361 HIS A CA 1
ATOM 2918 C C . HIS A 1 361 ? -82.895 -11.236 55.531 1.00 75.69 361 HIS A C 1
ATOM 2920 O O . HIS A 1 361 ? -81.844 -10.906 54.997 1.00 75.69 361 HIS A O 1
ATOM 2926 N N . SER A 1 362 ? -83.035 -12.438 56.095 1.00 79.19 362 SER A N 1
ATOM 2927 C CA . SER A 1 362 ? -82.001 -13.479 56.087 1.00 79.19 362 SER A CA 1
ATOM 2928 C C . SER A 1 362 ? -81.695 -13.985 54.677 1.00 79.19 362 SER A C 1
ATOM 2930 O O . SER A 1 362 ? -80.533 -14.255 54.393 1.00 79.19 362 SER A O 1
ATOM 2932 N N . LYS A 1 363 ? -82.686 -14.065 53.777 1.00 84.31 363 LYS A N 1
ATOM 2933 C CA . LYS A 1 363 ? -82.457 -14.395 52.361 1.00 84.31 363 LYS A CA 1
ATOM 2934 C C . LYS A 1 363 ? -81.679 -13.290 51.643 1.00 84.31 363 LYS A C 1
ATOM 2936 O O . LYS A 1 363 ? -80.685 -13.595 51.002 1.00 84.31 363 LYS A O 1
ATOM 2941 N N . VAL A 1 364 ? -82.052 -12.023 51.828 1.00 81.00 364 VAL A N 1
ATOM 2942 C CA . VAL A 1 364 ? -81.325 -10.869 51.265 1.00 81.00 364 VAL A CA 1
ATOM 2943 C C . VAL A 1 364 ? -79.926 -10.731 51.878 1.00 81.00 364 VAL A C 1
ATOM 2945 O O . VAL A 1 364 ? -78.989 -10.387 51.168 1.00 81.00 364 VAL A O 1
ATOM 2948 N N . LEU A 1 365 ? -79.736 -11.048 53.163 1.00 83.88 365 LEU A N 1
ATOM 2949 C CA . LEU A 1 365 ? -78.409 -11.116 53.785 1.00 83.88 365 LEU A CA 1
ATOM 2950 C C . LEU A 1 365 ? -77.568 -12.278 53.243 1.00 83.88 365 LEU A C 1
ATOM 2952 O O . LEU A 1 365 ? -76.364 -12.104 53.077 1.00 83.88 365 LEU A O 1
ATOM 2956 N N . ALA A 1 366 ? -78.173 -13.433 52.951 1.00 84.50 366 ALA A N 1
ATOM 2957 C CA . ALA A 1 366 ? -77.488 -14.558 52.320 1.00 84.50 366 ALA A CA 1
ATOM 2958 C C . ALA A 1 366 ? -77.094 -14.231 50.871 1.00 84.50 366 ALA A C 1
ATOM 2960 O O . ALA A 1 366 ? -75.943 -14.434 50.505 1.00 84.50 366 ALA A O 1
ATOM 2961 N N . GLU A 1 367 ? -77.994 -13.637 50.086 1.00 85.19 367 GLU A N 1
ATOM 2962 C CA . GLU A 1 367 ? -77.721 -13.158 48.723 1.00 85.19 367 GLU A CA 1
ATOM 2963 C C . GLU A 1 367 ? -76.645 -12.058 48.722 1.00 85.19 367 GLU A C 1
ATOM 2965 O O . GLU A 1 367 ? -75.717 -12.103 47.922 1.00 85.19 367 GLU A O 1
ATOM 2970 N N . LEU A 1 368 ? -76.689 -11.119 49.673 1.00 86.50 368 LEU A N 1
ATOM 2971 C CA . LEU A 1 368 ? -75.656 -10.094 49.855 1.00 86.50 368 LEU A CA 1
ATOM 2972 C C . LEU A 1 368 ? -74.309 -10.686 50.300 1.00 86.50 368 LEU A C 1
ATOM 2974 O O . LEU A 1 368 ? -73.264 -10.145 49.943 1.00 86.50 368 LEU A O 1
ATOM 2978 N N . ALA A 1 369 ? -74.306 -11.763 51.090 1.00 87.56 369 ALA A N 1
ATOM 2979 C CA . ALA A 1 369 ? -73.088 -12.464 51.488 1.00 87.56 369 ALA A CA 1
ATOM 2980 C C . ALA A 1 369 ? -72.497 -13.273 50.323 1.00 87.56 369 ALA A C 1
ATOM 2982 O O . ALA A 1 369 ? -71.289 -13.222 50.106 1.00 87.56 369 ALA A O 1
ATOM 2983 N N . GLU A 1 370 ? -73.340 -13.954 49.543 1.00 89.31 370 GLU A N 1
ATOM 2984 C CA . GLU A 1 370 ? -72.953 -14.681 48.334 1.00 89.31 370 GLU A CA 1
ATOM 2985 C C . GLU A 1 370 ? -72.386 -13.725 47.275 1.00 89.31 370 GLU A C 1
ATOM 2987 O O . GLU A 1 370 ? -71.320 -13.980 46.722 1.00 89.31 370 GLU A O 1
ATOM 2992 N N . GLU A 1 371 ? -73.030 -12.578 47.042 1.00 84.50 371 GLU A N 1
ATOM 2993 C CA . GLU A 1 371 ? -72.565 -11.601 46.054 1.00 84.50 371 GLU A CA 1
ATOM 2994 C C . GLU A 1 371 ? -71.301 -10.858 46.517 1.00 84.50 371 GLU A C 1
ATOM 2996 O O . GLU A 1 371 ? -70.406 -10.606 45.713 1.00 84.50 371 GLU A O 1
ATOM 3001 N N . LYS A 1 372 ? -71.147 -10.593 47.825 1.00 89.88 372 LYS A N 1
ATOM 3002 C CA . LYS A 1 372 ? -69.869 -10.119 48.393 1.00 89.88 372 LYS A CA 1
ATOM 3003 C C . LYS A 1 372 ? -68.758 -11.161 48.278 1.00 89.88 372 LYS A C 1
ATOM 3005 O O . LYS A 1 372 ? -67.609 -10.783 48.063 1.00 89.88 372 LYS A O 1
ATOM 3010 N N . GLN A 1 373 ? -69.080 -12.447 48.404 1.00 91.75 373 GLN A N 1
ATOM 3011 C CA . GLN A 1 373 ? -68.113 -13.522 48.202 1.00 91.75 373 GLN A CA 1
ATOM 3012 C C . GLN A 1 373 ? -67.699 -13.598 46.725 1.00 91.75 373 GLN A C 1
ATOM 3014 O O . GLN A 1 373 ? -66.507 -13.527 46.450 1.00 91.75 373 GLN A O 1
ATOM 3019 N N . LYS A 1 374 ? -68.644 -13.572 45.772 1.00 91.38 374 LYS A N 1
ATOM 3020 C CA . LYS A 1 374 ? -68.337 -13.473 44.330 1.00 91.38 374 LYS A CA 1
ATOM 3021 C C . LYS A 1 374 ? -67.521 -12.231 43.983 1.00 91.38 374 LYS A C 1
ATOM 3023 O O . LYS A 1 374 ? -66.588 -12.334 43.193 1.00 91.38 374 LYS A O 1
ATOM 3028 N N . GLN A 1 375 ? -67.840 -11.068 44.563 1.00 89.38 375 GLN A N 1
ATOM 3029 C CA . GLN A 1 375 ? -67.051 -9.848 44.374 1.00 89.38 375 GLN A CA 1
ATOM 3030 C C . GLN A 1 375 ? -65.613 -10.060 44.861 1.00 89.38 375 GLN A C 1
ATOM 3032 O O . GLN A 1 375 ? -64.675 -9.731 44.140 1.00 89.38 375 GLN A O 1
ATOM 3037 N N . LYS A 1 376 ? -65.428 -10.644 46.050 1.00 93.94 376 LYS A N 1
ATOM 3038 C CA . LYS A 1 376 ? -64.101 -10.957 46.590 1.00 93.94 376 LYS A CA 1
ATOM 3039 C C . LYS A 1 376 ? -63.342 -11.948 45.699 1.00 93.94 376 LYS A C 1
ATOM 3041 O O . LYS A 1 376 ? -62.181 -11.702 45.394 1.00 93.94 376 LYS A O 1
ATOM 3046 N N . ASP A 1 377 ? -63.998 -13.009 45.237 1.00 93.06 377 ASP A N 1
ATOM 3047 C CA . ASP A 1 377 ? -63.403 -14.017 44.352 1.00 93.06 377 ASP A CA 1
ATOM 3048 C C . ASP A 1 377 ? -63.008 -13.411 42.990 1.00 93.06 377 ASP A C 1
ATOM 3050 O O . ASP A 1 377 ? -61.941 -13.715 42.455 1.00 93.06 377 ASP A O 1
ATOM 3054 N N . LEU A 1 378 ? -63.813 -12.482 42.457 1.00 92.69 378 LEU A N 1
ATOM 3055 C CA . LEU A 1 378 ? -63.482 -11.675 41.276 1.00 92.69 378 LEU A CA 1
ATOM 3056 C C . LEU A 1 378 ? -62.305 -10.725 41.525 1.00 92.69 378 LEU A C 1
ATOM 3058 O O . LEU A 1 378 ? -61.420 -10.622 40.677 1.00 92.69 378 LEU A O 1
ATOM 3062 N N . GLU A 1 379 ? -62.261 -10.044 42.672 1.00 91.69 379 GLU A N 1
ATOM 3063 C CA . GLU A 1 379 ? -61.130 -9.193 43.045 1.00 91.69 379 GLU A CA 1
ATOM 3064 C C . GLU A 1 379 ? -59.835 -10.005 43.193 1.00 91.69 379 GLU A C 1
ATOM 3066 O O . GLU A 1 379 ? -58.793 -9.572 42.705 1.00 91.69 379 GLU A O 1
ATOM 3071 N N . ASP A 1 380 ? -59.884 -11.188 43.810 1.00 93.19 380 ASP A N 1
ATOM 3072 C CA . ASP A 1 380 ? -58.728 -12.074 43.980 1.00 93.19 380 ASP A CA 1
ATOM 3073 C C . ASP A 1 380 ? -58.292 -12.718 42.646 1.00 93.19 380 ASP A C 1
ATOM 3075 O O . ASP A 1 380 ? -57.091 -12.819 42.371 1.00 93.19 380 ASP A O 1
ATOM 3079 N N . TYR A 1 381 ? -59.224 -13.030 41.740 1.00 95.06 381 TYR A N 1
ATOM 3080 C CA . TYR A 1 381 ? -58.912 -13.428 40.360 1.00 95.06 381 TYR A CA 1
ATOM 3081 C C . TYR A 1 381 ? -58.246 -12.291 39.562 1.00 95.06 381 TYR A C 1
ATOM 3083 O O . TYR A 1 381 ? -57.217 -12.502 38.916 1.00 95.06 381 TYR A O 1
ATOM 3091 N N . VAL A 1 382 ? -58.756 -11.057 39.663 1.00 92.19 382 VAL A N 1
ATOM 3092 C CA . VAL A 1 382 ? -58.158 -9.869 39.023 1.00 92.19 382 VAL A CA 1
ATOM 3093 C C . VAL A 1 382 ? -56.788 -9.532 39.624 1.00 92.19 382 VAL A C 1
ATOM 3095 O O . VAL A 1 382 ? -55.865 -9.209 38.876 1.00 92.19 382 VAL A O 1
ATOM 3098 N N . ARG A 1 383 ? -56.604 -9.665 40.946 1.00 93.94 383 ARG A N 1
ATOM 3099 C CA . ARG A 1 383 ? -55.291 -9.556 41.615 1.00 93.94 383 ARG A CA 1
ATOM 3100 C C . ARG A 1 383 ? -54.311 -10.608 41.096 1.00 93.94 383 ARG A C 1
ATOM 3102 O O . ARG A 1 383 ? -53.151 -10.277 40.860 1.00 93.94 383 ARG A O 1
ATOM 3109 N N . THR A 1 384 ? -54.772 -11.840 40.881 1.00 94.31 384 THR A N 1
ATOM 3110 C CA . THR A 1 384 ? -53.957 -12.939 40.340 1.00 94.31 384 THR A CA 1
ATOM 3111 C C . THR A 1 384 ? -53.505 -12.623 38.913 1.00 94.31 384 THR A C 1
ATOM 3113 O O . THR A 1 384 ? -52.303 -12.567 38.661 1.00 94.31 384 THR A O 1
ATOM 3116 N N . ILE A 1 385 ? -54.435 -12.258 38.020 1.00 93.06 385 ILE A N 1
ATOM 3117 C CA . ILE A 1 385 ? -54.125 -11.817 36.646 1.00 93.06 385 ILE A CA 1
ATOM 3118 C C . ILE A 1 385 ? -53.161 -10.621 36.635 1.00 93.06 385 ILE A C 1
ATOM 3120 O O . ILE A 1 385 ? -52.217 -10.605 35.847 1.00 93.06 385 ILE A O 1
ATOM 3124 N N . LEU A 1 386 ? -53.355 -9.624 37.506 1.00 93.19 386 LEU A N 1
ATOM 3125 C CA . LEU A 1 386 ? -52.455 -8.470 37.611 1.00 93.19 386 LEU A CA 1
ATOM 3126 C C . LEU A 1 386 ? -51.054 -8.851 38.100 1.00 93.19 386 LEU A C 1
ATOM 3128 O O . LEU A 1 386 ? -50.076 -8.262 37.640 1.00 93.19 386 LEU A O 1
ATOM 3132 N N . ASN A 1 387 ? -50.939 -9.809 39.017 1.00 93.50 387 ASN A N 1
ATOM 3133 C CA . ASN A 1 387 ? -49.650 -10.288 39.504 1.00 93.50 387 ASN A CA 1
ATOM 3134 C C . ASN A 1 387 ? -48.928 -11.129 38.445 1.00 93.50 387 ASN A C 1
ATOM 3136 O O . ASN A 1 387 ? -47.735 -10.916 38.233 1.00 93.50 387 ASN A O 1
ATOM 3140 N N . ASP A 1 388 ? -49.635 -11.990 37.712 1.00 93.06 388 ASP A N 1
ATOM 3141 C CA . ASP A 1 388 ? -49.062 -12.742 36.591 1.00 93.06 388 ASP A CA 1
ATOM 3142 C C . ASP A 1 388 ? -48.673 -11.824 35.423 1.00 93.06 388 ASP A C 1
ATOM 3144 O O . ASP A 1 388 ? -47.601 -11.994 34.841 1.00 93.06 388 ASP A O 1
ATOM 3148 N N . LEU A 1 389 ? -49.459 -10.783 35.121 1.00 90.00 389 LEU A N 1
ATOM 3149 C CA . LEU A 1 389 ? -49.073 -9.738 34.163 1.00 90.00 389 LEU A CA 1
ATOM 3150 C C . LEU A 1 389 ? -47.817 -8.986 34.614 1.00 90.00 389 LEU A C 1
ATOM 3152 O O . LEU A 1 389 ? -46.892 -8.835 33.821 1.00 90.00 389 LEU A O 1
ATOM 3156 N N . LYS A 1 390 ? -47.736 -8.556 35.880 1.00 90.31 390 LYS A N 1
ATOM 3157 C CA . LYS A 1 390 ? -46.535 -7.897 36.433 1.00 90.31 390 LYS A CA 1
ATOM 3158 C C . LYS A 1 390 ? -45.306 -8.808 36.413 1.00 90.31 390 LYS A C 1
ATOM 3160 O O . LYS A 1 390 ? -44.210 -8.331 36.141 1.00 90.31 390 LYS A O 1
ATOM 3165 N N . LYS A 1 391 ? -45.486 -10.105 36.675 1.00 91.88 391 LYS A N 1
ATOM 3166 C CA . LYS A 1 391 ? -44.426 -11.123 36.676 1.00 91.88 391 LYS A CA 1
ATOM 3167 C C . LYS A 1 391 ? -43.950 -11.478 35.264 1.00 91.88 391 LYS A C 1
ATOM 3169 O O . LYS A 1 391 ? -42.762 -11.713 35.072 1.00 91.88 391 LYS A O 1
ATOM 3174 N N . ASN A 1 392 ? -44.846 -11.473 34.276 1.00 93.19 392 ASN A N 1
ATOM 3175 C CA . ASN A 1 392 ? -44.517 -11.753 32.875 1.00 93.19 392 ASN A CA 1
ATOM 3176 C C . ASN A 1 392 ? -44.062 -10.510 32.089 1.00 93.19 392 ASN A C 1
ATOM 3178 O O . ASN A 1 392 ? -43.335 -10.655 31.111 1.00 93.19 392 ASN A O 1
ATOM 3182 N N . ALA A 1 393 ? -44.420 -9.293 32.514 1.00 91.94 393 ALA A N 1
ATOM 3183 C CA . ALA A 1 393 ? -43.963 -8.041 31.905 1.00 91.94 393 ALA A CA 1
ATOM 3184 C C . ALA A 1 393 ? -42.431 -7.944 31.700 1.00 91.94 393 ALA A C 1
ATOM 3186 O O . ALA A 1 393 ? -42.032 -7.607 30.582 1.00 91.94 393 ALA A O 1
ATOM 3187 N N . PRO A 1 394 ? -41.552 -8.264 32.679 1.00 92.12 394 PRO A N 1
ATOM 3188 C CA . PRO A 1 394 ? -40.107 -8.271 32.444 1.00 92.12 394 PRO A CA 1
ATOM 3189 C C . PRO A 1 394 ? -39.686 -9.306 31.392 1.00 92.12 394 PRO A C 1
ATOM 3191 O O . PRO A 1 394 ? -38.870 -8.974 30.538 1.00 92.12 394 PRO A O 1
ATOM 3194 N N . ASN A 1 395 ? -40.291 -10.501 31.371 1.00 92.25 395 ASN A N 1
ATOM 3195 C CA . ASN A 1 395 ? -40.006 -11.518 30.350 1.00 92.25 395 ASN A CA 1
ATOM 3196 C C . ASN A 1 395 ? -40.412 -11.038 28.947 1.00 92.25 395 ASN A C 1
ATOM 3198 O O . ASN A 1 395 ? -39.659 -11.215 27.997 1.00 92.25 395 ASN A O 1
ATOM 3202 N N . VAL A 1 396 ? -41.567 -10.378 28.802 1.00 91.44 396 VAL A N 1
ATOM 3203 C CA . VAL A 1 396 ? -42.012 -9.803 27.518 1.00 91.44 396 VAL A CA 1
ATOM 3204 C C . VAL A 1 396 ? -41.079 -8.674 27.058 1.00 91.44 396 VAL A C 1
ATOM 3206 O O . VAL A 1 396 ? -40.764 -8.580 25.873 1.00 91.44 396 VAL A O 1
ATOM 3209 N N . LEU A 1 397 ? -40.589 -7.840 27.981 1.00 92.31 397 LEU A N 1
ATOM 3210 C CA . LEU A 1 397 ? -39.595 -6.804 27.679 1.00 92.31 397 LEU A CA 1
ATOM 3211 C C . LEU A 1 397 ? -38.218 -7.391 27.328 1.00 92.31 397 LEU A C 1
ATOM 3213 O O . LEU A 1 397 ? -37.535 -6.837 26.469 1.00 92.31 397 LEU A O 1
ATOM 3217 N N . GLN A 1 398 ? -37.820 -8.502 27.952 1.00 94.56 398 GLN A N 1
ATOM 3218 C CA . GLN A 1 398 ? -36.596 -9.231 27.623 1.00 94.56 398 GLN A CA 1
ATOM 3219 C C . GLN A 1 398 ? -36.688 -9.866 26.231 1.00 94.56 398 GLN A C 1
ATOM 3221 O O . GLN A 1 398 ? -35.865 -9.541 25.382 1.00 94.56 398 GLN A O 1
ATOM 3226 N N . ILE A 1 399 ? -37.733 -10.656 25.957 1.00 93.44 399 ILE A N 1
ATOM 3227 C CA . ILE A 1 399 ? -37.980 -11.277 24.642 1.00 93.44 399 ILE A CA 1
ATOM 3228 C C . ILE A 1 399 ? -38.023 -10.212 23.539 1.00 93.44 399 ILE A C 1
ATOM 3230 O O . ILE A 1 399 ? -37.502 -10.425 22.446 1.00 93.44 399 ILE A O 1
ATOM 3234 N N . ARG A 1 400 ? -38.603 -9.035 23.817 1.00 95.50 400 ARG A N 1
ATOM 3235 C CA . ARG A 1 400 ? -38.576 -7.915 22.872 1.00 95.50 400 ARG A CA 1
ATOM 3236 C C . ARG A 1 400 ? -37.152 -7.421 22.602 1.00 95.50 400 ARG A C 1
ATOM 3238 O O . ARG A 1 400 ? -36.797 -7.304 21.438 1.00 95.50 400 ARG A O 1
ATOM 3245 N N . LYS A 1 401 ? -36.343 -7.168 23.639 1.00 94.69 401 LYS A N 1
ATOM 3246 C CA . LYS A 1 401 ? -34.936 -6.752 23.476 1.00 94.69 401 LYS A CA 1
ATOM 3247 C C . LYS A 1 401 ? -34.117 -7.793 22.712 1.00 94.69 401 LYS A C 1
ATOM 3249 O O . LYS A 1 401 ? -33.361 -7.416 21.827 1.00 94.69 401 LYS A O 1
ATOM 3254 N N . GLU A 1 402 ? -34.294 -9.073 23.031 1.00 95.25 402 GLU A N 1
ATOM 3255 C CA . GLU A 1 402 ? -33.628 -10.195 22.359 1.00 95.25 402 GLU A CA 1
ATOM 3256 C C . GLU A 1 402 ? -34.007 -10.255 20.871 1.00 95.25 402 GLU A C 1
ATOM 3258 O O . GLU A 1 402 ? -33.137 -10.393 20.011 1.00 95.25 402 GLU A O 1
ATOM 3263 N N . ASN A 1 403 ? -35.288 -10.062 20.545 1.00 94.56 403 ASN A N 1
ATOM 3264 C CA . ASN A 1 403 ? -35.761 -10.002 19.163 1.00 94.56 403 ASN A CA 1
ATOM 3265 C C . ASN A 1 403 ? -35.261 -8.741 18.426 1.00 94.56 403 ASN A C 1
ATOM 3267 O O . ASN A 1 403 ? -34.838 -8.831 17.276 1.00 94.56 403 ASN A O 1
ATOM 3271 N N . ASP A 1 404 ? -35.237 -7.580 19.092 1.00 95.94 404 ASP A N 1
ATOM 3272 C CA . ASP A 1 404 ? -34.666 -6.340 18.550 1.00 95.94 404 ASP A CA 1
ATOM 3273 C C . ASP A 1 404 ? -33.155 -6.520 18.247 1.00 95.94 404 ASP A C 1
ATOM 3275 O O . ASP A 1 404 ? -32.687 -6.090 17.190 1.00 95.94 404 ASP A O 1
ATOM 3279 N N . THR A 1 405 ? -32.390 -7.227 19.096 1.00 95.75 405 THR A N 1
ATOM 3280 C CA . THR A 1 405 ? -30.981 -7.580 18.809 1.00 95.75 405 THR A CA 1
ATOM 3281 C C . THR A 1 405 ? -30.835 -8.591 17.671 1.00 95.75 405 THR A C 1
ATOM 3283 O O . THR A 1 405 ? -30.022 -8.368 16.775 1.00 95.75 405 THR A O 1
ATOM 3286 N N . LEU A 1 406 ? -31.657 -9.646 17.631 1.00 95.31 406 LEU A N 1
ATOM 3287 C CA . LEU A 1 406 ? -31.647 -10.638 16.545 1.00 95.31 406 LEU A CA 1
ATOM 3288 C C . LEU A 1 406 ? -32.001 -10.013 15.187 1.00 95.31 406 LEU A C 1
ATOM 3290 O O . LEU A 1 406 ? -31.476 -10.437 14.155 1.00 95.31 406 LEU A O 1
ATOM 3294 N N . HIS A 1 407 ? -32.848 -8.981 15.164 1.00 95.94 407 HIS A N 1
ATOM 3295 C CA . HIS A 1 407 ? -33.119 -8.193 13.961 1.00 95.94 407 HIS A CA 1
ATOM 3296 C C . HIS A 1 407 ? -31.877 -7.429 13.474 1.00 95.94 407 HIS A C 1
ATOM 3298 O O . HIS A 1 407 ? -31.561 -7.496 12.285 1.00 95.94 407 HIS A O 1
ATOM 3304 N N . VAL A 1 408 ? -31.140 -6.766 14.374 1.00 96.75 408 VAL A N 1
ATOM 3305 C CA . VAL A 1 408 ? -29.887 -6.061 14.033 1.00 96.75 408 VAL A CA 1
ATOM 3306 C C . VAL A 1 408 ? -28.817 -7.036 13.531 1.00 96.75 408 VAL A C 1
ATOM 3308 O O . VAL A 1 408 ? -28.197 -6.781 12.498 1.00 96.75 408 VAL A O 1
ATOM 3311 N N . GLU A 1 409 ? -28.641 -8.180 14.197 1.00 95.56 409 GLU A N 1
ATOM 3312 C CA . GLU A 1 409 ? -27.729 -9.243 13.749 1.00 95.56 409 GLU A CA 1
ATOM 3313 C C . GLU A 1 409 ? -28.130 -9.800 12.376 1.00 95.56 409 GLU A C 1
ATOM 3315 O O . GLU A 1 409 ? -27.281 -9.985 11.504 1.00 95.56 409 GLU A O 1
ATOM 3320 N N . THR A 1 410 ? -29.430 -10.007 12.138 1.00 96.25 410 THR A N 1
ATOM 3321 C CA . THR A 1 410 ? -29.954 -10.488 10.851 1.00 96.25 410 THR A CA 1
ATOM 3322 C C . THR A 1 410 ? -29.663 -9.512 9.711 1.00 96.25 410 THR A C 1
ATOM 3324 O O . THR A 1 410 ? -29.268 -9.943 8.624 1.00 96.25 410 THR A O 1
ATOM 3327 N N . ASP A 1 411 ? -29.836 -8.205 9.922 1.00 96.69 411 ASP A N 1
ATOM 3328 C CA . ASP A 1 411 ? -29.572 -7.204 8.884 1.00 96.69 411 ASP A CA 1
ATOM 3329 C C . ASP A 1 411 ? -28.069 -6.955 8.662 1.00 96.69 411 ASP A C 1
ATOM 3331 O O . ASP A 1 411 ? -27.652 -6.750 7.518 1.00 96.69 411 ASP A O 1
ATOM 3335 N N . GLU A 1 412 ? -27.226 -7.094 9.690 1.00 96.81 412 GLU A N 1
ATOM 3336 C CA . GLU A 1 412 ? -25.767 -7.107 9.521 1.00 96.81 412 GLU A CA 1
ATOM 3337 C C . GLU A 1 412 ? -25.292 -8.359 8.760 1.00 96.81 412 GLU A C 1
ATOM 3339 O O . GLU A 1 412 ? -24.524 -8.238 7.804 1.00 96.81 412 GLU A O 1
ATOM 3344 N N . LEU A 1 413 ? -25.813 -9.550 9.075 1.00 95.62 413 LEU A N 1
ATOM 3345 C CA . LEU A 1 413 ? -25.535 -10.776 8.312 1.00 95.62 413 LEU A CA 1
ATOM 3346 C C . LEU A 1 413 ? -25.996 -10.658 6.850 1.00 95.62 413 LEU A C 1
ATOM 3348 O O . LEU A 1 413 ? -25.284 -11.083 5.938 1.00 95.62 413 LEU A O 1
ATOM 3352 N N . ARG A 1 414 ? -27.144 -10.019 6.586 1.00 96.62 414 ARG A N 1
ATOM 3353 C CA . ARG A 1 414 ? -27.598 -9.695 5.218 1.00 96.62 414 ARG A CA 1
ATOM 3354 C C . ARG A 1 414 ? -26.657 -8.717 4.512 1.00 96.62 414 ARG A C 1
ATOM 3356 O O . ARG A 1 414 ? -26.414 -8.876 3.314 1.00 96.62 414 ARG A O 1
ATOM 3363 N N . ARG A 1 415 ? -26.109 -7.726 5.225 1.00 95.94 415 ARG A N 1
ATOM 3364 C CA . ARG A 1 415 ? -25.116 -6.783 4.685 1.00 95.94 415 ARG A CA 1
ATOM 3365 C C . ARG A 1 415 ? -23.809 -7.497 4.335 1.00 95.94 415 ARG A C 1
ATOM 3367 O O . ARG A 1 415 ? -23.300 -7.304 3.233 1.00 95.94 415 ARG A O 1
ATOM 3374 N N . GLN A 1 416 ? -23.312 -8.367 5.213 1.00 95.75 416 GLN A N 1
ATOM 3375 C CA . GLN A 1 416 ? -22.126 -9.196 4.968 1.00 95.75 416 GLN A CA 1
ATOM 3376 C C . GLN A 1 416 ? -22.332 -10.139 3.776 1.00 95.75 416 GLN A C 1
ATOM 3378 O O . GLN A 1 416 ? -21.500 -10.165 2.870 1.00 95.75 416 GLN A O 1
ATOM 3383 N N . LEU A 1 417 ? -23.477 -10.827 3.704 1.00 95.88 417 LEU A N 1
ATOM 3384 C CA . LEU A 1 417 ? -23.848 -11.686 2.576 1.00 95.88 417 LEU A CA 1
ATOM 3385 C C . LEU A 1 417 ? -23.875 -10.907 1.247 1.00 95.88 417 LEU A C 1
ATOM 3387 O O . LEU A 1 417 ? -23.351 -11.378 0.237 1.00 95.88 417 LEU A O 1
ATOM 3391 N N . LYS A 1 418 ? -24.444 -9.694 1.242 1.00 97.38 418 LYS A N 1
ATOM 3392 C CA . LYS A 1 418 ? -24.460 -8.811 0.065 1.00 97.38 418 LYS A CA 1
ATOM 3393 C C . LYS A 1 418 ? -23.049 -8.378 -0.348 1.00 97.38 418 LYS A C 1
ATOM 3395 O O . LYS A 1 418 ? -22.749 -8.378 -1.540 1.00 97.38 418 LYS A O 1
ATOM 3400 N N . ASN A 1 419 ? -22.185 -8.044 0.609 1.00 94.25 419 ASN A N 1
ATOM 3401 C CA . ASN A 1 419 ? -20.795 -7.681 0.333 1.00 94.25 419 ASN A CA 1
ATOM 3402 C C . ASN A 1 419 ? -20.025 -8.863 -0.278 1.00 94.25 419 ASN A C 1
ATOM 3404 O O . ASN A 1 419 ? -19.404 -8.695 -1.323 1.00 94.25 419 ASN A O 1
ATOM 3408 N N . ALA A 1 420 ? -20.156 -10.064 0.295 1.00 94.25 420 ALA A N 1
ATOM 3409 C CA . ALA A 1 420 ? -19.532 -11.281 -0.223 1.00 94.25 420 ALA A CA 1
ATOM 3410 C C . ALA A 1 420 ? -20.031 -11.654 -1.635 1.00 94.25 420 ALA A C 1
ATOM 3412 O O . ALA A 1 420 ? -19.253 -12.127 -2.461 1.00 94.25 420 ALA A O 1
ATOM 3413 N N . PHE A 1 421 ? -21.308 -11.405 -1.960 1.00 97.25 421 PHE A N 1
ATOM 3414 C CA . PHE A 1 421 ? -21.802 -11.555 -3.334 1.00 97.25 421 PHE A CA 1
ATOM 3415 C C . PHE A 1 421 ? -21.179 -10.537 -4.301 1.00 97.25 421 PHE A C 1
ATOM 3417 O O . PHE A 1 421 ? -20.769 -10.931 -5.393 1.00 97.25 421 PHE A O 1
ATOM 3424 N N . ASN A 1 422 ? -21.064 -9.264 -3.904 1.00 96.94 422 ASN A N 1
ATOM 3425 C CA . ASN A 1 422 ? -20.415 -8.234 -4.723 1.00 96.94 422 ASN A CA 1
ATOM 3426 C C . ASN A 1 422 ? -18.936 -8.575 -4.985 1.00 96.94 422 ASN A C 1
ATOM 3428 O O . ASN A 1 422 ? -18.474 -8.473 -6.118 1.00 96.94 422 ASN A O 1
ATOM 3432 N N . GLU A 1 423 ? -18.210 -9.011 -3.953 1.00 96.12 423 GLU A N 1
ATOM 3433 C CA . GLU A 1 423 ? -16.801 -9.416 -4.029 1.00 96.12 423 GLU A CA 1
ATOM 3434 C C . GLU A 1 423 ? -16.613 -10.651 -4.921 1.00 96.12 423 GLU A C 1
ATOM 3436 O O . GLU A 1 423 ? -15.793 -10.636 -5.839 1.00 96.12 423 GLU A O 1
ATOM 3441 N N . ARG A 1 424 ? -17.442 -11.691 -4.746 1.00 96.94 424 ARG A N 1
ATOM 3442 C CA . ARG A 1 424 ? -17.461 -12.870 -5.627 1.00 96.94 424 ARG A CA 1
ATOM 3443 C C . ARG A 1 424 ? -17.659 -12.480 -7.092 1.00 96.94 424 ARG A C 1
ATOM 3445 O O . ARG A 1 424 ? -16.988 -13.025 -7.967 1.00 96.94 424 ARG A O 1
ATOM 3452 N N . ASP A 1 425 ? -18.586 -11.568 -7.373 1.00 97.00 425 ASP A N 1
ATOM 3453 C CA . ASP A 1 425 ? -18.899 -11.170 -8.746 1.00 97.00 425 ASP A CA 1
ATOM 3454 C C . ASP A 1 425 ? -17.835 -10.224 -9.334 1.00 97.00 425 ASP A C 1
ATOM 3456 O O . ASP A 1 425 ? -17.549 -10.303 -10.530 1.00 97.00 425 ASP A O 1
ATOM 3460 N N . HIS A 1 426 ? -17.151 -9.431 -8.503 1.00 96.75 426 HIS A N 1
ATOM 3461 C CA . HIS A 1 426 ? -15.942 -8.691 -8.876 1.00 96.75 426 HIS A CA 1
ATOM 3462 C C . HIS A 1 426 ? -14.793 -9.637 -9.259 1.00 96.75 426 HIS A C 1
ATOM 3464 O O . HIS A 1 426 ? -14.299 -9.552 -10.386 1.00 96.75 426 HIS A O 1
ATOM 3470 N N . LEU A 1 427 ? -14.434 -10.587 -8.389 1.00 95.06 427 LEU A N 1
ATOM 3471 C CA . LEU A 1 427 ? -13.386 -11.590 -8.633 1.00 95.06 427 LEU A CA 1
ATOM 3472 C C . LEU A 1 427 ? -13.701 -12.463 -9.860 1.00 95.06 427 LEU A C 1
ATOM 3474 O O . LEU A 1 427 ? -12.813 -12.837 -10.628 1.00 95.06 427 LEU A O 1
ATOM 3478 N N . ARG A 1 428 ? -14.984 -12.764 -10.101 1.00 97.38 428 ARG A N 1
ATOM 3479 C CA . ARG A 1 428 ? -15.442 -13.475 -11.305 1.00 97.38 428 ARG A CA 1
ATOM 3480 C C . ARG A 1 428 ? -15.216 -12.662 -12.584 1.00 97.38 428 ARG A C 1
ATOM 3482 O O . ARG A 1 428 ? -14.849 -13.242 -13.608 1.00 97.38 428 ARG A O 1
ATOM 3489 N N . ASN A 1 429 ? -15.421 -11.346 -12.538 1.00 96.50 429 ASN A N 1
ATOM 3490 C CA . ASN A 1 429 ? -15.152 -10.459 -13.670 1.00 96.50 429 ASN A CA 1
ATOM 3491 C C . ASN A 1 429 ? -13.644 -10.328 -13.934 1.00 96.50 429 ASN A C 1
ATOM 3493 O O . ASN A 1 429 ? -13.226 -10.427 -15.086 1.00 96.50 429 ASN A O 1
ATOM 3497 N N . GLU A 1 430 ? -12.822 -10.205 -12.889 1.00 96.00 430 GLU A N 1
ATOM 3498 C CA . GLU A 1 430 ? -11.355 -10.203 -13.009 1.00 96.00 430 GLU A CA 1
ATOM 3499 C C . GLU A 1 430 ? -10.829 -11.521 -13.584 1.00 96.00 430 GLU A C 1
ATOM 3501 O O . GLU A 1 430 ? -10.090 -11.516 -14.566 1.00 96.00 430 GLU A O 1
ATOM 3506 N N . SER A 1 431 ? -11.298 -12.661 -13.066 1.00 95.88 431 SER A N 1
ATOM 3507 C CA . SER A 1 431 ? -10.989 -13.989 -13.608 1.00 95.88 431 SER A CA 1
ATOM 3508 C C . SER A 1 431 ? -11.389 -14.116 -15.087 1.00 95.88 431 SER A C 1
ATOM 3510 O O . SER A 1 431 ? -10.638 -14.669 -15.896 1.00 95.88 431 SER A O 1
ATOM 3512 N N . SER A 1 432 ? -12.528 -13.535 -15.488 1.00 97.12 432 SER A N 1
ATOM 3513 C CA . SER A 1 432 ? -12.927 -13.472 -16.899 1.00 97.12 432 SER A CA 1
ATOM 3514 C C . SER A 1 432 ? -12.056 -12.538 -17.749 1.00 97.12 432 SER A C 1
ATOM 3516 O O . SER A 1 432 ? -11.982 -12.768 -18.957 1.00 97.12 432 SER A O 1
ATOM 3518 N N . ASN A 1 433 ? -11.447 -11.495 -17.182 1.00 96.56 433 ASN A N 1
ATOM 3519 C CA . ASN A 1 433 ? -10.577 -10.563 -17.906 1.00 96.56 433 ASN A CA 1
ATOM 3520 C C . ASN A 1 433 ? -9.165 -11.138 -18.061 1.00 96.56 433 ASN A C 1
ATOM 3522 O O . ASN A 1 433 ? -8.705 -11.289 -19.192 1.00 96.56 433 ASN A O 1
ATOM 3526 N N . ALA A 1 434 ? -8.563 -11.637 -16.979 1.00 93.44 434 ALA A N 1
ATOM 3527 C CA . ALA A 1 434 ? -7.314 -12.398 -17.031 1.00 93.44 434 ALA A CA 1
ATOM 3528 C C . ALA A 1 434 ? -7.433 -13.616 -17.975 1.00 93.44 434 ALA A C 1
ATOM 3530 O O . ALA A 1 434 ? -6.530 -13.914 -18.754 1.00 93.44 434 ALA A O 1
ATOM 3531 N N . GLY A 1 435 ? -8.595 -14.283 -18.001 1.00 96.56 435 GLY A N 1
ATOM 3532 C CA . GLY A 1 435 ? -8.903 -15.362 -18.946 1.00 96.56 435 GLY A CA 1
ATOM 3533 C C . GLY A 1 435 ? -9.066 -14.936 -20.419 1.00 96.56 435 GLY A C 1
ATOM 3534 O O . GLY A 1 435 ? -9.094 -15.805 -21.297 1.00 96.56 435 GLY A O 1
ATOM 3535 N N . ARG A 1 436 ? -9.176 -13.632 -20.714 1.00 97.25 436 ARG A N 1
ATOM 3536 C CA . ARG A 1 436 ? -9.101 -13.051 -22.072 1.00 97.25 436 ARG A CA 1
ATOM 3537 C C . ARG A 1 436 ? -7.669 -12.634 -22.399 1.00 97.25 436 ARG A C 1
ATOM 3539 O O . ARG A 1 436 ? -7.178 -13.005 -23.458 1.00 97.25 436 ARG A O 1
ATOM 3546 N N . GLU A 1 437 ? -6.987 -11.958 -21.481 1.00 96.06 437 GLU A N 1
ATOM 3547 C CA . GLU A 1 437 ? -5.583 -11.536 -21.611 1.00 96.06 437 GLU A CA 1
ATOM 3548 C C . GLU A 1 437 ? -4.642 -12.734 -21.814 1.00 96.06 437 GLU A C 1
ATOM 3550 O O . GLU A 1 437 ? -3.804 -12.726 -22.716 1.00 96.06 437 GLU A O 1
ATOM 3555 N N . LEU A 1 438 ? -4.850 -13.829 -21.074 1.00 96.19 438 LEU A N 1
ATOM 3556 C CA . LEU A 1 438 ? -4.119 -15.089 -21.249 1.00 96.19 438 LEU A CA 1
ATOM 3557 C C . LEU A 1 438 ? -4.382 -15.735 -22.619 1.00 96.19 438 LEU A C 1
ATOM 3559 O O . LEU A 1 438 ? -3.499 -16.384 -23.176 1.00 96.19 438 LEU A O 1
ATOM 3563 N N . LYS A 1 439 ? -5.580 -15.567 -23.196 1.00 97.19 439 LYS A N 1
ATOM 3564 C CA . LYS A 1 439 ? -5.865 -16.032 -24.567 1.00 97.19 439 LYS A CA 1
ATOM 3565 C C . LYS A 1 439 ? -5.184 -15.144 -25.604 1.00 97.19 439 LYS A C 1
ATOM 3567 O O . LYS A 1 439 ? -4.605 -15.683 -26.539 1.00 97.19 439 LYS A O 1
ATOM 3572 N N . PHE A 1 440 ? -5.232 -13.827 -25.411 1.00 97.69 440 PHE A N 1
ATOM 3573 C CA . PHE A 1 440 ? -4.632 -12.826 -26.292 1.00 97.69 440 PHE A CA 1
ATOM 3574 C C . PHE A 1 440 ? -3.105 -12.984 -26.377 1.00 97.69 440 PHE A C 1
ATOM 3576 O O . PHE A 1 440 ? -2.575 -13.273 -27.449 1.00 97.69 440 PHE A O 1
ATOM 3583 N N . THR A 1 441 ? -2.418 -12.954 -25.234 1.00 95.44 441 THR A N 1
ATOM 3584 C CA . THR A 1 441 ? -0.962 -13.183 -25.142 1.00 95.44 441 THR A CA 1
ATOM 3585 C C . THR A 1 441 ? -0.552 -14.556 -25.684 1.00 95.44 441 THR A C 1
ATOM 3587 O O . THR A 1 441 ? 0.481 -14.691 -26.339 1.00 95.44 441 THR A O 1
ATOM 3590 N N . ARG A 1 442 ? -1.384 -15.594 -25.503 1.00 97.44 442 ARG A N 1
ATOM 3591 C CA . ARG A 1 442 ? -1.157 -16.913 -26.117 1.00 97.44 442 ARG A CA 1
ATOM 3592 C C . ARG A 1 442 ? -1.321 -16.902 -27.640 1.00 97.44 442 ARG A C 1
ATOM 3594 O O . ARG A 1 442 ? -0.605 -17.647 -28.306 1.00 97.44 442 ARG A O 1
ATOM 3601 N N . THR A 1 443 ? -2.222 -16.098 -28.207 1.00 97.25 443 THR A N 1
ATOM 3602 C CA . THR A 1 443 ? -2.316 -15.926 -29.668 1.00 97.25 443 THR A CA 1
ATOM 3603 C C . THR A 1 443 ? -1.154 -15.116 -30.240 1.00 97.25 443 THR A C 1
ATOM 3605 O O . THR A 1 443 ? -0.619 -15.511 -31.273 1.00 97.25 443 THR A O 1
ATOM 3608 N N . GLU A 1 444 ? -0.688 -14.070 -29.552 1.00 96.69 444 GLU A N 1
ATOM 3609 C CA . GLU A 1 444 ? 0.515 -13.319 -29.949 1.00 96.69 444 GLU A CA 1
ATOM 3610 C C . GLU A 1 444 ? 1.767 -14.204 -29.918 1.00 96.69 444 GLU A C 1
ATOM 3612 O O . GLU A 1 444 ? 2.512 -14.257 -30.895 1.00 96.69 444 GLU A O 1
ATOM 3617 N N . LEU A 1 445 ? 1.952 -14.991 -28.850 1.00 96.19 445 LEU A N 1
ATOM 3618 C CA . LEU A 1 445 ? 3.051 -15.953 -28.735 1.00 96.19 445 LEU A CA 1
ATOM 3619 C C . LEU A 1 445 ? 3.048 -16.979 -29.881 1.00 96.19 445 LEU A C 1
ATOM 3621 O O . LEU A 1 445 ? 4.111 -17.336 -30.387 1.00 96.19 445 LEU A O 1
ATOM 3625 N N . LEU A 1 446 ? 1.870 -17.444 -30.311 1.00 97.25 446 LEU A N 1
ATOM 3626 C CA . LEU A 1 446 ? 1.743 -18.351 -31.456 1.00 97.25 446 LEU A CA 1
ATOM 3627 C C . LEU A 1 446 ? 2.068 -17.658 -32.792 1.00 97.25 446 LEU A C 1
ATOM 3629 O O . LEU A 1 446 ? 2.683 -18.295 -33.649 1.00 97.25 446 LEU A O 1
ATOM 3633 N N . SER A 1 447 ? 1.728 -16.373 -32.958 1.00 96.94 447 SER A N 1
ATOM 3634 C CA . SER A 1 447 ? 2.138 -15.581 -34.131 1.00 96.94 447 SER A CA 1
ATOM 3635 C C . SER A 1 447 ? 3.657 -15.415 -34.169 1.00 96.94 447 SER A C 1
ATOM 3637 O O . SER A 1 447 ? 4.297 -15.853 -35.123 1.00 96.94 447 SER A O 1
ATOM 3639 N N . ALA A 1 448 ? 4.261 -14.946 -33.073 1.00 95.44 448 ALA A N 1
ATOM 3640 C CA . ALA A 1 448 ? 5.707 -14.772 -32.954 1.00 95.44 448 ALA A CA 1
ATOM 3641 C C . ALA A 1 448 ? 6.483 -16.088 -33.172 1.00 95.44 448 ALA A C 1
ATOM 3643 O O . ALA A 1 448 ? 7.534 -16.098 -33.815 1.00 95.44 448 ALA A O 1
ATOM 3644 N N . GLN A 1 449 ? 5.960 -17.230 -32.705 1.00 96.81 449 GLN A N 1
ATOM 3645 C CA . GLN A 1 449 ? 6.532 -18.552 -32.996 1.00 96.81 449 GLN A CA 1
ATOM 3646 C C . GLN A 1 449 ? 6.420 -18.937 -34.482 1.00 96.81 449 GLN A C 1
ATOM 3648 O O . GLN A 1 449 ? 7.353 -19.528 -35.035 1.00 96.81 449 GLN A O 1
ATOM 3653 N N . HIS A 1 450 ? 5.314 -18.598 -35.150 1.00 96.81 450 HIS A N 1
ATOM 3654 C CA . HIS A 1 450 ? 5.122 -18.847 -36.581 1.00 96.81 450 HIS A CA 1
ATOM 3655 C C . HIS A 1 450 ? 6.017 -17.952 -37.455 1.00 96.81 450 HIS A C 1
ATOM 3657 O O . HIS A 1 450 ? 6.640 -18.428 -38.410 1.00 96.81 450 HIS A O 1
ATOM 3663 N N . GLU A 1 451 ? 6.139 -16.677 -37.096 1.00 97.06 451 GLU A N 1
ATOM 3664 C CA . GLU A 1 451 ? 7.032 -15.699 -37.719 1.00 97.06 451 GLU A CA 1
ATOM 3665 C C . GLU A 1 451 ? 8.495 -16.121 -37.555 1.00 97.06 451 GLU A C 1
ATOM 3667 O O . GLU A 1 451 ? 9.210 -16.229 -38.547 1.00 97.06 451 GLU A O 1
ATOM 3672 N N . ASN A 1 452 ? 8.922 -16.497 -36.344 1.00 95.44 452 ASN A N 1
ATOM 3673 C CA . ASN A 1 452 ? 10.265 -17.024 -36.083 1.00 95.44 452 ASN A CA 1
ATOM 3674 C C . ASN A 1 452 ? 10.542 -18.314 -36.887 1.00 95.44 452 ASN A C 1
ATOM 3676 O O . ASN A 1 452 ? 11.587 -18.436 -37.525 1.00 95.44 452 ASN A O 1
ATOM 3680 N N . SER A 1 453 ? 9.577 -19.241 -36.967 1.00 96.50 453 SER A N 1
ATOM 3681 C CA . SER A 1 453 ? 9.677 -20.435 -37.827 1.00 96.50 453 SER A CA 1
ATOM 3682 C C . SER A 1 453 ? 9.833 -20.084 -39.315 1.00 96.50 453 SER A C 1
ATOM 3684 O O . SER A 1 453 ? 10.553 -20.766 -40.049 1.00 96.50 453 SER A O 1
ATOM 3686 N N . THR A 1 454 ? 9.183 -19.011 -39.766 1.00 96.62 454 THR A N 1
ATOM 3687 C CA . THR A 1 454 ? 9.239 -18.528 -41.152 1.00 96.62 454 THR A CA 1
ATOM 3688 C C . THR A 1 454 ? 10.563 -17.824 -41.447 1.00 96.62 454 THR A C 1
ATOM 3690 O O . THR A 1 454 ? 11.223 -18.171 -42.428 1.00 96.62 454 THR A O 1
ATOM 3693 N N . LEU A 1 455 ? 11.016 -16.933 -40.563 1.00 95.81 455 LEU A N 1
ATOM 3694 C CA . LEU A 1 455 ? 12.331 -16.292 -40.622 1.00 95.81 455 LEU A CA 1
ATOM 3695 C C . LEU A 1 455 ? 13.454 -17.335 -40.602 1.00 95.81 455 LEU A C 1
ATOM 3697 O O . LEU A 1 455 ? 14.353 -17.275 -41.434 1.00 95.81 455 LEU A O 1
ATOM 3701 N N . LYS A 1 456 ? 13.369 -18.365 -39.750 1.00 96.19 456 LYS A N 1
ATOM 3702 C CA . LYS A 1 456 ? 14.342 -19.470 -39.718 1.00 96.19 456 LYS A CA 1
ATOM 3703 C C . LYS A 1 456 ? 14.446 -20.202 -41.063 1.00 96.19 456 LYS A C 1
ATOM 3705 O O . LYS A 1 456 ? 15.553 -20.511 -41.498 1.00 96.19 456 LYS A O 1
ATOM 3710 N N . LYS A 1 457 ? 13.322 -20.438 -41.753 1.00 95.75 457 LYS A N 1
ATOM 3711 C CA . LYS A 1 457 ? 13.308 -21.023 -43.110 1.00 95.75 457 LYS A CA 1
ATOM 3712 C C . LYS A 1 457 ? 13.891 -20.070 -44.158 1.00 95.75 457 LYS A C 1
ATOM 3714 O O . LYS A 1 457 ? 14.596 -20.524 -45.055 1.00 95.75 457 LYS A O 1
ATOM 3719 N N . GLN A 1 458 ? 13.621 -18.767 -44.052 1.00 95.62 458 GLN A N 1
ATOM 3720 C CA . GLN A 1 458 ? 14.201 -17.754 -44.940 1.00 95.62 458 GLN A CA 1
ATOM 3721 C C . GLN A 1 458 ? 15.722 -17.659 -44.759 1.00 95.62 458 GLN A C 1
ATOM 3723 O O . GLN A 1 458 ? 16.443 -17.736 -45.748 1.00 95.62 458 GLN A O 1
ATOM 3728 N N . VAL A 1 459 ? 16.212 -17.597 -43.517 1.00 94.88 459 VAL A N 1
ATOM 3729 C CA . VAL A 1 459 ? 17.646 -17.619 -43.185 1.00 94.88 459 VAL A CA 1
ATOM 3730 C C . VAL A 1 459 ? 18.302 -18.899 -43.699 1.00 94.88 459 VAL A C 1
ATOM 3732 O O . VAL A 1 459 ? 19.319 -18.814 -44.375 1.00 94.88 459 VAL A O 1
ATOM 3735 N N . GLN A 1 460 ? 17.702 -20.075 -43.483 1.00 94.00 460 GLN A N 1
ATOM 3736 C CA . GLN A 1 460 ? 18.236 -21.334 -44.018 1.00 94.00 460 GLN A CA 1
ATOM 3737 C C . GLN A 1 460 ? 18.306 -21.335 -45.557 1.00 94.00 460 GLN A C 1
ATOM 3739 O O . GLN A 1 460 ? 19.281 -21.822 -46.124 1.00 94.00 460 GLN A O 1
ATOM 3744 N N . LYS A 1 461 ? 17.311 -20.756 -46.246 1.00 93.69 461 LYS A N 1
ATOM 3745 C CA . LYS A 1 461 ? 17.337 -20.604 -47.709 1.00 93.69 461 LYS A CA 1
ATOM 3746 C C . LYS A 1 461 ? 18.413 -19.613 -48.170 1.00 93.69 461 LYS A C 1
ATOM 3748 O O . LYS A 1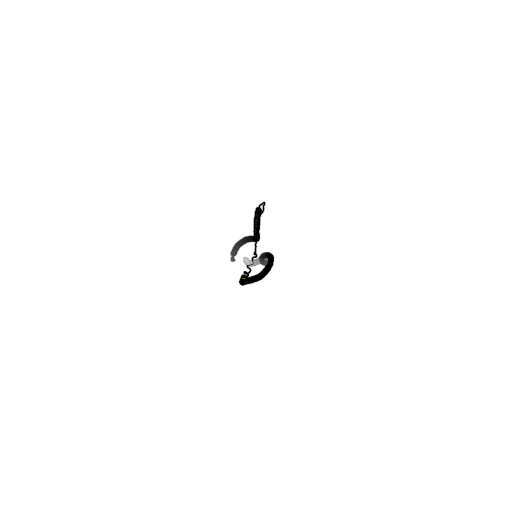 461 ? 19.064 -19.870 -49.176 1.00 93.69 461 LYS A O 1
ATOM 3753 N N . LEU A 1 462 ? 18.598 -18.498 -47.462 1.00 93.06 462 LEU A N 1
ATOM 3754 C CA . LEU A 1 462 ? 19.625 -17.501 -47.778 1.00 93.06 462 LEU A CA 1
ATOM 3755 C C . LEU A 1 462 ? 21.038 -18.046 -47.539 1.00 93.06 462 LEU A C 1
ATOM 3757 O O . LEU A 1 462 ? 21.900 -17.826 -48.380 1.00 93.06 462 LEU A O 1
ATOM 3761 N N . LEU A 1 463 ? 21.251 -18.811 -46.462 1.00 90.56 463 LEU A N 1
ATOM 3762 C CA . LEU A 1 463 ? 22.504 -19.527 -46.210 1.00 90.56 463 LEU A CA 1
ATOM 3763 C C . LEU A 1 463 ? 22.805 -20.523 -47.335 1.00 90.56 463 LEU A C 1
ATOM 3765 O O . LEU A 1 463 ? 23.878 -20.451 -47.914 1.00 90.56 463 LEU A O 1
ATOM 3769 N N . TYR A 1 464 ? 21.837 -21.353 -47.734 1.00 91.19 464 TYR A N 1
ATOM 3770 C CA . TYR A 1 464 ? 22.008 -22.288 -48.854 1.00 91.19 464 TYR A CA 1
ATOM 3771 C C . TYR A 1 464 ? 22.341 -21.581 -50.183 1.00 91.19 464 TYR A C 1
ATOM 3773 O O . TYR A 1 464 ? 23.194 -22.039 -50.938 1.00 91.19 464 TYR A O 1
ATOM 3781 N N . VAL A 1 465 ? 21.705 -20.439 -50.474 1.00 90.88 465 VAL A N 1
ATOM 3782 C CA . VAL A 1 465 ? 22.031 -19.627 -51.663 1.00 90.88 465 VAL A CA 1
ATOM 3783 C C . VAL A 1 465 ? 23.428 -19.006 -51.552 1.00 90.88 465 VAL A C 1
ATOM 3785 O O . VAL A 1 465 ? 24.156 -18.987 -52.543 1.00 90.88 465 VAL A O 1
ATOM 3788 N N . ALA A 1 466 ? 23.832 -18.545 -50.365 1.00 85.00 466 ALA A N 1
ATOM 3789 C CA . ALA A 1 466 ? 25.177 -18.029 -50.124 1.00 85.00 466 ALA A CA 1
ATOM 3790 C C . ALA A 1 466 ? 26.241 -19.127 -50.308 1.00 85.00 466 ALA A C 1
ATOM 3792 O O . ALA A 1 466 ? 27.192 -18.916 -51.056 1.00 85.00 466 ALA A O 1
ATOM 3793 N N . GLU A 1 467 ? 26.033 -20.308 -49.719 1.00 84.50 467 GLU A N 1
ATOM 3794 C CA . GLU A 1 467 ? 26.874 -21.506 -49.862 1.00 84.50 467 GLU A CA 1
ATOM 3795 C C . GLU A 1 467 ? 26.991 -21.966 -51.323 1.00 84.50 467 GLU A C 1
ATOM 3797 O O . GLU A 1 467 ? 28.082 -22.313 -51.773 1.00 84.50 467 GLU A O 1
ATOM 3802 N N . GLN A 1 468 ? 25.906 -21.914 -52.106 1.00 80.12 468 GLN A N 1
ATOM 3803 C CA . GLN A 1 468 ? 25.985 -22.170 -53.548 1.00 80.12 468 GLN A CA 1
ATOM 3804 C C . GLN A 1 468 ? 26.767 -21.076 -54.290 1.00 80.12 468 GLN A C 1
ATOM 3806 O O . GLN A 1 468 ? 27.575 -21.396 -55.157 1.00 80.12 468 GLN A O 1
ATOM 3811 N N . SER A 1 469 ? 26.582 -19.798 -53.943 1.00 70.44 469 SER A N 1
ATOM 3812 C CA . SER A 1 469 ? 27.289 -18.690 -54.603 1.00 70.44 469 SER A CA 1
ATOM 3813 C C . SER A 1 469 ? 28.795 -18.657 -54.313 1.00 70.44 469 SER A C 1
ATOM 3815 O O . SER A 1 469 ? 29.568 -18.257 -55.180 1.00 70.44 469 SER A O 1
ATOM 3817 N N . THR A 1 470 ? 29.232 -19.122 -53.137 1.00 60.06 470 THR A N 1
ATOM 3818 C CA . THR A 1 470 ? 30.658 -19.295 -52.817 1.00 60.06 470 THR A CA 1
ATOM 3819 C C . THR A 1 470 ? 31.214 -20.609 -53.365 1.00 60.06 470 THR A C 1
ATOM 3821 O O . THR A 1 470 ? 32.371 -20.647 -53.773 1.00 60.06 470 THR A O 1
ATOM 3824 N N . GLY A 1 471 ? 30.394 -21.662 -53.458 1.00 54.41 471 GLY A N 1
ATOM 3825 C CA . GLY A 1 471 ? 30.751 -22.934 -54.095 1.00 54.41 471 GLY A CA 1
ATOM 3826 C C . GLY A 1 471 ? 30.830 -22.903 -55.628 1.00 54.41 471 GLY A C 1
ATOM 3827 O O . GLY A 1 471 ? 31.369 -23.838 -56.210 1.00 54.41 471 GLY A O 1
ATOM 3828 N N . GLN A 1 472 ? 30.318 -21.857 -56.288 1.00 48.31 472 GLN A N 1
ATOM 3829 C CA . GLN A 1 472 ? 30.426 -21.653 -57.744 1.00 48.31 472 GLN A CA 1
ATOM 3830 C C . GLN A 1 472 ? 31.552 -20.693 -58.163 1.00 48.31 472 GLN A C 1
ATOM 3832 O O . GLN A 1 472 ? 31.657 -20.357 -59.343 1.00 48.31 472 GLN A O 1
ATOM 3837 N N . PHE A 1 473 ? 32.403 -20.246 -57.234 1.00 45.41 473 PHE A N 1
ATOM 3838 C CA . PHE A 1 473 ? 33.549 -19.400 -57.567 1.00 45.41 473 PHE A CA 1
ATOM 3839 C C . PHE A 1 473 ? 34.774 -20.251 -57.944 1.00 45.41 473 PHE A C 1
ATOM 3841 O O . PHE A 1 473 ? 35.742 -20.335 -57.189 1.00 45.41 473 PHE A O 1
ATOM 3848 N N . ASP A 1 474 ? 34.708 -20.901 -59.113 1.00 44.75 474 ASP A N 1
ATOM 3849 C CA . ASP A 1 474 ? 35.832 -21.647 -59.698 1.00 44.75 474 ASP A CA 1
ATOM 3850 C C . ASP A 1 474 ? 37.060 -20.723 -59.854 1.00 44.75 474 ASP A C 1
ATOM 3852 O O . ASP A 1 474 ? 36.994 -19.735 -60.594 1.00 44.75 474 ASP A O 1
ATOM 3856 N N . PRO A 1 475 ? 38.200 -21.014 -59.199 1.00 50.16 475 PRO A N 1
ATOM 3857 C CA . PRO A 1 475 ? 39.398 -20.184 -59.267 1.00 50.16 475 PRO A CA 1
ATOM 3858 C C . PRO A 1 475 ? 40.277 -20.547 -60.479 1.00 50.16 475 PRO A C 1
ATOM 3860 O O . PRO A 1 475 ? 41.501 -20.556 -60.364 1.00 50.16 475 PRO A O 1
ATOM 3863 N N . ASP A 1 476 ? 39.669 -20.873 -61.626 1.00 49.66 476 ASP A N 1
ATOM 3864 C CA . ASP A 1 476 ? 40.375 -21.448 -62.780 1.00 49.66 476 ASP A CA 1
ATOM 3865 C C . ASP A 1 476 ? 39.893 -20.876 -64.131 1.00 49.66 476 ASP A C 1
ATOM 3867 O O . ASP A 1 476 ? 39.269 -21.542 -64.957 1.00 49.66 476 ASP A O 1
ATOM 3871 N N . ILE A 1 477 ? 40.197 -19.593 -64.369 1.00 48.97 477 ILE A N 1
ATOM 3872 C CA . ILE A 1 477 ? 40.211 -19.009 -65.721 1.00 48.97 477 ILE A CA 1
ATOM 3873 C C . ILE A 1 477 ? 41.654 -18.652 -66.083 1.00 48.97 477 ILE A C 1
ATOM 3875 O O . ILE A 1 477 ? 42.119 -17.537 -65.859 1.00 48.97 477 ILE A O 1
ATOM 3879 N N . SER A 1 478 ? 42.331 -19.662 -66.631 1.00 42.22 478 SER A N 1
ATOM 3880 C CA . SER A 1 478 ? 43.581 -19.646 -67.401 1.00 42.22 478 SER A CA 1
ATOM 3881 C C . SER A 1 478 ? 44.562 -18.488 -67.168 1.00 42.22 478 SER A C 1
ATOM 3883 O O . SER A 1 478 ? 44.465 -17.411 -67.760 1.00 42.22 478 SER A O 1
ATOM 3885 N N . ALA A 1 479 ? 45.640 -18.811 -66.454 1.00 47.31 479 ALA A N 1
ATOM 3886 C CA . ALA A 1 479 ? 46.940 -18.183 -66.652 1.00 47.31 479 ALA A CA 1
ATOM 3887 C C . ALA A 1 479 ? 47.835 -19.055 -67.560 1.00 47.31 479 ALA A C 1
ATOM 3889 O O . ALA A 1 479 ? 48.889 -19.513 -67.126 1.00 47.31 479 ALA A O 1
ATOM 3890 N N . ASN A 1 480 ? 47.416 -19.304 -68.807 1.00 47.75 480 ASN A N 1
ATOM 3891 C CA . ASN A 1 480 ? 48.289 -19.788 -69.885 1.00 47.75 480 ASN A CA 1
ATOM 3892 C C . ASN A 1 480 ? 47.690 -19.507 -71.275 1.00 47.75 480 ASN A C 1
ATOM 3894 O O . ASN A 1 480 ? 46.650 -20.058 -71.618 1.00 47.75 480 ASN A O 1
ATOM 3898 N N . ASP A 1 481 ? 48.388 -18.690 -72.068 1.00 39.69 481 ASP A N 1
ATOM 3899 C CA . ASP A 1 481 ? 48.715 -19.007 -73.468 1.00 39.69 481 ASP A CA 1
ATOM 3900 C C . ASP A 1 481 ? 49.743 -17.995 -74.010 1.00 39.69 481 ASP A C 1
ATOM 3902 O O . ASP A 1 481 ? 49.435 -16.848 -74.336 1.00 39.69 481 ASP A O 1
ATOM 3906 N N . VAL A 1 482 ? 51.002 -18.433 -74.083 1.00 44.28 482 VAL A N 1
ATOM 3907 C CA . VAL A 1 482 ? 52.108 -17.772 -74.791 1.00 44.28 482 VAL A CA 1
ATOM 3908 C C . VAL A 1 482 ? 52.951 -18.885 -75.425 1.00 44.28 482 VAL A C 1
ATOM 3910 O O . VAL A 1 482 ? 53.180 -19.908 -74.785 1.00 44.28 482 VAL A O 1
ATOM 3913 N N . VAL A 1 483 ? 53.464 -18.657 -76.641 1.00 44.66 483 VAL A N 1
ATOM 3914 C CA . VAL A 1 483 ? 54.247 -19.605 -77.472 1.00 44.66 483 VAL A CA 1
ATOM 3915 C C . VAL A 1 483 ? 53.412 -20.655 -78.234 1.00 44.66 483 VAL A C 1
ATOM 3917 O O . VAL A 1 483 ? 53.538 -21.862 -78.021 1.00 44.66 483 VAL A O 1
ATOM 3920 N N . ASN A 1 484 ? 52.650 -20.202 -79.235 1.00 38.25 484 ASN A N 1
ATOM 3921 C CA . ASN A 1 484 ? 53.136 -20.183 -80.633 1.00 38.25 484 ASN A CA 1
ATOM 3922 C C . ASN A 1 484 ? 52.246 -19.318 -81.538 1.00 38.25 484 ASN A C 1
ATOM 3924 O O . ASN A 1 484 ? 51.040 -19.622 -81.633 1.00 38.25 484 ASN A O 1
#

Mean predicted aligned error: 22.41 Å

Sequence (484 aa):
MDDENDSVKVKLAELERENFVLKEQLNESKFNTERINKENEALKNANQLLDKQALEKSNNYLNIDKERETLLVDKARYQSENTQLKHQKELLEAQTIRLLSEKRSLTEDIQSVKDDYQRALQKIAKLQTDIDDFQSEKALLEHDKERWAQEKELYGKNREWYMNELADRDKTISSLRLQIVQLERDITIKGAELGNTVDEYTLKNETLTAKLEEQEEECRSLRERNNELKNENRTAVDNISAELQVKERLIQTYKSEVESLKAELECLKNDETELREALAEKDIALISVNEENKKIADEASHQVADRELRIIQLQDELDKANELLKFGTAGLPGSDISAFSASAAELLSSGTSLSSIYAQHSKVLAELAEEKQKQKDLEDYVRTILNDLKKNAPNVLQIRKENDTLHVETDELRRQLKNAFNERDHLRNESSNAGRELKFTRTELLSAQHENSTLKKQVQKLLYVAEQSTGQFDPDISANDVVN

Secondary structure (DSSP, 8-state):
--TTSSHHHHHHHHHHHHHHHHHHHHHHHHHHHHHHHHHHHHHHHHHHHHHHHHHHHHHHHHHHHHHHHHHHHHHHHHHHHHHHHHHHHHHHHHHHHHHHHHHHHHHHHHHHHHHHHHHHHHHHHHHHHHHHHHHHHHHHHHHHHHHHHHHHHHHHHHHHHHHHHHHHHHHHHHHHHHHHHHHHHHHHHHHHHHHHHHHHHHHHHHHHHHHHHHHHHHHHHHHHHHHHHHHHHHHHHHHHHHHHHHHHHHHHHHHHHHHHHHHHHHHHHHHHHHHHHHHHHHHHHHHHHHHHHHHHHHHHHHHHHHHHHHHHTTTTTS--------------------------------SS-HHHHHHHHHHHHHHHHHHHHHHHHHHHHHHHHHHHHHHHHHHHHHHHHHHHHHHHHHHHHHHHHHHHHHHHHHHHHHHHHHHHHHHHHHHHHHHHHHHHHHHHHHHHHHHHHHHHHHHT----S-------